Protein AF-A0A7L4RKF7-F1 (afdb_monomer)

Sequence (417 aa):
MFKLSFPRLWGKPARGEVEQRETTVQQLKAEVQERKARVEKESAARLFKQIVPIKKPFQALLAAVKTLENAQVSEQTAGFKIAVQEKKNFLERFHSLASGFAFPENEKNTPEFVKELDKFVKAAAKNFSDNKYLYAFYRNETRAVGEAINALNAAREELEQIEKQGEKQAGECEAVLQKISRLELTRASAVEAAREKQELMQKIEKLRAESAEADKSAERAKKDAQRLREEIAHVEKSAFVLKQEAYSVFAPLERPLRKMQKSILDKRLAQVADACVENFLKEAECELHASGSLSDLVKVAVLVEEKIKELARDEKEEAKTREAVAVLHGGSVEKALRKALEFESQAKVILKELRQLEETSASAASVREKLAAVEKRSSDADEFLTQLKRDFQQLKAEADEKASALFGERIILTDVL

Mean predicted aligned error: 14.58 Å

Secondary structure (DSSP, 8-state):
----------PPPPHHHHHHHHHHHHHHHHHHHHHHHHHHHHHHHHHHHHHHHHHHHHHHHHHHHHHHHH----TTSTTHHHHHHHHHHHHHHHHHHHTT----SSGGGHHHHHHHHHHHHHHHHHHHHH-TTHHHH-HHHHHHHHHHHHHHHHHHHHHHHHHHHHHHHHHHHHHHHHHHHHHHHHHHHHHHHHHHHHHHHHHHHHHHHHHHHHHHHHHHHHHHHHHHHHHHHHHHHHHHHHHHHHHHHHHHHHHHHHHHGGG--SHHHHHHHHHHHHHHHHHHHHHHHHHSS-HHHHHHHHHHHHHHHHH-SSHHHHHHHHHHHHHHHTTHHHHHHHHHHHHHHHHHHHHHHHHHHHHHHHHHHHHHHHHHHHHHHHHHHHHHHHHHHHHHHHHHHHHHHHHHHHHSS---PPP--

Solvent-accessible surface area (backbone atoms only — not comparable to full-atom values): 22328 Å² total; per-residue (Å²): 139,83,86,81,79,75,80,85,84,72,74,77,74,54,71,70,59,55,58,61,49,55,50,51,60,53,47,51,53,50,52,44,52,51,49,29,54,48,42,53,50,51,35,35,52,52,48,41,63,57,49,61,65,47,54,56,37,53,52,46,26,55,52,23,49,54,49,43,71,72,56,82,76,57,84,86,41,90,60,38,73,56,52,55,50,45,50,49,55,47,48,57,54,46,52,66,59,53,76,75,66,74,81,68,93,51,53,85,48,34,70,61,41,54,56,50,49,51,53,48,48,54,51,51,52,47,50,54,62,74,44,64,66,44,48,82,72,38,52,70,36,44,47,44,32,50,55,20,51,51,49,45,44,54,54,47,53,55,46,53,52,49,51,53,51,32,52,50,56,35,50,54,35,51,56,39,52,55,39,52,54,49,48,56,51,54,48,52,55,47,54,52,53,51,49,53,46,52,54,44,51,55,50,48,55,52,40,51,53,53,36,54,49,31,46,54,50,28,55,48,30,50,53,50,41,51,52,50,50,52,49,36,53,52,34,54,51,52,22,49,52,28,49,49,53,39,46,60,46,43,59,61,43,44,64,58,40,66,72,41,38,88,71,47,81,51,71,68,52,25,51,52,42,53,42,34,65,75,39,44,70,61,42,53,50,50,39,34,70,76,70,71,43,59,65,63,61,40,51,47,41,48,59,41,52,76,46,30,78,83,70,45,96,43,74,70,58,45,52,48,30,51,52,26,39,52,43,47,69,69,41,55,39,54,53,32,45,55,54,19,52,51,30,54,52,49,39,57,52,52,54,53,54,42,52,56,34,52,51,48,39,53,51,31,54,53,44,46,51,53,39,53,55,52,54,48,52,46,50,55,48,49,53,52,51,53,48,50,53,52,54,45,53,52,50,45,55,58,31,25,54,52,47,17,68,75,69,77,46,90,50,75,78,77,92,88,128

pLDDT: mean 82.52, std 12.33, range [24.25, 94.5]

Nearest PDB structures (foldseek):
  3ja6-assembly1_H  TM=2.465E-01  e=7.609E-01  Escherichia coli
  5nnv-assembly3_C  TM=2.470E-01  e=5.834E+00  Bacillus subtilis subsp. subtilis str. 168

Foldseek 3Di:
DDDDDDPPPDDPPDPVVLVVQVCQLVVLLVVLVVLLVVLLVVLLVVLLVLLVVLVVLVVLLVVLLVVLVPDDFDPPDDCRVVLVVLNVQLNVQLCVLVVPQDRDPDSVCRVVNLVSLVVSLVSNVVSLVVSVCNCVGPVVSSVSNVVSSVVSVVSSVVSVVSVVVSVVLSVLSVVLSVLSVVLVVLLVVLVVLVVVLVVLVVVLVVLVVVLVVLVVLLVVLVVLLVVLVVLLVVLLVLLVVLLVVLVVLCVLLLVLLVVCLVVDPDPVLSVLSVVCNVPVSVSCLVCCVPPVACVSVLVSLVVSLVCVVVVDPDVVSNVSSVSSSVCRVVCVSVVSNVSSVVSVVVSVVSVVSSVVSVVSNVVSVVSVVVSVVSVVVSVVSVVVSVVSLVVSVVSQVVSQVSSCVSPVHRDHNDDND

Radius of gyration: 58.05 Å; Cα contacts (8 Å, |Δi|>4): 330; chains: 1; bounding box: 106×65×156 Å

Structure (mmCIF, N/CA/C/O backbone):
data_AF-A0A7L4RKF7-F1
#
_entry.id   AF-A0A7L4RKF7-F1
#
loop_
_atom_site.group_PDB
_atom_site.id
_atom_site.type_symbol
_atom_site.label_atom_id
_atom_site.label_alt_id
_atom_site.label_comp_id
_atom_site.label_asym_id
_atom_site.label_entity_id
_atom_site.label_seq_id
_atom_site.pdbx_PDB_ins_code
_atom_site.Cartn_x
_atom_site.Cartn_y
_atom_site.Cartn_z
_atom_site.occupancy
_atom_site.B_iso_or_equiv
_atom_site.auth_seq_id
_atom_site.auth_comp_id
_atom_site.auth_asym_id
_atom_site.auth_atom_id
_atom_site.pdbx_PDB_model_num
ATOM 1 N N . MET A 1 1 ? -10.910 13.766 -30.606 1.00 32.69 1 MET A N 1
ATOM 2 C CA . MET A 1 1 ? -10.655 14.617 -29.421 1.00 32.69 1 MET A CA 1
ATOM 3 C C . MET A 1 1 ? -11.716 14.316 -28.374 1.00 32.69 1 MET A C 1
ATOM 5 O O . MET A 1 1 ? -12.821 14.823 -28.496 1.00 32.69 1 MET A O 1
ATOM 9 N N . PHE A 1 2 ? -11.417 13.478 -27.382 1.00 24.95 2 PHE A N 1
ATOM 10 C CA . PHE A 1 2 ? -12.305 13.264 -26.236 1.00 24.95 2 PHE A CA 1
ATOM 11 C C . PHE A 1 2 ? -11.748 14.050 -25.047 1.00 24.95 2 PHE A C 1
ATOM 13 O O . PHE A 1 2 ? -10.702 13.705 -24.504 1.00 24.95 2 PHE A O 1
ATOM 20 N N . LYS A 1 3 ? -12.416 15.152 -24.683 1.00 28.80 3 LYS A N 1
ATOM 21 C CA . LYS A 1 3 ? -12.175 15.861 -23.421 1.00 28.80 3 LYS A CA 1
ATOM 22 C C . LYS A 1 3 ? -12.857 15.063 -22.311 1.00 28.80 3 LYS A C 1
ATOM 24 O O . LYS A 1 3 ? -14.063 15.180 -22.126 1.00 28.80 3 LYS A O 1
ATOM 29 N N . LEU A 1 4 ? -12.086 14.258 -21.587 1.00 26.50 4 LEU A N 1
ATOM 30 C CA . LEU A 1 4 ? -12.504 13.719 -20.295 1.00 26.50 4 LEU A CA 1
ATOM 31 C C . LEU A 1 4 ? -12.324 14.821 -19.247 1.00 26.50 4 LEU A C 1
ATOM 33 O O . LEU A 1 4 ? -11.215 15.110 -18.802 1.00 26.50 4 LEU A O 1
ATOM 37 N N . SER A 1 5 ? -13.421 15.482 -18.892 1.00 24.25 5 SER A N 1
ATOM 38 C CA . SER A 1 5 ? -13.493 16.329 -17.706 1.00 24.25 5 SER A CA 1
ATOM 39 C C . SER A 1 5 ? -13.586 15.433 -16.472 1.00 24.25 5 SER A C 1
ATOM 41 O O . SER A 1 5 ? -14.638 14.857 -16.201 1.00 24.25 5 SER A O 1
ATOM 43 N N . PHE A 1 6 ? -12.489 15.311 -15.726 1.00 28.78 6 PHE A N 1
ATOM 44 C CA . PHE A 1 6 ? -12.517 14.741 -14.381 1.00 28.78 6 PHE A CA 1
ATOM 45 C C . PHE A 1 6 ? -13.332 15.660 -13.455 1.00 28.78 6 PHE A C 1
ATOM 47 O O . PHE A 1 6 ? -13.077 16.871 -13.437 1.00 28.78 6 PHE A O 1
ATOM 54 N N . PRO A 1 7 ? -14.282 15.136 -12.661 1.00 32.06 7 PRO A N 1
ATOM 55 C CA . PRO A 1 7 ? -14.918 15.922 -11.618 1.00 32.06 7 PRO A CA 1
ATOM 56 C C . PRO A 1 7 ? -13.853 16.326 -10.594 1.00 32.06 7 PRO A C 1
ATOM 58 O O . PRO A 1 7 ? -13.178 15.475 -10.012 1.00 32.06 7 PRO A O 1
ATOM 61 N N . ARG A 1 8 ? -13.696 17.633 -10.359 1.00 31.72 8 ARG A N 1
ATOM 62 C CA . ARG A 1 8 ? -12.963 18.165 -9.203 1.00 31.72 8 ARG A CA 1
ATOM 63 C C . ARG A 1 8 ? -13.729 17.784 -7.927 1.00 31.72 8 ARG A C 1
ATOM 65 O O . ARG A 1 8 ? -14.497 18.586 -7.416 1.00 31.72 8 ARG A O 1
ATOM 72 N N . LEU A 1 9 ? -13.534 16.566 -7.425 1.00 33.78 9 LEU A N 1
ATOM 73 C CA . LEU A 1 9 ? -14.089 16.082 -6.148 1.00 33.78 9 LEU A CA 1
ATOM 74 C C . LEU A 1 9 ? -13.107 16.216 -4.973 1.00 33.78 9 LEU A C 1
ATOM 76 O O . LEU A 1 9 ? -13.215 15.512 -3.979 1.00 33.78 9 LEU A O 1
ATOM 80 N N . TRP A 1 10 ? -12.158 17.145 -5.067 1.00 39.09 10 TRP A N 1
ATOM 81 C CA . TRP A 1 10 ? -11.249 17.474 -3.970 1.00 39.09 10 TRP A CA 1
ATOM 82 C C . TRP A 1 10 ? -11.211 18.989 -3.789 1.00 39.09 10 TRP A C 1
ATOM 84 O O . TRP A 1 10 ? -10.214 19.656 -4.065 1.00 39.09 10 TRP A O 1
ATOM 94 N N . GLY A 1 11 ? -12.340 19.556 -3.362 1.00 35.28 11 GLY A N 1
ATOM 95 C CA . GLY A 1 11 ? -12.288 20.825 -2.648 1.00 35.28 11 GLY A CA 1
ATOM 96 C C . GLY A 1 11 ? -11.514 20.570 -1.360 1.00 35.28 11 GLY A C 1
ATOM 97 O O . GLY A 1 11 ? -11.927 19.730 -0.567 1.00 35.28 11 GLY A O 1
ATOM 98 N N . LYS A 1 12 ? -10.364 21.229 -1.173 1.00 38.25 12 LYS A N 1
ATOM 99 C CA . LYS A 1 12 ? -9.689 21.238 0.130 1.00 38.25 12 LYS A CA 1
ATOM 100 C C . LYS A 1 12 ? -10.722 21.726 1.153 1.00 38.25 12 LYS A C 1
ATOM 102 O O . LYS A 1 12 ? -11.176 22.860 0.979 1.00 38.25 12 LYS A O 1
ATOM 107 N N . PRO A 1 13 ? -11.113 20.938 2.170 1.00 42.53 13 PRO A N 1
ATOM 108 C CA . PRO A 1 13 ? -11.920 21.490 3.245 1.00 42.53 13 PRO A CA 1
ATOM 109 C C . PRO A 1 13 ? -11.132 22.661 3.836 1.00 42.53 13 PRO A C 1
ATOM 111 O O . PRO A 1 13 ? -9.918 22.563 4.055 1.00 42.53 13 PRO A O 1
ATOM 114 N N . ALA A 1 14 ? -11.788 23.812 3.988 1.00 43.69 14 ALA A N 1
ATOM 115 C CA . ALA A 1 14 ? -11.173 24.969 4.621 1.00 43.69 14 ALA A CA 1
ATOM 116 C C . ALA A 1 14 ? -10.644 24.530 5.997 1.00 43.69 14 ALA A C 1
ATOM 118 O O . ALA A 1 14 ? -11.325 23.777 6.687 1.00 43.69 14 ALA A O 1
ATOM 119 N N . ARG A 1 15 ? -9.443 24.965 6.407 1.00 46.72 15 ARG A N 1
ATOM 120 C CA . ARG A 1 15 ? -8.831 24.557 7.695 1.00 46.72 15 ARG A CA 1
ATOM 121 C C . ARG A 1 15 ? -9.805 24.651 8.883 1.00 46.72 15 ARG A C 1
ATOM 123 O O . ARG A 1 15 ? -9.803 23.759 9.721 1.00 46.72 15 ARG A O 1
ATOM 130 N N . GLY A 1 16 ? -10.692 25.652 8.881 1.00 37.53 16 GLY A N 1
ATOM 131 C CA . GLY A 1 16 ? -11.730 25.823 9.903 1.00 37.53 16 GLY A CA 1
ATOM 132 C C . GLY A 1 16 ? -12.798 24.719 9.948 1.00 37.53 16 GLY A C 1
ATOM 133 O O . GLY A 1 16 ? -13.329 24.451 11.017 1.00 37.53 16 GLY A O 1
ATOM 134 N N . GLU A 1 17 ? -13.084 24.024 8.841 1.00 40.03 17 GLU A N 1
ATOM 135 C CA . GLU A 1 17 ? -14.002 22.874 8.831 1.00 40.03 17 GLU A CA 1
ATOM 136 C C . GLU A 1 17 ? -13.353 21.604 9.388 1.00 40.03 17 GLU A C 1
ATOM 138 O O . GLU A 1 17 ? -14.046 20.774 9.961 1.00 40.03 17 GLU A O 1
ATOM 143 N N . VAL A 1 18 ? -12.036 21.430 9.236 1.00 47.69 18 VAL A N 1
ATOM 144 C CA . VAL A 1 18 ? -11.318 20.270 9.797 1.00 47.69 18 VAL A CA 1
ATOM 145 C C . VAL A 1 18 ? -11.170 20.420 11.314 1.00 47.69 18 VAL A C 1
ATOM 147 O O . VAL A 1 18 ? -11.443 19.469 12.046 1.00 47.69 18 VAL A O 1
ATOM 150 N N . GLU A 1 19 ? -10.848 21.628 11.790 1.00 46.41 19 GLU A N 1
ATOM 151 C CA . GLU A 1 19 ? -10.765 21.954 13.223 1.00 46.41 19 GLU A CA 1
ATOM 152 C C . GLU A 1 19 ? -12.133 21.842 13.925 1.00 46.41 19 GLU A C 1
ATOM 154 O O . GLU A 1 19 ? -12.220 21.247 14.997 1.00 46.41 19 GLU A O 1
ATOM 159 N N . GLN A 1 20 ? -13.224 22.306 13.296 1.00 47.78 20 GLN A N 1
ATOM 160 C CA . GLN A 1 20 ? -14.591 22.142 13.825 1.00 47.78 20 GLN A CA 1
ATOM 161 C C . GLN A 1 20 ? -15.098 20.684 13.823 1.00 47.78 20 GLN A C 1
ATOM 163 O O . GLN A 1 20 ? -16.045 20.359 14.541 1.00 47.78 20 GLN A O 1
ATOM 168 N N . ARG A 1 21 ? -14.501 19.787 13.026 1.00 52.25 21 ARG A N 1
ATOM 169 C CA . ARG A 1 21 ? -14.899 18.366 12.930 1.00 52.25 21 ARG A CA 1
ATOM 170 C C . ARG A 1 21 ? -14.116 17.467 13.888 1.00 52.25 21 ARG A C 1
ATOM 172 O O . ARG A 1 21 ? -14.670 16.500 14.408 1.00 52.25 21 ARG A O 1
ATOM 179 N N . GLU A 1 22 ? -12.858 17.799 14.180 1.00 55.16 22 GLU A N 1
ATOM 180 C CA . GLU A 1 22 ? -12.082 17.152 15.249 1.00 55.16 22 GLU A CA 1
ATOM 181 C C . GLU A 1 22 ? -12.693 17.384 16.626 1.00 55.16 22 GLU A C 1
ATOM 183 O O . GLU A 1 22 ? -12.702 16.471 17.456 1.00 55.16 22 GLU A O 1
ATOM 188 N N . THR A 1 23 ? -13.294 18.557 16.833 1.00 60.31 23 THR A N 1
ATOM 189 C CA . THR A 1 23 ? -14.039 18.834 18.056 1.00 60.31 23 THR A CA 1
ATOM 190 C C . THR A 1 23 ? -15.217 17.882 18.247 1.00 60.31 23 THR A C 1
ATOM 192 O O . THR A 1 23 ? -15.437 17.471 19.375 1.00 60.31 23 THR A O 1
ATOM 195 N N . THR A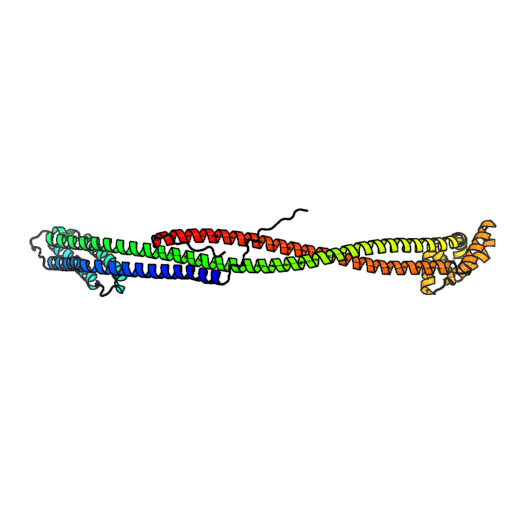 1 24 ? -15.906 17.425 17.194 1.00 69.25 24 THR A N 1
ATOM 196 C CA . THR A 1 24 ? -17.110 16.579 17.334 1.00 69.25 24 THR A CA 1
ATOM 197 C C . THR A 1 24 ? -16.803 15.140 17.767 1.00 69.25 24 THR A C 1
ATOM 199 O O . THR A 1 24 ? -17.504 14.592 18.613 1.00 69.25 24 THR A O 1
ATOM 202 N N . VAL A 1 25 ? -15.744 14.513 17.235 1.00 74.31 25 VAL A N 1
ATOM 203 C CA . VAL A 1 25 ? -15.352 13.143 17.642 1.00 74.31 25 VAL A CA 1
ATOM 204 C C . VAL A 1 25 ? -14.802 13.137 19.069 1.00 74.31 25 VAL A C 1
ATOM 206 O O . VAL A 1 25 ? -15.144 12.256 19.857 1.00 74.31 25 VAL A O 1
ATOM 209 N N . GLN A 1 26 ? -13.984 14.136 19.420 1.00 79.31 26 GLN A N 1
ATOM 210 C CA . GLN A 1 26 ? -13.472 14.281 20.784 1.00 79.31 26 GLN A CA 1
ATOM 211 C C . GLN A 1 26 ? -14.589 14.630 21.778 1.00 79.31 26 GLN A C 1
ATOM 213 O O . GLN A 1 26 ? -14.600 14.087 22.881 1.00 79.31 26 GLN A O 1
ATOM 218 N N . GLN A 1 27 ? -15.556 15.467 21.381 1.00 80.38 27 GLN A N 1
ATOM 219 C CA . GLN A 1 27 ? -16.761 15.751 22.167 1.00 80.38 27 GLN A CA 1
ATOM 220 C C . GLN A 1 27 ? -17.559 14.475 22.429 1.00 80.38 27 GLN A C 1
ATOM 222 O O . GLN A 1 27 ? -17.805 14.160 23.588 1.00 80.38 27 GLN A O 1
ATOM 227 N N . LEU A 1 28 ? -17.866 13.678 21.398 1.00 80.88 28 LEU A N 1
ATOM 228 C CA . LEU A 1 28 ? -18.608 12.429 21.588 1.00 80.88 28 LEU A CA 1
ATOM 229 C C . LEU A 1 28 ? -17.851 11.440 22.487 1.00 80.88 28 LEU A C 1
ATOM 231 O O . LEU A 1 28 ? -18.441 10.785 23.341 1.00 80.88 28 LEU A O 1
ATOM 235 N N . LYS A 1 29 ? -16.529 11.331 22.324 1.00 85.88 29 LYS A N 1
ATOM 236 C CA . LYS A 1 29 ? -15.685 10.492 23.186 1.00 85.88 29 LYS A CA 1
ATOM 237 C C . LYS A 1 29 ? -15.775 10.929 24.650 1.00 85.88 29 LYS A C 1
ATOM 239 O O . LYS A 1 29 ? -15.926 10.074 25.521 1.00 85.88 29 LYS A O 1
ATOM 244 N N . ALA A 1 30 ? -15.720 12.236 24.909 1.00 86.06 30 ALA A N 1
ATOM 245 C CA . ALA A 1 30 ? -15.876 12.799 26.245 1.00 86.06 30 ALA A CA 1
ATOM 246 C C . ALA A 1 30 ? -17.287 12.550 26.809 1.00 86.06 30 ALA A C 1
ATOM 248 O O . ALA A 1 30 ? -17.411 12.095 27.943 1.00 86.06 30 ALA A O 1
ATOM 249 N N . GLU A 1 31 ? -18.337 12.746 26.009 1.00 84.75 31 GLU A N 1
ATOM 250 C CA . GLU A 1 31 ? -19.730 12.492 26.404 1.00 84.75 31 GLU A CA 1
ATOM 251 C C . GLU A 1 31 ? -19.982 11.015 26.740 1.00 84.75 31 GLU A C 1
ATOM 253 O O . GLU A 1 31 ? -20.630 10.705 27.739 1.00 84.75 31 GLU A O 1
ATOM 258 N N . VAL A 1 32 ? -19.440 10.075 25.955 1.00 86.38 32 VAL A N 1
ATOM 259 C CA . VAL A 1 32 ? -19.557 8.631 26.232 1.00 86.38 32 VAL A CA 1
ATOM 260 C C . VAL A 1 32 ? -18.782 8.249 27.496 1.00 86.38 32 VAL A C 1
ATOM 262 O O . VAL A 1 32 ? -19.269 7.441 28.289 1.00 86.38 32 VAL A O 1
ATOM 265 N N . GLN A 1 33 ? -17.605 8.839 27.729 1.00 89.25 33 GLN A N 1
ATOM 266 C CA . GLN A 1 33 ? -16.849 8.642 28.972 1.00 89.25 33 GLN A CA 1
ATOM 267 C C . GLN A 1 33 ? -17.607 9.179 30.191 1.00 89.25 33 GLN A C 1
ATOM 269 O O . GLN A 1 33 ? -17.706 8.487 31.206 1.00 89.25 33 GLN A O 1
ATOM 274 N N . GLU A 1 34 ? -18.184 10.376 30.086 1.00 88.94 34 GLU A N 1
ATOM 275 C CA . GLU A 1 34 ? -19.008 10.964 31.140 1.00 88.94 34 GLU A CA 1
ATOM 276 C C . GLU A 1 34 ? -20.252 10.108 31.407 1.00 88.94 34 GLU A C 1
ATOM 278 O O . GLU A 1 34 ? -20.581 9.817 32.560 1.00 88.94 34 GLU A O 1
ATOM 283 N N . ARG A 1 35 ? -20.914 9.625 30.349 1.00 85.94 35 ARG A N 1
ATOM 284 C CA . ARG A 1 35 ? -22.072 8.734 30.458 1.00 85.94 35 ARG A CA 1
ATOM 285 C C . ARG A 1 35 ? -21.712 7.422 31.143 1.00 85.94 35 ARG A C 1
ATOM 287 O O . ARG A 1 35 ? -22.451 7.007 32.034 1.00 85.94 35 ARG A O 1
ATOM 294 N N . LYS A 1 36 ? -20.581 6.805 30.788 1.00 89.25 36 LYS A N 1
ATOM 295 C CA . LYS A 1 36 ? -20.068 5.595 31.446 1.00 89.25 36 LYS A CA 1
ATOM 296 C C . LYS A 1 36 ? -19.852 5.835 32.942 1.00 89.25 36 LYS A C 1
ATOM 298 O O . LYS A 1 36 ? -20.414 5.110 33.758 1.00 89.25 36 LYS A O 1
ATOM 303 N N . ALA A 1 37 ? -19.129 6.898 33.301 1.00 88.50 37 ALA A N 1
ATOM 304 C CA . ALA A 1 37 ? -18.880 7.255 34.697 1.00 88.50 37 ALA A CA 1
ATOM 305 C C . ALA A 1 37 ? -20.185 7.527 35.467 1.00 88.50 37 ALA A C 1
ATOM 307 O O . ALA A 1 37 ? -20.334 7.146 36.630 1.00 88.50 37 ALA A O 1
ATOM 308 N N . ARG A 1 38 ? -21.167 8.156 34.811 1.00 88.38 38 ARG A N 1
ATOM 309 C CA . ARG A 1 38 ? -22.492 8.403 35.383 1.00 88.38 38 ARG A CA 1
ATOM 310 C C . ARG A 1 38 ? -23.274 7.110 35.610 1.00 88.38 38 ARG A C 1
ATOM 312 O O . ARG A 1 38 ? -23.859 6.967 36.677 1.00 88.38 38 ARG A O 1
ATOM 319 N N . VAL A 1 39 ? -23.272 6.175 34.659 1.00 85.94 39 VAL A N 1
ATOM 320 C CA . VAL A 1 39 ? -23.913 4.853 34.796 1.00 85.94 39 VAL A CA 1
ATOM 321 C C . VAL A 1 39 ? -23.293 4.065 35.948 1.00 85.94 39 VAL A C 1
ATOM 323 O O . VAL A 1 39 ? -24.021 3.538 36.787 1.00 85.94 39 VAL A O 1
ATOM 326 N N . GLU A 1 40 ? -21.963 4.030 36.038 1.00 85.94 40 GLU A N 1
ATOM 327 C CA . GLU A 1 40 ? -21.245 3.351 37.123 1.00 85.94 40 GLU A CA 1
ATOM 328 C C . GLU A 1 40 ? -21.601 3.957 38.489 1.00 85.94 40 GLU A C 1
ATOM 330 O O . GLU A 1 40 ? -21.933 3.232 39.429 1.00 85.94 40 GLU A O 1
ATOM 335 N N . LYS A 1 41 ? -21.627 5.292 38.582 1.00 87.75 41 LYS A N 1
ATOM 336 C CA . LYS A 1 41 ? -22.021 6.008 39.801 1.00 87.75 41 LYS A CA 1
ATOM 337 C C . LYS A 1 41 ? -23.490 5.780 40.171 1.00 87.75 41 LYS A C 1
ATOM 339 O O . LYS A 1 41 ? -23.792 5.518 41.331 1.00 87.75 41 LYS A O 1
ATOM 344 N N . GLU A 1 42 ? -24.412 5.876 39.214 1.00 87.19 42 GLU A N 1
ATOM 345 C CA . GLU A 1 42 ? -25.844 5.649 39.445 1.00 87.19 42 GLU A CA 1
ATOM 346 C C . GLU A 1 42 ? -26.127 4.196 39.850 1.00 87.19 42 GLU A C 1
ATOM 348 O O . GLU A 1 42 ? -26.946 3.963 40.741 1.00 87.19 42 GLU A O 1
ATOM 353 N N . SER A 1 43 ? -25.434 3.226 39.246 1.00 86.06 43 SER A N 1
ATOM 354 C CA . SER A 1 43 ? -25.508 1.814 39.630 1.00 86.06 43 SER A CA 1
ATOM 355 C C . SER A 1 43 ? -25.022 1.604 41.067 1.00 86.06 43 SER A C 1
ATOM 357 O O . SER A 1 43 ? -25.755 1.044 41.884 1.00 86.06 43 SER A O 1
ATOM 359 N N . ALA A 1 44 ? -23.851 2.146 41.421 1.00 84.69 44 ALA A N 1
ATOM 360 C CA . ALA A 1 44 ? -23.309 2.069 42.779 1.00 84.69 44 ALA A CA 1
ATOM 361 C C . ALA A 1 44 ? -24.247 2.705 43.822 1.00 84.69 44 ALA A C 1
ATOM 363 O O . ALA A 1 44 ? -24.509 2.105 44.865 1.00 84.69 44 ALA A O 1
ATOM 364 N N . ALA A 1 45 ? -24.824 3.872 43.521 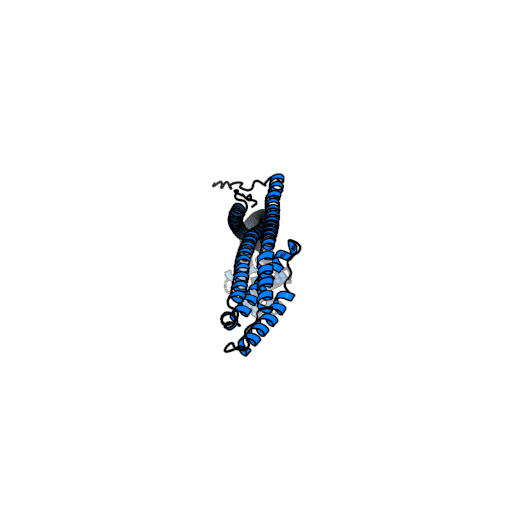1.00 86.62 45 ALA A N 1
ATOM 365 C CA . ALA A 1 45 ? -25.776 4.545 44.403 1.00 86.62 45 ALA A CA 1
ATOM 366 C C . ALA A 1 45 ? -27.083 3.744 44.576 1.00 86.62 45 ALA A C 1
ATOM 368 O O . ALA A 1 45 ? -27.631 3.654 45.679 1.00 86.62 45 ALA A O 1
ATOM 369 N N . ARG A 1 46 ? -27.593 3.124 43.499 1.00 87.25 46 ARG A N 1
ATOM 370 C CA . ARG A 1 46 ? -28.775 2.244 43.553 1.00 87.25 46 ARG A CA 1
ATOM 371 C C . ARG A 1 46 ? -28.511 0.997 44.386 1.00 87.25 46 ARG A C 1
ATOM 373 O O . ARG A 1 46 ? -29.339 0.667 45.233 1.00 87.25 46 ARG A O 1
ATOM 380 N N . LEU A 1 47 ? -27.369 0.343 44.177 1.00 87.69 47 LEU A N 1
ATOM 381 C CA . LEU A 1 47 ? -26.939 -0.801 44.977 1.00 87.69 47 LEU A CA 1
ATOM 382 C C . LEU A 1 47 ? -26.846 -0.415 46.458 1.00 87.69 47 LEU A C 1
ATOM 384 O O . LEU A 1 47 ? -27.468 -1.064 47.294 1.00 87.69 47 LEU A O 1
ATOM 388 N N . PHE A 1 48 ? -26.173 0.692 46.788 1.00 87.31 48 PHE A N 1
ATOM 389 C CA . PHE A 1 48 ? -26.046 1.164 48.169 1.00 87.31 48 PHE A CA 1
ATOM 390 C C . PHE A 1 48 ? -27.410 1.422 48.825 1.00 87.31 48 PHE A C 1
ATOM 392 O O . PHE A 1 48 ? -27.669 0.964 49.940 1.00 87.31 48 PHE A O 1
ATOM 399 N N . LYS A 1 49 ? -28.336 2.074 48.108 1.00 88.50 49 LYS A N 1
ATOM 400 C CA . LYS A 1 49 ? -29.707 2.303 48.585 1.00 88.50 49 LYS A CA 1
ATOM 401 C C . LYS A 1 49 ? -30.454 0.997 48.874 1.00 88.50 49 LYS A C 1
ATOM 403 O O . LYS A 1 49 ? -31.220 0.954 49.834 1.00 88.50 49 LYS A O 1
ATOM 408 N N . GLN A 1 50 ? -30.231 -0.048 48.075 1.00 88.38 50 GLN A N 1
ATOM 409 C CA . GLN A 1 50 ? -30.869 -1.355 48.259 1.00 88.38 50 GLN A CA 1
ATOM 410 C C . GLN A 1 50 ? -30.195 -2.231 49.316 1.00 88.38 50 GLN A C 1
ATOM 412 O O . GLN A 1 50 ? -30.850 -3.098 49.885 1.00 88.38 50 GLN A O 1
ATOM 417 N N . ILE A 1 51 ? -28.938 -1.966 49.674 1.00 87.56 51 ILE A N 1
ATOM 418 C CA . ILE A 1 51 ? -28.262 -2.647 50.788 1.00 87.56 51 ILE A CA 1
ATOM 419 C C . ILE A 1 51 ? -28.837 -2.230 52.146 1.00 87.56 51 ILE A C 1
ATOM 421 O O . ILE A 1 51 ? -28.932 -3.056 53.054 1.00 87.56 51 ILE A O 1
ATOM 425 N N . VAL A 1 52 ? -29.251 -0.968 52.309 1.00 84.25 52 VAL A N 1
ATOM 426 C CA . VAL A 1 52 ? -29.785 -0.464 53.589 1.00 84.25 52 VAL A CA 1
ATOM 427 C C . VAL A 1 52 ? -30.966 -1.317 54.106 1.00 84.25 52 VAL A C 1
ATOM 429 O O . VAL A 1 52 ? -30.922 -1.735 55.269 1.00 84.25 52 VAL A O 1
ATOM 432 N N . PRO A 1 53 ? -31.981 -1.663 53.285 1.00 86.69 53 PRO A N 1
ATOM 433 C CA . PRO A 1 53 ? -33.038 -2.603 53.660 1.00 86.69 53 PRO A CA 1
ATOM 434 C C . PRO A 1 53 ? -32.560 -3.996 54.098 1.00 86.69 53 PRO A C 1
ATOM 436 O O . PRO A 1 53 ? -33.195 -4.585 54.972 1.00 86.69 53 PRO A O 1
ATOM 439 N N . ILE A 1 54 ? -31.446 -4.512 53.558 1.00 90.44 54 ILE A N 1
ATOM 440 C CA . ILE A 1 54 ? -30.907 -5.868 53.827 1.00 90.44 54 ILE A CA 1
ATOM 441 C C . ILE A 1 54 ? -30.455 -6.029 55.276 1.00 90.44 54 ILE A C 1
ATOM 443 O O . ILE A 1 54 ? -30.501 -7.128 55.839 1.00 90.44 54 ILE A O 1
ATOM 447 N N . LYS A 1 55 ? -30.107 -4.919 55.933 1.00 89.56 55 LYS A N 1
ATOM 448 C CA . LYS A 1 55 ? -29.767 -4.912 57.356 1.00 89.56 55 LYS A CA 1
ATOM 449 C C . LYS A 1 55 ? -30.883 -5.505 58.215 1.00 89.56 55 LYS A C 1
ATOM 451 O O . LYS A 1 55 ? -30.592 -6.200 59.183 1.00 89.56 55 LYS A O 1
ATOM 456 N N . LYS A 1 56 ? -32.151 -5.293 57.845 1.00 89.25 56 LYS A N 1
ATOM 457 C CA . LYS A 1 56 ? -33.304 -5.800 58.599 1.00 89.25 56 LYS A CA 1
ATOM 458 C C . LYS A 1 56 ? -33.453 -7.331 58.490 1.00 89.25 56 LYS A C 1
ATOM 460 O O . LYS A 1 56 ? -33.483 -7.966 59.542 1.00 89.25 56 LYS A O 1
ATOM 465 N N . PRO A 1 57 ? -33.492 -7.959 57.296 1.00 90.56 57 PRO A N 1
ATOM 466 C CA . PRO A 1 57 ? -33.418 -9.415 57.159 1.00 90.56 57 PRO A CA 1
ATOM 467 C C . PRO A 1 57 ? -32.194 -10.036 57.839 1.00 90.56 57 PRO A C 1
ATOM 469 O O . PRO A 1 57 ? -32.318 -11.072 58.485 1.00 90.56 57 PRO A O 1
ATOM 472 N N . PHE A 1 58 ? -31.026 -9.389 57.767 1.00 92.62 58 PHE A N 1
ATOM 473 C CA . PHE A 1 58 ? -29.820 -9.889 58.431 1.00 92.62 58 PHE A CA 1
ATOM 474 C C . PHE A 1 58 ? -29.945 -9.860 59.961 1.00 92.62 58 PHE A C 1
ATOM 476 O O . PHE A 1 58 ? -29.636 -10.839 60.635 1.00 92.62 58 PHE A O 1
ATOM 483 N N . GLN A 1 59 ? -30.469 -8.771 60.528 1.00 92.19 59 GLN A N 1
ATOM 484 C CA . GLN A 1 59 ? -30.772 -8.694 61.960 1.00 92.19 59 GLN A CA 1
ATOM 485 C C . GLN A 1 59 ? -31.838 -9.714 62.381 1.00 92.19 59 GLN A C 1
ATOM 487 O O . GLN A 1 59 ? -31.711 -10.316 63.447 1.00 92.19 59 GLN A O 1
ATOM 492 N N . ALA A 1 60 ? -32.857 -9.945 61.547 1.00 91.69 60 ALA A N 1
ATOM 493 C CA . ALA A 1 60 ? -33.867 -10.973 61.785 1.00 91.69 60 ALA A CA 1
ATOM 494 C C . ALA A 1 60 ? -33.251 -12.380 61.797 1.00 91.69 60 ALA A C 1
ATOM 496 O O . ALA A 1 60 ? -33.582 -13.180 62.669 1.00 91.69 60 ALA A O 1
ATOM 497 N N . LEU A 1 61 ? -32.299 -12.656 60.899 1.00 94.00 61 LEU A N 1
ATOM 498 C CA . LEU A 1 61 ? -31.539 -13.903 60.891 1.00 94.00 61 LEU A CA 1
ATOM 499 C C . LEU A 1 61 ? -30.734 -14.078 62.185 1.00 94.00 61 LEU A C 1
ATOM 501 O O . LEU A 1 61 ? -30.844 -15.120 62.828 1.00 94.00 61 LEU A O 1
ATOM 505 N N . LEU A 1 62 ? -29.980 -13.058 62.613 1.00 93.44 62 LEU A N 1
ATOM 506 C CA . LEU A 1 62 ? -29.230 -13.106 63.876 1.00 93.44 62 LEU A CA 1
ATOM 507 C C . LEU A 1 62 ? -30.151 -13.342 65.088 1.00 93.44 62 LEU A C 1
ATOM 509 O O . LEU A 1 62 ? -29.822 -14.133 65.972 1.00 93.44 62 LEU A O 1
ATOM 513 N N . ALA A 1 63 ? -31.320 -12.698 65.124 1.00 93.25 63 ALA A N 1
ATOM 514 C CA . ALA A 1 63 ? -32.308 -12.880 66.187 1.00 93.25 63 ALA A CA 1
ATOM 515 C C . ALA A 1 63 ? -32.934 -14.288 66.181 1.00 93.25 63 ALA A C 1
ATOM 517 O O . ALA A 1 63 ? -33.101 -14.900 67.239 1.00 93.25 63 ALA A O 1
ATOM 518 N N . ALA A 1 64 ? -33.248 -14.827 65.000 1.00 93.06 64 ALA A N 1
ATOM 519 C CA . ALA A 1 64 ? -33.774 -16.181 64.849 1.00 93.06 64 ALA A CA 1
ATOM 520 C C . ALA A 1 64 ? -32.744 -17.234 65.287 1.00 93.06 64 ALA A C 1
ATOM 522 O O . ALA A 1 64 ? -33.080 -18.151 66.035 1.00 93.06 64 ALA A O 1
ATOM 523 N N . VAL A 1 65 ? -31.471 -17.052 64.918 1.00 93.75 65 VAL A N 1
ATOM 524 C CA . VAL A 1 65 ? -30.366 -17.914 65.365 1.00 93.75 65 VAL A CA 1
ATOM 525 C C . VAL A 1 65 ? -30.185 -17.848 66.881 1.00 93.75 65 VAL A C 1
ATOM 527 O O . VAL A 1 65 ? -30.062 -18.889 67.518 1.00 93.75 65 VAL A O 1
ATOM 530 N N . LYS A 1 66 ? -30.258 -16.659 67.487 1.00 93.81 66 LYS A N 1
ATOM 531 C CA . LYS A 1 66 ? -30.195 -16.510 68.950 1.00 93.81 66 LYS A CA 1
ATOM 532 C C . LYS A 1 66 ? -31.372 -17.191 69.660 1.00 93.81 66 LYS A C 1
ATOM 534 O O . LYS A 1 66 ? -31.236 -17.686 70.776 1.00 93.81 66 LYS A O 1
ATOM 539 N N . THR A 1 67 ? -32.543 -17.227 69.030 1.00 93.94 67 THR A N 1
ATOM 540 C CA . THR A 1 67 ? -33.709 -17.938 69.572 1.00 93.94 67 THR A CA 1
ATOM 541 C C . THR A 1 67 ? -33.491 -19.450 69.498 1.00 93.94 67 THR A C 1
ATOM 543 O O . THR A 1 67 ? -33.716 -20.142 70.487 1.00 93.94 67 THR A O 1
ATOM 546 N N . LEU A 1 68 ? -32.956 -19.951 68.377 1.00 92.56 68 LEU A N 1
ATOM 547 C CA . LEU A 1 68 ? -32.548 -21.349 68.230 1.00 92.56 68 LEU A CA 1
ATOM 548 C C . LEU A 1 68 ? -31.488 -21.751 69.266 1.00 92.56 68 LEU A C 1
ATOM 550 O O . LEU A 1 68 ? -31.591 -22.818 69.862 1.00 92.56 68 LEU A O 1
ATOM 554 N N . GLU A 1 69 ? -30.497 -20.895 69.517 1.00 93.25 69 GLU A N 1
ATOM 555 C CA . GLU A 1 69 ? -29.449 -21.112 70.520 1.00 93.25 69 GLU A CA 1
ATOM 556 C C . GLU A 1 69 ? -30.038 -21.375 71.913 1.00 93.25 69 GLU A C 1
ATOM 558 O O . GLU A 1 69 ? -29.692 -22.374 72.556 1.00 93.25 69 GLU A O 1
ATOM 563 N N . ASN A 1 70 ? -31.005 -20.547 72.320 1.00 92.75 70 ASN A N 1
ATOM 564 C CA . ASN A 1 70 ? -31.690 -20.640 73.610 1.00 92.75 70 ASN A CA 1
ATOM 565 C C . ASN A 1 70 ? -32.769 -21.734 73.670 1.00 92.75 70 ASN A C 1
ATOM 567 O O . ASN A 1 70 ? -33.211 -22.091 74.763 1.00 92.75 70 ASN A O 1
ATOM 571 N N . ALA A 1 71 ? -33.195 -22.279 72.529 1.00 90.56 71 ALA A N 1
ATOM 572 C CA . ALA A 1 71 ? -34.222 -23.308 72.487 1.00 90.56 71 ALA A CA 1
ATOM 573 C C . ALA A 1 71 ? -33.738 -24.603 73.156 1.00 90.56 71 ALA A C 1
ATOM 575 O O . ALA A 1 71 ? -32.637 -25.109 72.887 1.00 90.56 71 ALA A O 1
ATOM 576 N N . GLN A 1 72 ? -34.582 -25.159 74.022 1.00 88.44 72 GLN A N 1
ATOM 577 C CA . GLN A 1 72 ? -34.324 -26.407 74.732 1.00 88.44 72 GLN A CA 1
ATOM 578 C C . GLN A 1 72 ? -35.206 -27.528 74.190 1.00 88.44 72 GLN A C 1
ATOM 580 O O . GLN A 1 72 ? -36.368 -27.324 73.851 1.00 88.44 72 GLN A O 1
ATOM 585 N N . VAL A 1 73 ? -34.637 -28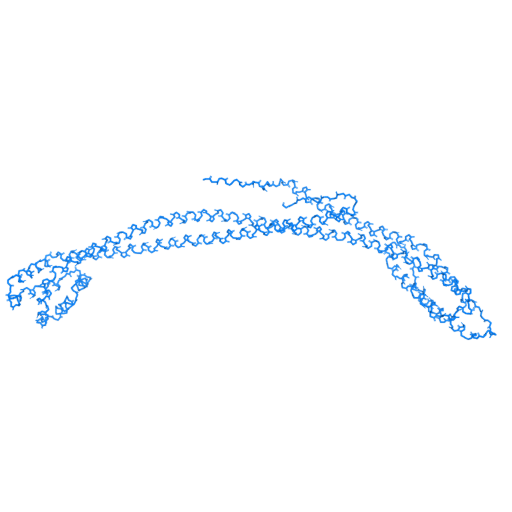.728 74.132 1.00 88.12 73 VAL A N 1
ATOM 586 C CA . VAL A 1 73 ? -35.360 -29.970 73.846 1.00 88.12 73 VAL A CA 1
ATOM 587 C C . VAL A 1 73 ? -35.348 -30.771 75.138 1.00 88.12 73 VAL A C 1
ATOM 589 O O . VAL A 1 73 ? -34.316 -30.838 75.800 1.00 88.12 73 VAL A O 1
ATOM 592 N N . SER A 1 74 ? -36.484 -31.351 75.518 1.00 86.81 74 SER A N 1
ATOM 593 C CA . SER A 1 74 ? -36.561 -32.179 76.725 1.00 86.81 74 SER A CA 1
ATOM 594 C C . SER A 1 74 ? -35.641 -33.395 76.598 1.00 86.81 74 SER A C 1
ATOM 596 O O . SER A 1 74 ? -35.629 -34.040 75.546 1.00 86.81 74 SER A O 1
ATOM 598 N N . GLU A 1 75 ? -34.937 -33.761 77.672 1.00 86.25 75 GLU A N 1
ATOM 599 C CA . GLU A 1 75 ? -34.122 -34.986 77.739 1.00 86.25 75 GLU A CA 1
ATOM 600 C C . GLU A 1 75 ? -34.945 -36.260 77.482 1.00 86.25 75 GLU A C 1
ATOM 602 O O . GLU A 1 75 ? -34.408 -37.277 77.049 1.00 86.25 75 GLU A O 1
ATOM 607 N N . GLN A 1 76 ? -36.265 -36.188 77.689 1.00 83.38 76 GLN A N 1
ATOM 608 C CA . GLN A 1 76 ? -37.214 -37.274 77.430 1.00 83.38 76 GLN A CA 1
ATOM 609 C C . GLN A 1 76 ? -37.596 -37.407 75.943 1.00 83.38 76 GLN A C 1
ATOM 611 O O . GLN A 1 76 ? -38.295 -38.344 75.563 1.00 83.38 76 GLN A O 1
ATOM 616 N N . THR A 1 77 ? -37.157 -36.482 75.085 1.00 86.25 77 THR A N 1
ATOM 617 C CA . THR A 1 77 ? -37.460 -36.503 73.647 1.00 86.25 77 THR A CA 1
ATOM 618 C C . THR A 1 77 ? -36.637 -37.586 72.954 1.00 86.25 77 THR A C 1
ATOM 620 O O . THR A 1 77 ? -35.407 -37.616 73.060 1.00 86.25 77 THR A O 1
ATOM 623 N N . ALA A 1 78 ? -37.295 -38.454 72.183 1.00 84.81 78 ALA A N 1
ATOM 624 C CA . ALA A 1 78 ? -36.606 -39.421 71.334 1.00 84.81 78 ALA A CA 1
ATOM 625 C C . ALA A 1 78 ? -35.620 -38.697 70.398 1.00 84.81 78 ALA A C 1
ATOM 627 O O . ALA A 1 78 ? -36.002 -37.790 69.663 1.00 84.81 78 ALA A O 1
ATOM 628 N N . GLY A 1 79 ? -34.340 -39.078 70.444 1.00 86.69 79 GLY A N 1
ATOM 629 C CA . GLY A 1 79 ? -33.293 -38.424 69.652 1.00 86.69 79 GLY A CA 1
ATOM 630 C C . GLY A 1 79 ? -32.691 -37.154 70.272 1.00 86.69 79 GLY A C 1
ATOM 631 O O . GLY A 1 79 ? -31.974 -36.446 69.572 1.00 86.69 79 GLY A O 1
ATOM 632 N N . PHE A 1 80 ? -32.896 -36.878 71.568 1.00 88.81 80 PHE A N 1
ATOM 633 C CA . PHE A 1 80 ? -32.329 -35.714 72.276 1.00 88.81 80 PHE A CA 1
ATOM 634 C C . PHE A 1 80 ? -30.838 -35.443 71.976 1.00 88.81 80 PHE A C 1
ATOM 636 O O . PHE A 1 80 ? -30.471 -34.323 71.626 1.00 88.81 80 PHE A O 1
ATOM 643 N N . LYS A 1 81 ? -29.969 -36.467 72.034 1.00 89.69 81 LYS A N 1
ATOM 644 C CA . LYS A 1 81 ? -28.528 -36.310 71.735 1.00 89.69 81 LYS A CA 1
ATOM 645 C C . LYS A 1 81 ? -28.264 -35.840 70.298 1.00 89.69 81 LYS A C 1
ATOM 647 O O . LYS A 1 81 ? -27.337 -35.068 70.076 1.00 89.69 81 LYS A O 1
ATOM 652 N N . ILE A 1 82 ? -29.082 -36.289 69.343 1.00 88.94 82 ILE A N 1
ATOM 653 C CA . ILE A 1 82 ? -29.003 -35.878 67.934 1.00 88.94 82 ILE A CA 1
ATOM 654 C C . ILE A 1 82 ? -29.420 -34.409 67.817 1.00 88.94 82 ILE A C 1
ATOM 656 O O . ILE A 1 82 ? -28.695 -33.623 67.218 1.00 88.94 82 ILE A O 1
ATOM 660 N N . ALA A 1 83 ? -30.523 -34.015 68.461 1.00 88.50 83 ALA A N 1
ATOM 661 C CA . ALA A 1 83 ? -31.007 -32.633 68.461 1.00 88.50 83 ALA A CA 1
ATOM 662 C C . ALA A 1 83 ? -29.957 -31.638 68.989 1.00 88.50 83 ALA A C 1
ATOM 664 O O . ALA A 1 83 ? -29.697 -30.611 68.361 1.00 88.50 83 ALA A O 1
ATOM 665 N N . VAL A 1 84 ? -29.308 -31.968 70.113 1.00 90.38 84 VAL A N 1
ATOM 666 C CA . VAL A 1 84 ? -28.259 -31.130 70.716 1.00 90.38 84 VAL A CA 1
ATOM 667 C C . VAL A 1 84 ? -27.027 -31.031 69.811 1.00 90.38 84 VAL A C 1
ATOM 669 O O . VAL A 1 84 ? -26.487 -29.937 69.638 1.00 90.38 84 VAL A O 1
ATOM 672 N N . GLN A 1 85 ? -26.592 -32.144 69.210 1.00 90.94 85 GLN A N 1
ATOM 673 C CA . GLN A 1 85 ? -25.426 -32.161 68.324 1.00 90.94 85 GLN A CA 1
ATOM 674 C C . GLN A 1 85 ? -25.670 -31.378 67.025 1.00 90.94 85 GLN A C 1
ATOM 676 O O . GLN A 1 85 ? -24.810 -30.600 66.619 1.00 90.94 85 GLN A O 1
ATOM 681 N N . GLU A 1 86 ? -26.835 -31.539 66.396 1.00 90.56 86 GLU A N 1
ATOM 682 C CA . GLU A 1 86 ? -27.226 -30.799 65.186 1.00 90.56 86 GLU A CA 1
ATOM 683 C C . GLU A 1 86 ? -27.314 -29.292 65.460 1.00 90.56 86 GLU A C 1
ATOM 685 O O . GLU A 1 86 ? -26.770 -28.489 64.701 1.00 90.56 86 GLU A O 1
ATOM 690 N N . LYS A 1 87 ? -27.913 -28.896 66.596 1.00 93.25 87 LYS A N 1
ATOM 691 C CA . LYS A 1 87 ? -27.928 -27.493 67.033 1.00 93.25 87 LYS A CA 1
ATOM 692 C C . LYS A 1 87 ? -26.513 -26.941 67.185 1.00 93.25 87 LYS A C 1
ATOM 694 O O . LYS A 1 87 ? -26.219 -25.875 66.650 1.00 93.25 87 LYS A O 1
ATOM 699 N N . LYS A 1 88 ? -25.630 -27.669 67.871 1.00 92.31 88 LYS A N 1
ATOM 700 C CA . LYS A 1 88 ? -24.235 -27.260 68.067 1.00 92.31 88 LYS A CA 1
ATOM 701 C C . LYS A 1 88 ? -23.497 -27.092 66.732 1.00 92.31 88 LYS A C 1
ATOM 703 O O . LYS A 1 88 ? -22.918 -26.036 66.496 1.00 92.31 88 LYS A O 1
ATOM 708 N N . ASN A 1 89 ? -23.577 -28.087 65.847 1.00 91.38 89 ASN A N 1
ATOM 709 C CA . ASN A 1 89 ? -22.921 -28.066 64.536 1.00 91.38 89 ASN A CA 1
ATOM 710 C C . ASN A 1 89 ? -23.385 -26.883 63.675 1.00 91.38 89 ASN A C 1
ATOM 712 O O . ASN A 1 89 ? -22.571 -26.214 63.035 1.00 91.38 89 ASN A O 1
ATOM 716 N N . PHE A 1 90 ? -24.694 -26.619 63.657 1.00 94.50 90 PHE A N 1
ATOM 717 C CA . PHE A 1 90 ? -25.258 -25.496 62.919 1.00 94.50 90 PHE A CA 1
ATOM 718 C C . PHE A 1 90 ? -24.774 -24.151 63.462 1.00 94.50 90 PHE A C 1
ATOM 720 O O . PHE A 1 90 ? -24.349 -23.311 62.666 1.00 94.50 90 PHE A O 1
ATOM 727 N N . LEU A 1 91 ? -24.814 -23.958 64.786 1.00 93.94 91 LEU A N 1
ATOM 728 C CA . LEU A 1 91 ? -24.408 -22.710 65.438 1.00 93.94 91 LEU A CA 1
ATOM 729 C C . LEU A 1 91 ? -22.918 -22.426 65.239 1.00 93.94 91 LEU A C 1
ATOM 731 O O . LEU A 1 91 ? -22.572 -21.317 64.847 1.00 93.94 91 LEU A O 1
ATOM 735 N N . GLU A 1 92 ? -22.039 -23.416 65.425 1.00 92.88 92 GLU A N 1
ATOM 736 C CA . GLU A 1 92 ? -20.592 -23.251 65.208 1.00 92.88 92 GLU A CA 1
ATOM 737 C C . GLU A 1 92 ? -20.286 -22.775 63.781 1.00 92.88 92 GLU A C 1
ATOM 739 O O . GLU A 1 92 ? -19.576 -21.786 63.577 1.00 92.88 92 GLU A O 1
ATOM 744 N N . ARG A 1 93 ? -20.889 -23.432 62.782 1.00 92.00 93 ARG A N 1
ATOM 745 C CA . ARG A 1 93 ? -20.738 -23.050 61.372 1.00 92.00 93 ARG A CA 1
ATOM 746 C C . ARG A 1 93 ? -21.343 -21.679 61.087 1.00 92.00 93 ARG A C 1
ATOM 748 O O . ARG A 1 93 ? -20.739 -20.888 60.370 1.00 92.00 93 ARG A O 1
ATOM 755 N N . PHE A 1 94 ? -22.513 -21.378 61.648 1.00 93.25 94 PHE A N 1
ATOM 756 C CA . PHE A 1 94 ? -23.177 -20.097 61.434 1.00 93.25 94 PHE A CA 1
ATOM 757 C C . PHE A 1 94 ? -22.384 -18.933 62.039 1.00 93.25 94 PHE A C 1
ATOM 759 O O . PHE A 1 94 ? -22.168 -17.934 61.358 1.00 93.25 94 PHE A O 1
ATOM 766 N N . HIS A 1 95 ? -21.909 -19.053 63.280 1.00 92.00 95 HIS A N 1
ATOM 767 C CA . HIS A 1 95 ? -21.128 -18.000 63.930 1.00 92.00 95 HIS A CA 1
ATOM 768 C C . HIS A 1 95 ? -19.823 -17.721 63.187 1.00 92.00 95 HIS A C 1
ATOM 770 O O . HIS A 1 95 ? -19.484 -16.555 62.997 1.00 92.00 95 HIS A O 1
ATOM 776 N N . SER A 1 96 ? -19.151 -18.765 62.685 1.00 90.81 96 SER A N 1
ATOM 777 C CA . SER A 1 96 ? -17.970 -18.604 61.831 1.00 90.81 96 SER A CA 1
ATOM 778 C C . SER A 1 96 ? -18.272 -17.864 60.522 1.00 90.81 96 SER A C 1
ATOM 780 O O . SER A 1 96 ? -17.404 -17.155 60.021 1.00 90.81 96 SER A O 1
ATOM 782 N N . LEU A 1 97 ? -19.469 -18.032 59.948 1.00 89.44 97 LEU A N 1
ATOM 783 C CA . LEU A 1 97 ? -19.892 -17.307 58.744 1.00 89.44 97 LEU A CA 1
ATOM 784 C C . LEU A 1 97 ? -20.272 -15.855 59.060 1.00 89.44 97 LEU A C 1
ATOM 786 O O . LEU A 1 97 ? -19.939 -14.950 58.300 1.00 89.44 97 LEU A O 1
ATOM 790 N N . ALA A 1 98 ? -20.964 -15.625 60.176 1.00 87.69 98 ALA A N 1
ATOM 791 C CA . ALA A 1 98 ? -21.475 -14.312 60.556 1.00 87.69 98 ALA A CA 1
ATOM 792 C C . ALA A 1 98 ? -20.382 -13.356 61.061 1.00 87.69 98 ALA A C 1
ATOM 794 O O . ALA A 1 98 ? -20.496 -12.152 60.850 1.00 87.69 98 ALA A O 1
ATOM 795 N N . SER A 1 99 ? -19.315 -13.862 61.693 1.00 83.25 99 SER A N 1
ATOM 796 C CA . SER A 1 99 ? -18.231 -13.029 62.239 1.00 83.25 99 SER A CA 1
ATOM 797 C C . SER A 1 99 ? -17.443 -12.258 61.177 1.00 83.25 99 SER A C 1
ATOM 799 O O . SER A 1 99 ? -16.810 -11.259 61.502 1.00 83.25 99 SER A O 1
ATOM 801 N N . GLY A 1 100 ? -17.462 -12.721 59.925 1.00 77.12 100 GLY A N 1
ATOM 802 C CA . GLY A 1 100 ? -16.792 -12.066 58.799 1.00 77.12 100 GLY A CA 1
ATOM 803 C C . GLY A 1 100 ? -17.687 -11.134 57.982 1.00 77.12 100 GLY A C 1
ATOM 804 O O . GLY A 1 100 ? -17.212 -10.580 57.000 1.00 77.12 100 GLY A O 1
ATOM 805 N N . PHE A 1 101 ? -18.968 -10.982 58.334 1.00 85.00 101 PHE A N 1
ATOM 806 C CA . PHE A 1 101 ? -19.925 -10.238 57.517 1.00 85.00 101 PHE A CA 1
ATOM 807 C C . PHE A 1 101 ? -20.115 -8.804 58.025 1.00 85.00 101 PHE A C 1
ATOM 809 O O . PHE A 1 101 ? -20.641 -8.592 59.120 1.00 85.00 101 PHE A O 1
ATOM 816 N N . ALA A 1 102 ? -19.727 -7.813 57.218 1.00 85.31 102 ALA A N 1
ATOM 817 C CA . ALA A 1 102 ? -19.846 -6.393 57.548 1.00 85.31 102 ALA A CA 1
ATOM 818 C C . ALA A 1 102 ? -20.662 -5.639 56.491 1.00 85.31 102 ALA A C 1
ATOM 820 O O . ALA A 1 102 ? -20.550 -5.900 55.299 1.00 85.31 102 ALA A O 1
ATOM 821 N N . PHE A 1 103 ? -21.485 -4.682 56.928 1.00 86.56 103 PHE A N 1
ATOM 822 C CA . PHE A 1 103 ? -22.216 -3.801 56.013 1.00 86.56 103 PHE A CA 1
ATOM 823 C C . PHE A 1 103 ? -21.321 -2.643 55.551 1.00 86.56 103 PHE A C 1
ATOM 825 O O . PHE A 1 103 ? -20.550 -2.124 56.359 1.00 86.56 103 PHE A O 1
ATOM 832 N N . PRO A 1 104 ? -21.440 -2.195 54.290 1.00 85.69 104 PRO A N 1
ATOM 833 C CA . PRO A 1 104 ? -20.613 -1.126 53.757 1.00 85.69 104 PRO A CA 1
ATOM 834 C C . PRO A 1 104 ? -21.002 0.220 54.376 1.00 85.69 104 PRO A C 1
ATOM 836 O O . PRO A 1 104 ? -22.181 0.527 54.556 1.00 85.69 104 PRO A O 1
ATOM 839 N N . GLU A 1 105 ? -19.997 1.048 54.662 1.00 81.94 105 GLU A N 1
ATOM 840 C CA . GLU A 1 105 ? -20.186 2.397 55.215 1.00 81.94 105 GLU A CA 1
ATOM 841 C C . GLU A 1 105 ? -20.416 3.458 54.129 1.00 81.94 105 GLU A C 1
ATOM 843 O O . GLU A 1 105 ? -20.930 4.540 54.411 1.00 81.94 105 GLU A O 1
ATOM 848 N N . ASN A 1 106 ? -20.034 3.168 52.882 1.00 80.75 106 ASN A N 1
ATOM 849 C CA . ASN A 1 106 ? -20.138 4.089 51.754 1.00 80.75 106 ASN A CA 1
ATOM 850 C C . ASN A 1 106 ? -20.334 3.355 50.416 1.00 80.75 106 ASN A C 1
ATOM 852 O O . ASN A 1 106 ? -20.165 2.140 50.319 1.00 80.75 106 ASN A O 1
ATOM 856 N N . GLU A 1 107 ? -20.642 4.125 49.368 1.00 77.38 107 GLU A N 1
ATOM 857 C CA . GLU A 1 107 ? -20.912 3.612 48.019 1.00 77.38 107 GLU A CA 1
ATOM 858 C C . GLU A 1 107 ? -19.718 2.886 47.374 1.00 77.38 107 GLU A C 1
ATOM 860 O O . GLU A 1 107 ? -19.925 2.005 46.541 1.00 77.38 107 GLU A O 1
ATOM 865 N N . LYS A 1 108 ? -18.472 3.202 47.755 1.00 78.00 108 LYS A N 1
ATOM 866 C CA . LYS A 1 108 ? -17.274 2.620 47.122 1.00 78.00 108 LYS A CA 1
ATOM 867 C C . LYS A 1 108 ? -17.104 1.134 47.432 1.00 78.00 108 LYS A C 1
ATOM 869 O O . LYS A 1 108 ? -16.671 0.388 46.563 1.00 78.00 108 LYS A O 1
ATOM 874 N N . ASN A 1 109 ? -17.499 0.705 48.629 1.00 80.88 109 ASN A N 1
ATOM 875 C CA . ASN A 1 109 ? -17.333 -0.681 49.090 1.00 80.88 109 ASN A CA 1
ATOM 876 C C . ASN A 1 109 ? -18.528 -1.580 48.706 1.00 80.88 109 ASN A C 1
ATOM 878 O O . ASN A 1 109 ? -18.584 -2.761 49.041 1.00 80.88 109 ASN A O 1
ATOM 882 N N . THR A 1 110 ? -19.509 -1.013 48.004 1.00 82.25 110 THR A N 1
ATOM 883 C CA . THR A 1 110 ? -20.765 -1.663 47.616 1.00 82.25 110 THR A CA 1
ATOM 884 C C . THR A 1 110 ? -20.560 -2.894 46.721 1.00 82.25 110 THR A C 1
ATOM 886 O O . THR A 1 110 ? -21.159 -3.923 47.026 1.00 82.25 110 THR A O 1
ATOM 889 N N . PRO A 1 111 ? -19.717 -2.869 45.663 1.00 78.62 111 PRO A N 1
ATOM 890 C CA . PRO A 1 111 ? -19.545 -4.035 44.785 1.00 78.62 111 PRO A CA 1
ATOM 891 C C . PRO A 1 111 ? -18.893 -5.230 45.492 1.00 78.62 111 PRO A C 1
ATOM 893 O O . PRO A 1 111 ? -19.245 -6.384 45.254 1.00 78.62 111 PRO A O 1
ATOM 896 N N . GLU A 1 112 ? -17.947 -4.966 46.394 1.00 84.19 112 GLU A N 1
ATOM 897 C CA . GLU A 1 112 ? -17.319 -6.006 47.213 1.00 84.19 112 GLU A CA 1
ATOM 898 C C . GLU A 1 112 ? -18.327 -6.613 48.191 1.00 84.19 112 GLU A C 1
ATOM 900 O O . GLU A 1 112 ? -18.426 -7.838 48.276 1.00 84.19 112 GLU A O 1
ATOM 905 N N . PHE A 1 113 ? -19.166 -5.783 48.820 1.00 87.50 113 PHE A N 1
ATOM 906 C CA . PHE A 1 113 ? -20.239 -6.267 49.685 1.00 87.50 113 PHE A CA 1
ATOM 907 C C . PHE A 1 113 ? -21.236 -7.176 48.956 1.00 87.50 113 PHE A C 1
ATOM 909 O O . PHE A 1 113 ? -21.630 -8.196 49.513 1.00 87.50 113 PHE A O 1
ATOM 916 N N . VAL A 1 114 ? -21.649 -6.859 47.721 1.00 86.81 114 VAL A N 1
ATOM 917 C CA . VAL A 1 114 ? -22.577 -7.725 46.958 1.00 86.81 114 VAL A CA 1
ATOM 918 C C . VAL A 1 114 ? -21.983 -9.129 46.783 1.00 86.81 114 VAL A C 1
ATOM 920 O O . VAL A 1 114 ? -22.673 -10.130 46.992 1.00 86.81 114 VAL A O 1
ATOM 923 N N . LYS A 1 115 ? -20.678 -9.219 46.493 1.00 87.31 115 LYS A N 1
ATOM 924 C CA . LYS A 1 115 ? -19.952 -10.496 46.377 1.00 87.31 115 LYS A CA 1
ATOM 925 C C . LYS A 1 115 ? -19.843 -11.226 47.715 1.00 87.31 115 LYS A C 1
ATOM 927 O O . LYS A 1 115 ? -19.918 -12.455 47.752 1.00 87.31 115 LYS A O 1
ATOM 932 N N . GLU A 1 116 ? -19.651 -10.503 48.812 1.00 89.62 116 GLU A N 1
ATOM 933 C CA . GLU A 1 116 ? -19.626 -11.084 50.157 1.00 89.62 116 GLU A CA 1
ATOM 934 C C . GLU A 1 116 ? -21.009 -11.572 50.604 1.00 89.62 116 GLU A C 1
ATOM 936 O O . GLU A 1 116 ? -21.115 -12.674 51.142 1.00 89.62 116 GLU A O 1
ATOM 941 N N . LEU A 1 117 ? -22.074 -10.820 50.313 1.00 90.38 117 LEU A N 1
ATOM 942 C CA . LEU A 1 117 ? -23.462 -11.207 50.570 1.00 90.38 117 LEU A CA 1
ATOM 943 C C . LEU A 1 117 ? -23.841 -12.461 49.784 1.00 90.38 117 LEU A C 1
ATOM 945 O O . LEU A 1 117 ? -24.420 -13.379 50.358 1.00 90.38 117 LEU A O 1
ATOM 949 N N . ASP A 1 118 ? -23.469 -12.544 48.506 1.00 90.12 118 ASP A N 1
ATOM 950 C CA . ASP A 1 118 ? -23.660 -13.743 47.683 1.00 90.12 118 ASP A CA 1
ATOM 951 C C . ASP A 1 118 ? -23.031 -14.988 48.326 1.00 90.12 118 ASP A C 1
ATOM 953 O O . ASP A 1 118 ? -23.694 -16.018 48.499 1.00 90.12 118 ASP A O 1
ATOM 957 N N . LYS A 1 119 ? -21.764 -14.879 48.743 1.00 91.25 119 LYS A N 1
ATOM 958 C CA . LYS A 1 119 ? -21.046 -15.960 49.431 1.00 91.25 119 LYS A CA 1
ATOM 959 C C . LYS A 1 119 ? -21.702 -16.315 50.763 1.00 91.25 119 LYS A C 1
ATOM 961 O O . LYS A 1 119 ? -21.899 -17.499 51.039 1.00 91.25 119 LYS A O 1
ATOM 966 N N . PHE A 1 120 ? -22.053 -15.311 51.567 1.00 93.06 120 PHE A N 1
ATOM 967 C CA . PHE A 1 120 ? -22.685 -15.497 52.869 1.00 93.06 120 PHE A CA 1
ATOM 968 C C . PHE A 1 120 ? -24.027 -16.215 52.737 1.00 93.06 120 PHE A C 1
ATOM 970 O O . PHE A 1 120 ? -24.234 -17.238 53.385 1.00 93.06 120 PHE A O 1
ATOM 977 N N . VAL A 1 121 ? -24.923 -15.734 51.871 1.00 92.19 121 VAL A N 1
ATOM 978 C CA . VAL A 1 121 ? -26.261 -16.311 51.686 1.00 92.19 121 VAL A CA 1
ATOM 979 C C . VAL A 1 121 ? -26.171 -17.748 51.178 1.00 92.19 121 VAL A C 1
ATOM 981 O O . VAL A 1 121 ? -26.840 -18.623 51.726 1.00 92.19 121 VAL A O 1
ATOM 984 N N . LYS A 1 122 ? -25.299 -18.033 50.201 1.00 92.56 122 LYS A N 1
ATOM 985 C CA . LYS A 1 122 ? -25.065 -19.404 49.714 1.00 92.56 122 LYS A CA 1
ATOM 986 C C . LYS A 1 122 ? -24.547 -20.321 50.821 1.00 92.56 122 LYS A C 1
ATOM 988 O O . LYS A 1 122 ? -25.023 -21.448 50.956 1.00 92.56 122 LYS A O 1
ATOM 993 N N . ALA A 1 123 ? -23.598 -19.850 51.627 1.00 92.75 123 ALA A N 1
ATOM 994 C CA . ALA A 1 123 ? -23.044 -20.622 52.734 1.00 92.75 123 ALA A CA 1
ATOM 995 C C . ALA A 1 123 ? -24.065 -20.839 53.864 1.00 92.75 123 ALA A C 1
ATOM 997 O O . ALA A 1 123 ? -24.163 -21.946 54.390 1.00 92.75 123 ALA A O 1
ATOM 998 N N . ALA A 1 124 ? -24.863 -19.823 54.200 1.00 91.12 124 ALA A N 1
ATOM 999 C CA . ALA A 1 124 ? -25.919 -19.900 55.203 1.00 91.12 124 ALA A CA 1
ATOM 1000 C C . ALA A 1 124 ? -27.044 -20.848 54.765 1.00 91.12 124 ALA A C 1
ATOM 1002 O O . ALA A 1 124 ? -27.449 -21.712 55.542 1.00 91.12 124 ALA A O 1
ATOM 1003 N N . ALA A 1 125 ? -27.493 -20.753 53.509 1.00 91.62 125 ALA A N 1
ATOM 1004 C CA . ALA A 1 125 ? -28.476 -21.665 52.929 1.00 91.62 125 ALA A CA 1
ATOM 1005 C C . ALA A 1 125 ? -27.959 -23.109 52.901 1.00 91.62 125 ALA A C 1
ATOM 1007 O O . ALA A 1 125 ? -28.679 -24.029 53.291 1.00 91.62 125 ALA A O 1
ATOM 1008 N N . LYS A 1 126 ? -26.688 -23.313 52.524 1.00 93.38 126 LYS A N 1
ATOM 1009 C CA . LYS A 1 126 ? -26.049 -24.632 52.574 1.00 93.38 126 LYS A CA 1
ATOM 1010 C C . LYS A 1 126 ? -25.997 -25.176 54.000 1.00 93.38 126 LYS A C 1
ATOM 1012 O O . LYS A 1 126 ? -26.449 -26.293 54.227 1.00 93.38 126 LYS A O 1
ATOM 1017 N N . ASN A 1 127 ? -25.524 -24.382 54.963 1.00 92.00 127 ASN A N 1
ATOM 1018 C CA . ASN A 1 127 ? -25.469 -24.779 56.370 1.00 92.00 127 ASN A CA 1
ATOM 1019 C C . ASN A 1 127 ? -26.861 -25.152 56.901 1.00 92.00 127 ASN A C 1
ATOM 1021 O O . ASN A 1 127 ? -27.018 -26.165 57.574 1.00 92.00 127 ASN A O 1
ATOM 1025 N N . PHE A 1 128 ? -27.890 -24.382 56.548 1.00 89.81 128 PHE A N 1
ATOM 1026 C CA . PHE A 1 128 ? -29.272 -24.697 56.895 1.00 89.81 128 PHE A CA 1
ATOM 1027 C C . PHE A 1 128 ? -29.744 -26.017 56.258 1.00 89.81 128 PHE A C 1
ATOM 1029 O O . PHE A 1 128 ? -30.362 -26.840 56.926 1.00 89.81 128 PHE A O 1
ATOM 1036 N N . SER A 1 129 ? -29.392 -26.264 54.992 1.00 87.88 129 SER A N 1
ATOM 1037 C CA . SER A 1 129 ? -29.752 -27.492 54.271 1.00 87.88 129 SER A CA 1
ATOM 1038 C C . SER A 1 129 ? -28.983 -28.743 54.708 1.00 87.88 129 SER A C 1
ATOM 1040 O O . SER A 1 129 ? -29.504 -29.846 54.564 1.00 87.88 129 SER A O 1
ATOM 1042 N N . ASP A 1 130 ? -27.765 -28.593 55.233 1.00 87.88 130 ASP A N 1
ATOM 1043 C CA . ASP A 1 130 ? -26.933 -29.704 55.706 1.00 87.88 130 ASP A CA 1
ATOM 1044 C C . ASP A 1 130 ? -27.440 -30.247 57.055 1.00 87.88 130 ASP A C 1
ATOM 1046 O O . ASP A 1 130 ? -27.279 -31.432 57.337 1.00 87.88 130 ASP A O 1
ATOM 1050 N N . ASN A 1 131 ? -28.116 -29.416 57.857 1.00 87.06 131 ASN A N 1
ATOM 1051 C CA . ASN A 1 131 ? -28.636 -29.765 59.185 1.00 87.06 131 ASN A CA 1
ATOM 1052 C C . ASN A 1 131 ? -30.159 -30.028 59.145 1.00 87.06 131 ASN A C 1
ATOM 1054 O O . ASN A 1 131 ? -30.948 -29.421 59.872 1.00 87.06 131 ASN A O 1
ATOM 1058 N N . LYS A 1 132 ? -30.603 -30.929 58.254 1.00 80.25 132 LYS A N 1
ATOM 1059 C CA . LYS A 1 132 ? -32.034 -31.178 57.941 1.00 80.25 132 LYS A CA 1
ATOM 1060 C C . LYS A 1 132 ? -32.871 -31.613 59.146 1.00 80.25 132 LYS A C 1
ATOM 1062 O O . LYS A 1 132 ? -34.080 -31.384 59.174 1.00 80.25 132 LYS A O 1
ATOM 1067 N N . TYR A 1 133 ? -32.238 -32.242 60.134 1.00 84.50 133 TYR A N 1
ATOM 1068 C CA . TYR A 1 133 ? -32.913 -32.753 61.325 1.00 84.50 133 TYR A CA 1
ATOM 1069 C C . TYR A 1 133 ? -33.257 -31.661 62.337 1.00 84.50 133 TYR A C 1
ATOM 1071 O O . TYR A 1 133 ? -34.134 -31.880 63.170 1.00 84.50 133 TYR A O 1
ATOM 1079 N N . LEU A 1 134 ? -32.658 -30.468 62.233 1.00 87.56 134 LEU A N 1
ATOM 1080 C CA . LEU A 1 134 ? -33.015 -29.330 63.081 1.00 87.56 134 LEU A CA 1
ATOM 1081 C C . LEU A 1 134 ? -34.517 -29.042 63.051 1.00 87.56 134 LEU A C 1
ATOM 1083 O O . LEU A 1 134 ? -35.106 -28.777 64.095 1.00 87.56 134 LEU A O 1
ATOM 1087 N N . TYR A 1 135 ? -35.149 -29.133 61.876 1.00 88.75 135 TYR A N 1
ATOM 1088 C CA . TYR A 1 135 ? -36.577 -28.843 61.727 1.00 88.75 135 TYR A CA 1
ATOM 1089 C C . TYR A 1 135 ? -37.470 -29.795 62.534 1.00 88.75 135 TYR A C 1
ATOM 1091 O O . TYR A 1 135 ? -38.526 -29.390 63.017 1.00 88.75 135 TYR A O 1
ATOM 1099 N N . ALA A 1 136 ? -37.042 -31.049 62.713 1.00 88.31 136 ALA A N 1
ATOM 1100 C CA . ALA A 1 136 ? -37.794 -32.046 63.472 1.00 88.31 136 ALA A CA 1
ATOM 1101 C C . ALA A 1 136 ? -37.833 -31.735 64.978 1.00 88.31 136 ALA A C 1
ATOM 1103 O O . ALA A 1 136 ? -38.798 -32.101 65.646 1.00 88.31 136 ALA A O 1
ATOM 1104 N N . PHE A 1 137 ? -36.813 -31.044 65.500 1.00 90.44 137 PHE A N 1
ATOM 1105 C CA . PHE A 1 137 ? -36.663 -30.758 66.932 1.00 90.44 137 PHE A CA 1
ATOM 1106 C C . PHE A 1 137 ? -36.953 -29.297 67.305 1.00 90.44 137 PHE A C 1
ATOM 1108 O O . PHE A 1 137 ? -37.427 -29.033 68.405 1.00 90.44 137 PHE A O 1
ATOM 1115 N N . TYR A 1 138 ? -36.707 -28.357 66.391 1.00 91.69 138 TYR A N 1
ATOM 1116 C CA . TYR A 1 138 ? -36.773 -26.907 66.613 1.00 91.69 138 TYR A CA 1
ATOM 1117 C C . TYR A 1 138 ? -37.637 -26.233 65.547 1.00 91.69 138 TYR A C 1
ATOM 1119 O O . TYR A 1 138 ? -37.191 -25.350 64.810 1.00 91.69 138 TYR A O 1
ATOM 1127 N N . ARG A 1 139 ? -38.864 -26.727 65.366 1.00 89.31 139 ARG A N 1
ATOM 1128 C CA . ARG A 1 139 ? -39.707 -26.406 64.204 1.00 89.31 139 ARG A CA 1
ATOM 1129 C C . ARG A 1 139 ? -39.953 -24.906 64.016 1.00 89.31 139 ARG A C 1
ATOM 1131 O O . ARG A 1 139 ? -39.937 -24.425 62.885 1.00 89.31 139 ARG A O 1
ATOM 1138 N N . ASN A 1 140 ? -40.199 -24.173 65.099 1.00 89.88 140 ASN A N 1
ATOM 1139 C CA . ASN A 1 140 ? -40.540 -22.751 65.029 1.00 89.88 140 ASN A CA 1
ATOM 1140 C C . ASN A 1 140 ? -39.294 -21.895 64.776 1.00 89.88 140 ASN A C 1
ATOM 1142 O O . ASN A 1 140 ? -39.312 -20.989 63.946 1.00 89.88 140 ASN A O 1
ATOM 1146 N N . GLU A 1 141 ? -38.194 -22.221 65.446 1.00 92.50 141 GLU A N 1
ATOM 1147 C CA . GLU A 1 141 ? -36.925 -21.508 65.362 1.00 92.50 141 GLU A CA 1
ATOM 1148 C C . GLU A 1 141 ? -36.273 -21.715 63.995 1.00 92.50 141 GLU A C 1
ATOM 1150 O O . GLU A 1 141 ? -35.845 -20.764 63.346 1.00 92.50 141 GLU A O 1
ATOM 1155 N N . THR A 1 142 ? -36.265 -22.955 63.506 1.00 90.38 142 THR A N 1
ATOM 1156 C CA . THR A 1 142 ? -35.750 -23.281 62.168 1.00 90.38 142 THR A CA 1
ATOM 1157 C C . THR A 1 142 ? -36.591 -22.676 61.063 1.00 90.38 142 THR A C 1
ATOM 1159 O O . THR A 1 142 ? -36.035 -22.226 60.064 1.00 90.38 142 THR A O 1
ATOM 1162 N N . ARG A 1 143 ? -37.915 -22.597 61.242 1.00 92.31 143 ARG A N 1
ATOM 1163 C CA . ARG A 1 143 ? -38.784 -21.867 60.319 1.00 92.31 143 ARG A CA 1
ATOM 1164 C C . ARG A 1 143 ? -38.395 -20.390 60.246 1.00 92.31 143 ARG A C 1
ATOM 1166 O O . ARG A 1 143 ? -38.213 -19.891 59.142 1.00 92.31 143 ARG A O 1
ATOM 1173 N N . ALA A 1 144 ? -38.196 -19.726 61.385 1.00 91.19 144 ALA A N 1
ATOM 1174 C CA . ALA A 1 144 ? -37.779 -18.323 61.422 1.00 91.19 144 ALA A CA 1
ATOM 1175 C C . ALA A 1 144 ? -36.399 -18.097 60.770 1.00 91.19 144 ALA A C 1
ATOM 1177 O O . ALA A 1 144 ? -36.215 -17.137 60.022 1.00 91.19 144 ALA A O 1
ATOM 1178 N N . VAL A 1 145 ? -35.439 -19.003 60.997 1.00 92.50 145 VAL A N 1
ATOM 1179 C CA . VAL A 1 145 ? -34.124 -18.969 60.330 1.00 92.50 145 VAL A CA 1
ATOM 1180 C C . VAL A 1 145 ? -34.273 -19.134 58.814 1.00 92.50 145 VAL A C 1
ATOM 1182 O O . VAL A 1 145 ? -33.704 -18.350 58.058 1.00 92.50 145 VAL A O 1
ATOM 1185 N N . GLY A 1 146 ? -35.061 -20.113 58.361 1.00 91.81 146 GLY A N 1
ATOM 1186 C CA . GLY A 1 146 ? -35.312 -20.349 56.939 1.00 91.81 146 GLY A CA 1
ATOM 1187 C C . GLY A 1 146 ? -36.005 -19.168 56.254 1.00 91.81 146 GLY A C 1
ATOM 1188 O O . GLY A 1 146 ? -35.597 -18.763 55.169 1.00 91.81 146 GLY A O 1
ATOM 1189 N N . GLU A 1 147 ? -37.004 -18.562 56.903 1.00 93.12 147 GLU A N 1
ATOM 1190 C CA . GLU A 1 147 ? -37.686 -17.354 56.418 1.00 93.12 147 GLU A CA 1
ATOM 1191 C C . GLU A 1 147 ? -36.709 -16.172 56.274 1.00 93.12 147 GLU A C 1
ATOM 1193 O O . GLU A 1 147 ? -36.724 -15.484 55.251 1.00 93.12 147 GLU A O 1
ATOM 1198 N N . ALA A 1 148 ? -35.801 -15.975 57.236 1.00 92.50 148 ALA A N 1
ATOM 1199 C CA . ALA A 1 148 ? -34.793 -14.917 57.170 1.00 92.50 148 ALA A CA 1
ATOM 1200 C C . ALA A 1 148 ? -33.714 -15.168 56.094 1.00 92.50 148 ALA A C 1
ATOM 1202 O O . ALA A 1 148 ? -33.323 -14.231 55.396 1.00 92.50 148 ALA A O 1
ATOM 1203 N N . ILE A 1 149 ? -33.265 -16.418 55.907 1.00 92.62 149 ILE A N 1
ATOM 1204 C CA . ILE A 1 149 ? -32.346 -16.795 54.815 1.00 92.62 149 ILE A CA 1
ATOM 1205 C C . ILE A 1 149 ? -33.007 -16.562 53.453 1.00 92.62 149 ILE A C 1
ATOM 1207 O O . ILE A 1 149 ? -32.379 -15.991 52.562 1.00 92.62 149 ILE A O 1
ATOM 1211 N N . ASN A 1 150 ? -34.276 -16.945 53.294 1.00 91.69 150 ASN A N 1
ATOM 1212 C CA . ASN A 1 150 ? -35.020 -16.718 52.055 1.00 91.69 150 ASN A CA 1
ATOM 1213 C C . ASN A 1 150 ? -35.173 -15.222 51.752 1.00 91.69 150 ASN A C 1
ATOM 1215 O O . ASN A 1 150 ? -34.978 -14.810 50.611 1.00 91.69 150 ASN A O 1
ATOM 1219 N N . ALA A 1 151 ? -35.455 -14.399 52.769 1.00 91.81 151 ALA A N 1
ATOM 1220 C CA . ALA A 1 151 ? -35.523 -12.947 52.617 1.00 91.81 151 ALA A CA 1
ATOM 1221 C C . ALA A 1 151 ? -34.174 -12.336 52.192 1.00 91.81 151 ALA A C 1
ATOM 1223 O O . ALA A 1 151 ? -34.141 -11.445 51.344 1.00 91.81 151 ALA A O 1
ATOM 1224 N N . LEU A 1 152 ? -33.054 -12.829 52.734 1.00 91.88 152 LEU A N 1
ATOM 1225 C CA . LEU A 1 152 ? -31.717 -12.414 52.299 1.00 91.88 152 LEU A CA 1
ATOM 1226 C C . LEU A 1 152 ? -31.395 -12.872 50.874 1.00 91.88 152 LEU A C 1
ATOM 1228 O O . LEU A 1 152 ? -30.772 -12.119 50.130 1.00 91.88 152 LEU A O 1
ATOM 1232 N N . ASN A 1 153 ? -31.821 -14.075 50.477 1.00 91.56 153 ASN A N 1
ATOM 1233 C CA . ASN A 1 153 ? -31.612 -14.559 49.114 1.00 91.56 153 ASN A CA 1
ATOM 1234 C C . ASN A 1 153 ? -32.401 -13.744 48.084 1.00 91.56 153 ASN A C 1
ATOM 1236 O O . ASN A 1 153 ? -31.831 -13.376 47.062 1.00 91.56 153 ASN A O 1
ATOM 1240 N N . ALA A 1 154 ? -33.652 -13.382 48.381 1.00 90.88 154 ALA A N 1
ATOM 1241 C CA . ALA A 1 154 ? -34.437 -12.492 47.526 1.00 90.88 154 ALA A CA 1
ATOM 1242 C C . ALA A 1 154 ? -33.749 -11.126 47.344 1.00 90.88 154 ALA A C 1
ATOM 1244 O O . ALA A 1 154 ? -33.570 -10.662 46.222 1.00 90.88 154 ALA A O 1
ATOM 1245 N N . ALA A 1 155 ? -33.266 -10.521 48.434 1.00 89.44 155 ALA A N 1
ATOM 1246 C CA . ALA A 1 155 ? -32.549 -9.249 48.352 1.00 89.44 155 ALA A CA 1
ATOM 1247 C C . ALA A 1 155 ? -31.214 -9.356 47.589 1.00 89.44 155 ALA A C 1
ATOM 1249 O O . ALA A 1 155 ? -30.814 -8.436 46.878 1.00 89.44 155 ALA A O 1
ATOM 1250 N N . ARG A 1 156 ? -30.520 -10.493 47.707 1.00 90.81 156 ARG A N 1
ATOM 1251 C CA . ARG A 1 156 ? -29.301 -10.788 46.944 1.00 90.81 156 ARG A CA 1
ATOM 1252 C C . ARG A 1 156 ? -29.586 -10.914 45.443 1.00 90.81 156 ARG A C 1
ATOM 1254 O O . ARG A 1 156 ? -28.815 -10.385 44.648 1.00 90.81 156 ARG A O 1
ATOM 1261 N N . GLU A 1 157 ? -30.684 -11.557 45.052 1.00 90.38 157 GLU A N 1
ATOM 1262 C CA . GLU A 1 157 ? -31.107 -11.642 43.646 1.00 90.38 157 GLU A CA 1
ATOM 1263 C C . GLU A 1 157 ? -31.441 -10.261 43.061 1.00 90.38 157 GLU A C 1
ATOM 1265 O O . GLU A 1 157 ? -31.043 -9.962 41.935 1.00 90.38 157 GLU A O 1
ATOM 1270 N N . GLU A 1 158 ? -32.100 -9.388 43.829 1.00 89.75 158 GLU A N 1
ATOM 1271 C CA . GLU A 1 158 ? -32.367 -8.002 43.419 1.00 89.75 158 GLU A CA 1
ATOM 1272 C C . GLU A 1 158 ? -31.074 -7.199 43.201 1.00 89.75 158 GLU A C 1
ATOM 1274 O O . GLU A 1 158 ? -30.938 -6.504 42.192 1.00 89.75 158 GLU A O 1
ATOM 1279 N N . LEU A 1 159 ? -30.094 -7.318 44.105 1.00 89.31 159 LEU A N 1
ATOM 1280 C CA . LEU A 1 159 ? -28.791 -6.661 43.946 1.00 89.31 159 LEU A CA 1
ATOM 1281 C C . LEU A 1 159 ? -28.025 -7.178 42.723 1.00 89.31 159 LEU A C 1
ATOM 1283 O O . LEU A 1 159 ? -27.474 -6.378 41.968 1.00 89.31 159 LEU A O 1
ATOM 1287 N N . GLU A 1 160 ? -28.036 -8.492 42.487 1.00 89.12 160 GLU A N 1
ATOM 1288 C CA . GLU A 1 160 ? -27.396 -9.110 41.320 1.00 89.12 160 GLU A CA 1
ATOM 1289 C C . GLU A 1 160 ? -28.013 -8.602 40.002 1.00 89.12 160 GLU A C 1
ATOM 1291 O O . GLU A 1 160 ? -27.306 -8.380 39.018 1.00 89.12 160 GLU A O 1
ATOM 1296 N N . GLN A 1 161 ? -29.330 -8.367 39.967 1.00 89.31 161 GLN A N 1
ATOM 1297 C CA . GLN A 1 161 ? -29.991 -7.775 38.799 1.00 89.31 161 GLN A CA 1
ATOM 1298 C C . GLN A 1 161 ? -29.549 -6.329 38.547 1.00 89.31 161 GLN A C 1
ATOM 1300 O O . GLN A 1 161 ? -29.335 -5.955 37.392 1.00 89.31 161 GLN A O 1
ATOM 1305 N N . ILE A 1 162 ? -29.399 -5.521 39.601 1.00 87.94 162 ILE A N 1
ATOM 1306 C CA . ILE A 1 162 ? -28.939 -4.130 39.484 1.00 87.94 162 ILE A CA 1
ATOM 1307 C C . ILE A 1 162 ? -27.488 -4.088 38.990 1.00 87.94 162 ILE A C 1
ATOM 1309 O O . ILE A 1 162 ? -27.189 -3.329 38.067 1.00 87.94 162 ILE A O 1
ATOM 1313 N N . GLU A 1 163 ? -26.610 -4.929 39.546 1.00 86.31 163 GLU A N 1
ATOM 1314 C CA . GLU A 1 163 ? -25.209 -5.042 39.121 1.00 86.31 163 GLU A CA 1
ATOM 1315 C C . GLU A 1 163 ? -25.122 -5.420 37.635 1.00 86.31 163 GLU A C 1
ATOM 1317 O O . GLU A 1 163 ? -24.526 -4.685 36.849 1.00 86.31 163 GLU A O 1
ATOM 1322 N N . LYS A 1 164 ? -25.837 -6.473 37.211 1.00 88.69 164 LYS A N 1
ATOM 1323 C CA . LYS A 1 164 ? -25.892 -6.907 35.803 1.00 88.69 164 LYS A CA 1
ATOM 1324 C C . LYS A 1 164 ? -26.405 -5.824 34.854 1.00 88.69 164 LYS A C 1
ATOM 1326 O O . LYS A 1 164 ? -25.917 -5.705 33.731 1.00 88.69 164 LYS A O 1
ATOM 1331 N N . GLN A 1 165 ? -27.405 -5.044 35.266 1.00 89.00 165 GLN A N 1
ATOM 1332 C CA . GLN A 1 165 ? -27.916 -3.936 34.453 1.00 89.00 165 GLN A CA 1
ATOM 1333 C C . GLN A 1 165 ? -26.883 -2.812 34.313 1.00 89.00 165 GLN A C 1
ATOM 1335 O O . GLN A 1 165 ? -26.691 -2.308 33.206 1.00 89.00 165 GLN A O 1
ATOM 1340 N N . GLY A 1 166 ? -26.203 -2.449 35.404 1.00 86.50 166 GLY A N 1
ATOM 1341 C CA . GLY A 1 166 ? -25.136 -1.449 35.387 1.00 86.50 166 GLY A CA 1
ATOM 1342 C C . GLY A 1 166 ? -23.944 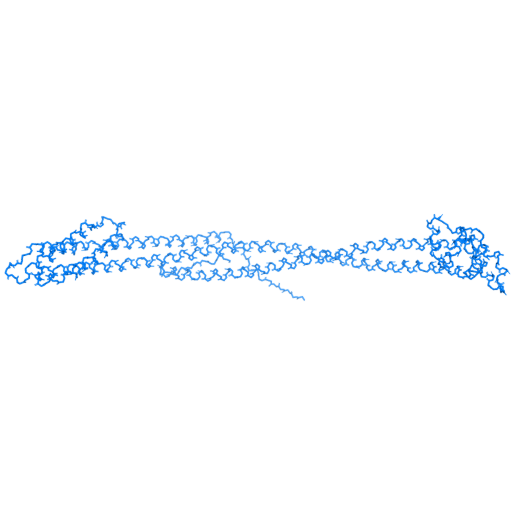-1.881 34.531 1.00 86.50 166 GLY A C 1
ATOM 1343 O O . GLY A 1 166 ? -23.491 -1.114 33.685 1.00 86.50 166 GLY A O 1
ATOM 1344 N N . GLU A 1 167 ? -23.489 -3.129 34.681 1.00 88.31 167 GLU A N 1
ATOM 1345 C CA . GLU A 1 167 ? -22.414 -3.712 33.867 1.00 88.31 167 GLU A CA 1
ATOM 1346 C C . GLU A 1 167 ? -22.773 -3.740 32.382 1.00 88.31 167 GLU A C 1
ATOM 1348 O O . GLU A 1 167 ? -21.950 -3.381 31.540 1.00 88.31 167 GLU A O 1
ATOM 1353 N N . LYS A 1 168 ? -24.014 -4.113 32.043 1.00 90.50 168 LYS A N 1
ATOM 1354 C CA . LYS A 1 168 ? -24.486 -4.110 30.656 1.00 90.50 168 LYS A CA 1
ATOM 1355 C C . LYS A 1 168 ? -24.408 -2.709 30.045 1.00 90.50 168 LYS A C 1
ATOM 1357 O O . LYS A 1 168 ? -23.845 -2.551 28.966 1.00 90.50 168 LYS A O 1
ATOM 1362 N N . GLN A 1 169 ? -24.927 -1.696 30.738 1.00 86.56 169 GLN A N 1
ATOM 1363 C CA . GLN A 1 169 ? -24.920 -0.312 30.251 1.00 86.56 169 GLN A CA 1
ATOM 1364 C C . GLN A 1 169 ? -23.497 0.268 30.157 1.00 86.56 169 GLN A C 1
ATOM 1366 O O . GLN A 1 169 ? -23.167 0.954 29.187 1.00 86.56 169 GLN A O 1
ATOM 1371 N N . ALA A 1 170 ? -22.625 -0.036 31.123 1.00 87.44 170 ALA A N 1
ATOM 1372 C CA . ALA A 1 170 ? -21.218 0.361 31.074 1.00 87.44 170 ALA A CA 1
ATOM 1373 C C . ALA A 1 170 ? -20.466 -0.339 29.925 1.00 87.44 170 ALA A C 1
ATOM 1375 O O . ALA A 1 170 ? -19.669 0.294 29.229 1.00 87.44 170 ALA A O 1
ATOM 1376 N N . GLY A 1 171 ? -20.760 -1.619 29.676 1.00 88.75 171 GLY A N 1
ATOM 1377 C CA . GLY A 1 171 ? -20.220 -2.389 28.556 1.00 88.75 171 GLY A CA 1
ATOM 1378 C C . GLY A 1 171 ? -20.675 -1.870 27.189 1.00 88.75 171 GLY A C 1
ATOM 1379 O O . GLY A 1 171 ? -19.883 -1.839 26.248 1.00 88.75 171 GLY A O 1
ATOM 1380 N N . GLU A 1 172 ? -21.918 -1.397 27.073 1.00 88.50 172 GLU A N 1
ATOM 1381 C CA . GLU A 1 172 ? -22.411 -0.722 25.866 1.00 88.50 172 GLU A CA 1
ATOM 1382 C C . GLU A 1 172 ? -21.643 0.586 25.600 1.00 88.50 172 GLU A C 1
ATOM 1384 O O . GLU A 1 172 ? -21.231 0.826 24.462 1.00 88.50 172 GLU A O 1
ATOM 1389 N N . CYS A 1 173 ? -21.358 1.380 26.641 1.00 86.06 173 CYS A N 1
ATOM 1390 C CA . CYS A 1 173 ? -20.519 2.580 26.524 1.00 86.06 173 CYS A CA 1
ATOM 1391 C C . CYS A 1 173 ? -19.081 2.235 26.095 1.00 86.06 173 CYS A C 1
ATOM 1393 O O . CYS A 1 173 ? -18.533 2.865 25.190 1.00 86.06 173 CYS A O 1
ATOM 1395 N N . GLU A 1 174 ? -18.479 1.203 26.691 1.00 90.19 174 GLU A N 1
ATOM 1396 C CA . GLU A 1 174 ? -17.133 0.732 26.336 1.00 90.19 174 GLU A CA 1
ATOM 1397 C C . GLU A 1 174 ? -17.052 0.282 24.869 1.00 90.19 174 GLU A C 1
ATOM 1399 O O . GLU A 1 174 ? -16.109 0.622 24.152 1.00 90.19 174 GLU A O 1
ATO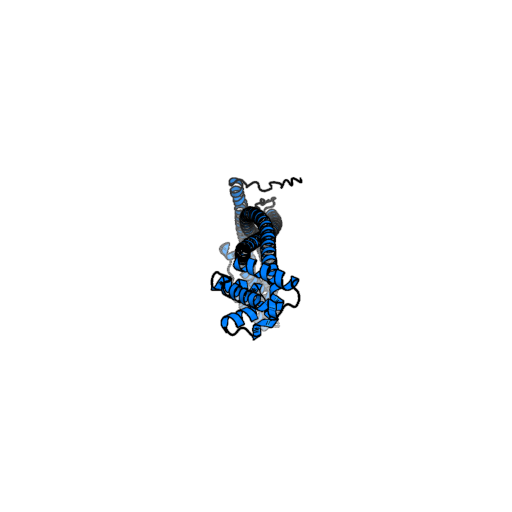M 1404 N N . ALA A 1 175 ? -18.072 -0.428 24.382 1.00 87.31 175 ALA A N 1
ATOM 1405 C CA . ALA A 1 175 ? -18.137 -0.859 22.991 1.00 87.31 175 ALA A CA 1
ATOM 1406 C C . ALA A 1 175 ? -18.188 0.326 22.010 1.00 87.31 175 ALA A C 1
ATOM 1408 O O . ALA A 1 175 ? -17.628 0.237 20.915 1.00 87.31 175 ALA A O 1
ATOM 1409 N N . VAL A 1 176 ? -18.844 1.431 22.382 1.00 86.31 176 VAL A N 1
ATOM 1410 C CA . VAL A 1 176 ? -18.848 2.667 21.584 1.00 86.31 176 VAL A CA 1
ATOM 1411 C C . VAL A 1 176 ? -17.475 3.338 21.608 1.00 86.31 176 VAL A C 1
ATOM 1413 O O . VAL A 1 176 ? -16.971 3.696 20.544 1.00 86.31 176 VAL A O 1
ATOM 1416 N N . LEU A 1 177 ? -16.816 3.429 22.768 1.00 87.19 177 LEU A N 1
ATOM 1417 C CA . LEU A 1 177 ? -15.459 3.986 22.869 1.00 87.19 177 LEU A CA 1
ATOM 1418 C C . LEU A 1 177 ? -14.455 3.225 21.995 1.00 87.19 177 LEU A C 1
ATOM 1420 O O . LEU A 1 177 ? -13.683 3.845 21.266 1.00 87.19 177 LEU A O 1
ATOM 1424 N N . GLN A 1 178 ? -14.512 1.891 21.989 1.00 88.62 178 GLN A N 1
ATOM 1425 C CA . GLN A 1 178 ? -13.655 1.071 21.127 1.00 88.62 178 GLN A CA 1
ATOM 1426 C C . GLN A 1 178 ? -13.890 1.343 19.634 1.00 88.62 178 GLN A C 1
ATOM 1428 O O . GLN A 1 178 ? -12.934 1.377 18.856 1.00 88.62 178 GLN A O 1
ATOM 1433 N N . LYS A 1 179 ? -15.145 1.559 19.219 1.00 85.94 179 LYS A N 1
ATOM 1434 C CA . LYS A 1 179 ? -15.474 1.929 17.833 1.00 85.94 179 LYS A CA 1
ATOM 1435 C C . LYS A 1 179 ? -14.938 3.314 17.473 1.00 85.94 179 LYS A C 1
ATOM 1437 O O . LYS A 1 179 ? -14.342 3.458 16.408 1.00 85.94 179 LYS A O 1
ATOM 1442 N N . ILE A 1 180 ? -15.069 4.293 18.370 1.00 84.62 180 ILE A N 1
ATOM 1443 C CA . ILE A 1 180 ? -14.502 5.639 18.188 1.00 84.62 180 ILE A CA 1
ATOM 1444 C C . ILE A 1 180 ? -12.978 5.562 18.018 1.00 84.62 180 ILE A C 1
ATOM 1446 O O . ILE A 1 180 ? -12.439 6.152 17.086 1.00 84.62 180 ILE A O 1
ATOM 1450 N N . SER A 1 181 ? -12.275 4.773 18.836 1.00 87.19 181 SER A N 1
ATOM 1451 C CA . SER A 1 181 ? -10.823 4.598 18.690 1.00 87.19 181 SER A CA 1
ATOM 1452 C C . SER A 1 181 ? -10.417 3.943 17.366 1.00 87.19 181 SER A C 1
ATOM 1454 O O . SER A 1 181 ? -9.409 4.326 16.775 1.00 87.19 181 SER A O 1
ATOM 1456 N N . ARG A 1 182 ? -11.199 2.981 16.858 1.00 85.88 182 ARG A N 1
ATOM 1457 C CA . ARG A 1 182 ? -10.957 2.400 15.525 1.00 85.88 182 ARG A CA 1
ATOM 1458 C C . ARG A 1 182 ? -11.161 3.429 14.413 1.00 85.88 182 ARG A C 1
ATOM 1460 O O . ARG A 1 182 ? -10.347 3.477 13.498 1.00 85.88 182 ARG A O 1
ATOM 1467 N N . LEU A 1 183 ? -12.185 4.279 14.517 1.00 83.75 183 LEU A N 1
ATOM 1468 C CA . LEU A 1 183 ? -12.408 5.383 13.578 1.00 83.75 183 LEU A CA 1
ATOM 1469 C C . LEU A 1 183 ? -11.242 6.380 13.562 1.00 83.75 183 LEU A C 1
ATOM 1471 O O . LEU A 1 183 ? -10.813 6.786 12.482 1.00 83.75 183 LEU A O 1
ATOM 1475 N N . GLU A 1 184 ? -10.703 6.742 14.733 1.00 84.38 184 GLU A N 1
ATOM 1476 C CA . GLU A 1 184 ? -9.512 7.600 14.848 1.00 84.38 184 GLU A CA 1
ATOM 1477 C C . GLU A 1 184 ? -8.307 6.981 14.112 1.00 84.38 184 GLU A C 1
ATOM 1479 O O . GLU A 1 184 ? -7.625 7.672 13.353 1.00 84.38 184 GLU A O 1
ATOM 1484 N N . LEU A 1 185 ? -8.089 5.670 14.270 1.00 85.88 185 LEU A N 1
ATOM 1485 C CA . LEU A 1 185 ? -6.990 4.948 13.626 1.00 85.88 185 LEU A CA 1
ATOM 1486 C C . LEU A 1 185 ? -7.158 4.857 12.100 1.00 85.88 185 LEU A C 1
ATOM 1488 O O . LEU A 1 185 ? -6.247 5.229 11.361 1.00 85.88 185 LEU A O 1
ATOM 1492 N N . THR A 1 186 ? -8.327 4.426 11.612 1.00 80.31 186 THR A N 1
ATOM 1493 C CA . THR A 1 186 ? -8.620 4.344 10.168 1.00 80.31 186 THR A CA 1
ATOM 1494 C C . THR A 1 186 ? -8.493 5.711 9.497 1.00 80.31 186 THR A C 1
ATOM 1496 O O . THR A 1 186 ? -7.985 5.813 8.379 1.00 80.31 186 THR A O 1
ATOM 1499 N N . ARG A 1 187 ? -8.900 6.784 10.187 1.00 81.69 187 ARG A N 1
ATOM 1500 C CA . ARG A 1 187 ? -8.735 8.154 9.697 1.00 81.69 187 ARG A CA 1
ATOM 1501 C C . ARG A 1 187 ? -7.264 8.541 9.562 1.00 81.69 187 ARG A C 1
ATOM 1503 O O . ARG A 1 187 ? -6.892 9.080 8.522 1.00 81.69 187 ARG A O 1
ATOM 1510 N N . ALA A 1 188 ? -6.439 8.277 10.575 1.00 82.31 188 ALA A N 1
ATOM 1511 C CA . ALA A 1 188 ? -5.008 8.572 10.513 1.00 82.31 188 ALA A CA 1
ATOM 1512 C C . ALA A 1 188 ? -4.347 7.869 9.313 1.00 82.31 188 ALA A C 1
ATOM 1514 O O . ALA A 1 188 ? -3.679 8.521 8.510 1.00 82.31 188 ALA A O 1
ATOM 1515 N N . SER A 1 189 ? -4.639 6.578 9.116 1.00 79.81 189 SER A N 1
ATOM 1516 C CA . SER A 1 189 ? -4.137 5.813 7.968 1.00 79.81 189 SER A CA 1
ATOM 1517 C C . SER A 1 189 ? -4.609 6.370 6.620 1.00 79.81 189 SER A C 1
ATOM 1519 O O . SER A 1 189 ? -3.836 6.414 5.665 1.00 79.81 189 SER A O 1
ATOM 1521 N N . ALA A 1 190 ? -5.854 6.842 6.521 1.00 75.88 190 ALA A N 1
ATOM 1522 C CA . ALA A 1 190 ? -6.363 7.440 5.288 1.00 75.88 190 ALA A CA 1
ATOM 1523 C C . ALA A 1 190 ? -5.692 8.785 4.954 1.00 75.88 190 ALA A C 1
ATOM 1525 O O . ALA A 1 190 ? -5.454 9.073 3.781 1.00 75.88 190 ALA A O 1
ATOM 1526 N N . VAL A 1 191 ? -5.354 9.597 5.963 1.00 80.50 191 VAL A N 1
ATOM 1527 C CA . VAL A 1 191 ? -4.609 10.855 5.773 1.00 80.50 191 VAL A CA 1
ATOM 1528 C C . VAL A 1 191 ? -3.195 10.580 5.260 1.00 80.50 191 VAL A C 1
ATOM 1530 O O . VAL A 1 191 ? -2.744 11.242 4.323 1.00 80.50 191 VAL A O 1
ATOM 1533 N N . GLU A 1 192 ? -2.506 9.592 5.832 1.00 79.50 192 GLU A N 1
ATOM 1534 C CA . GLU A 1 192 ? -1.177 9.178 5.372 1.00 79.50 192 GLU A CA 1
ATOM 1535 C C . GLU A 1 192 ? -1.215 8.650 3.933 1.00 79.50 192 GLU A C 1
ATOM 1537 O O . GLU A 1 192 ? -0.456 9.124 3.087 1.00 79.50 192 GLU A O 1
ATOM 1542 N N . ALA A 1 193 ? -2.162 7.763 3.617 1.00 75.88 193 ALA A N 1
ATOM 1543 C CA . ALA A 1 193 ? -2.334 7.234 2.265 1.00 75.88 193 ALA A CA 1
ATOM 1544 C C . ALA A 1 193 ? -2.691 8.333 1.241 1.00 75.88 193 ALA A C 1
ATOM 1546 O O . ALA A 1 193 ? -2.216 8.316 0.104 1.00 75.88 193 ALA A O 1
ATOM 1547 N N . ALA A 1 194 ? -3.482 9.339 1.632 1.00 76.56 194 ALA A N 1
ATOM 1548 C CA . ALA A 1 194 ? -3.797 10.479 0.770 1.00 76.56 194 ALA A CA 1
ATOM 1549 C C . ALA A 1 194 ? -2.560 11.348 0.487 1.00 76.56 194 ALA A C 1
ATOM 1551 O O . ALA A 1 194 ? -2.387 11.836 -0.634 1.00 76.56 194 ALA A O 1
ATOM 1552 N N . ARG A 1 195 ? -1.682 11.518 1.483 1.00 83.19 195 ARG A N 1
ATOM 1553 C CA . ARG A 1 195 ? -0.402 12.210 1.313 1.00 83.19 195 ARG A CA 1
ATOM 1554 C C . ARG A 1 195 ? 0.526 11.439 0.378 1.00 83.19 195 ARG A C 1
ATOM 1556 O O . ARG A 1 195 ? 1.056 12.038 -0.555 1.00 83.19 195 ARG A O 1
ATOM 1563 N N . GLU A 1 196 ? 0.673 10.131 0.578 1.00 80.56 196 GLU A N 1
ATOM 1564 C CA . GLU A 1 196 ? 1.477 9.275 -0.301 1.00 80.56 196 GLU A CA 1
ATOM 1565 C C . GLU A 1 196 ? 0.978 9.344 -1.750 1.00 80.56 196 GLU A C 1
ATOM 1567 O O . GLU A 1 196 ? 1.766 9.568 -2.671 1.00 80.56 196 GLU A O 1
ATOM 1572 N N . LYS A 1 197 ? -0.341 9.264 -1.968 1.00 80.56 197 LYS A N 1
ATOM 1573 C CA . LYS A 1 197 ? -0.939 9.449 -3.296 1.00 80.56 197 LYS A CA 1
ATOM 1574 C C . LYS A 1 197 ? -0.556 10.795 -3.914 1.00 80.56 197 LYS A C 1
ATOM 1576 O O . LYS A 1 197 ? -0.234 10.860 -5.101 1.00 80.56 197 LYS A O 1
ATOM 1581 N N . GLN A 1 198 ? -0.602 11.881 -3.144 1.00 81.19 198 GLN A N 1
ATOM 1582 C CA . GLN A 1 198 ? -0.238 13.205 -3.645 1.00 81.19 198 GLN A CA 1
ATOM 1583 C C . GLN A 1 198 ? 1.239 13.264 -4.070 1.00 81.19 198 GLN A C 1
ATOM 1585 O O . GLN A 1 198 ? 1.554 13.834 -5.117 1.00 81.19 198 GLN A O 1
ATOM 1590 N N . GLU A 1 199 ? 2.132 12.648 -3.297 1.00 84.38 199 GLU A N 1
ATOM 1591 C CA . GLU A 1 199 ? 3.559 12.543 -3.621 1.00 84.38 199 GLU A CA 1
ATOM 1592 C C . GLU A 1 199 ? 3.792 11.685 -4.881 1.00 84.38 199 GLU A C 1
ATOM 1594 O O . GLU A 1 199 ? 4.556 12.075 -5.771 1.00 84.38 199 GLU A O 1
ATOM 1599 N N . LEU A 1 200 ? 3.079 10.561 -5.022 1.00 83.06 200 LEU A N 1
ATOM 1600 C CA . LEU A 1 200 ? 3.113 9.719 -6.223 1.00 83.06 200 LEU A CA 1
ATOM 1601 C C . LEU A 1 200 ? 2.611 10.465 -7.463 1.00 83.06 200 LEU A C 1
ATOM 1603 O O . LEU A 1 200 ? 3.250 10.388 -8.510 1.00 83.06 200 LEU A O 1
ATOM 1607 N N . MET A 1 201 ? 1.530 11.237 -7.352 1.00 81.75 201 MET A N 1
ATOM 1608 C CA . MET A 1 201 ? 1.000 12.046 -8.456 1.00 81.75 201 MET A CA 1
ATOM 1609 C C . MET A 1 201 ? 2.010 13.087 -8.949 1.00 81.75 201 MET A C 1
ATOM 1611 O O . MET A 1 201 ? 2.237 13.196 -10.153 1.00 81.75 201 MET A O 1
ATOM 1615 N N . GLN A 1 202 ? 2.681 13.798 -8.037 1.00 87.44 202 GLN A N 1
ATOM 1616 C CA . GLN A 1 202 ? 3.753 14.734 -8.404 1.00 87.44 202 GLN A CA 1
ATOM 1617 C C . GLN A 1 202 ? 4.916 14.016 -9.102 1.00 87.44 202 GLN A C 1
ATOM 1619 O O . GLN A 1 202 ? 5.477 14.510 -10.083 1.00 87.44 202 GLN A O 1
ATOM 1624 N N . LYS A 1 203 ? 5.266 12.817 -8.625 1.00 86.31 203 LYS A N 1
ATOM 1625 C CA . LYS A 1 203 ? 6.304 11.987 -9.240 1.00 86.31 203 LYS A CA 1
ATOM 1626 C C . LYS A 1 203 ? 5.906 11.505 -10.637 1.00 86.31 203 LYS A C 1
ATOM 1628 O O . LYS A 1 203 ? 6.755 11.505 -11.525 1.00 86.31 203 LYS A O 1
ATOM 1633 N N . ILE A 1 204 ? 4.640 11.139 -10.848 1.00 84.62 204 ILE A N 1
ATOM 1634 C CA . ILE A 1 204 ? 4.093 10.769 -12.162 1.00 84.62 204 ILE A CA 1
ATOM 1635 C C . ILE A 1 204 ? 4.168 11.955 -13.120 1.00 84.62 204 ILE A C 1
ATOM 1637 O O . ILE A 1 204 ? 4.628 11.785 -14.243 1.00 84.62 204 ILE A O 1
ATOM 1641 N N . GLU A 1 205 ? 3.766 13.156 -12.698 1.00 85.94 205 GLU A N 1
ATOM 1642 C CA . GLU A 1 205 ? 3.853 14.356 -13.542 1.00 85.94 205 GLU A CA 1
ATOM 1643 C C . GLU A 1 205 ? 5.292 14.629 -13.991 1.00 85.94 205 GLU A C 1
ATOM 1645 O O . GLU A 1 205 ? 5.540 14.844 -15.181 1.00 85.94 205 GLU A O 1
ATOM 1650 N N . LYS A 1 206 ? 6.252 14.529 -13.065 1.00 87.38 206 LYS A N 1
ATOM 1651 C CA . LYS A 1 206 ? 7.676 14.668 -13.379 1.00 87.38 206 LYS A CA 1
ATOM 1652 C C . LYS A 1 206 ? 8.157 13.588 -14.355 1.00 87.38 206 LYS A C 1
ATOM 1654 O O . LYS A 1 206 ? 8.757 13.913 -15.375 1.00 87.38 206 LYS A O 1
ATOM 1659 N N . LEU A 1 207 ? 7.852 12.317 -14.086 1.00 84.38 207 LEU A N 1
ATOM 1660 C CA . LEU A 1 207 ? 8.250 11.195 -14.945 1.00 84.38 207 LEU A CA 1
ATOM 1661 C C . LEU A 1 207 ? 7.582 11.239 -16.325 1.00 84.38 207 LEU A C 1
ATOM 1663 O O . LEU A 1 207 ? 8.185 10.809 -17.302 1.00 84.38 207 LEU A O 1
ATOM 1667 N N . ARG A 1 208 ? 6.366 11.784 -16.445 1.00 88.06 208 ARG A N 1
ATOM 1668 C CA . ARG A 1 208 ? 5.710 12.017 -17.741 1.00 88.06 208 ARG A CA 1
ATOM 1669 C C . ARG A 1 208 ? 6.440 13.072 -18.559 1.00 88.06 208 ARG A C 1
ATOM 1671 O O . ARG A 1 208 ? 6.602 12.884 -19.762 1.00 88.06 208 ARG A O 1
ATOM 1678 N N . ALA A 1 209 ? 6.897 14.152 -17.923 1.00 86.94 209 ALA A N 1
ATOM 1679 C CA . ALA A 1 209 ? 7.719 15.157 -18.591 1.00 86.94 209 ALA A CA 1
ATOM 1680 C C . ALA A 1 209 ? 9.059 14.557 -19.053 1.00 86.94 209 ALA A C 1
ATOM 1682 O O . ALA A 1 209 ? 9.409 14.693 -20.225 1.00 86.94 209 ALA A O 1
ATOM 1683 N N . GLU A 1 210 ? 9.745 13.818 -18.173 1.00 85.56 210 GLU A N 1
ATOM 1684 C CA . GLU A 1 210 ? 11.001 13.120 -18.489 1.00 85.56 210 GLU A CA 1
ATOM 1685 C C . GLU A 1 210 ? 10.815 12.086 -19.613 1.00 85.56 210 GLU A C 1
ATOM 1687 O O . GLU A 1 210 ? 11.608 12.045 -20.550 1.00 85.56 210 GLU A O 1
ATOM 1692 N N . SER A 1 211 ? 9.741 11.290 -19.580 1.00 84.44 211 SER A N 1
ATOM 1693 C CA . SER A 1 211 ? 9.419 10.320 -20.635 1.00 84.44 211 SER A CA 1
ATOM 1694 C C . SER A 1 211 ? 9.139 11.008 -21.968 1.00 84.44 211 SER A C 1
ATOM 1696 O O . SER A 1 211 ? 9.624 10.552 -22.997 1.00 84.44 211 SER A O 1
ATOM 1698 N N . ALA A 1 212 ? 8.387 12.111 -21.975 1.00 84.44 212 ALA A N 1
ATOM 1699 C CA . ALA A 1 212 ? 8.091 12.844 -23.203 1.00 84.44 212 ALA A CA 1
ATOM 1700 C C . ALA A 1 212 ? 9.352 13.475 -23.819 1.00 84.44 212 ALA A C 1
ATOM 1702 O O . ALA A 1 212 ? 9.477 13.557 -25.043 1.00 84.44 212 ALA A O 1
ATOM 1703 N N . GLU A 1 213 ? 10.287 13.935 -22.989 1.00 87.38 213 GLU A N 1
ATOM 1704 C CA . GLU A 1 213 ? 11.582 14.441 -23.441 1.00 87.38 213 GLU A CA 1
ATOM 1705 C C . GLU A 1 213 ? 12.485 13.314 -23.957 1.00 87.38 213 GLU A C 1
ATOM 1707 O O . GLU A 1 213 ? 13.046 13.432 -25.050 1.00 87.38 213 GLU A O 1
ATOM 1712 N N . ALA A 1 214 ? 12.547 12.189 -23.241 1.00 82.38 214 ALA A N 1
ATOM 1713 C CA . ALA A 1 214 ? 13.269 10.997 -23.668 1.00 82.38 214 ALA A CA 1
ATOM 1714 C C . ALA A 1 214 ? 12.724 10.440 -24.994 1.00 82.38 214 ALA A C 1
ATOM 1716 O O . ALA A 1 214 ? 13.508 10.074 -25.865 1.00 82.38 214 ALA A O 1
ATOM 1717 N N . ASP A 1 215 ? 11.405 10.458 -25.201 1.00 79.75 215 ASP A N 1
ATOM 1718 C CA . ASP A 1 215 ? 10.767 10.038 -26.452 1.00 79.75 215 ASP A CA 1
ATOM 1719 C C . ASP A 1 215 ? 11.140 10.955 -27.620 1.00 79.75 215 ASP A C 1
ATOM 1721 O O . ASP A 1 215 ? 11.486 10.480 -28.701 1.00 79.75 215 ASP A O 1
ATOM 1725 N N . LYS A 1 216 ? 11.133 12.278 -27.406 1.00 86.69 216 LYS A N 1
ATOM 1726 C CA . LYS A 1 216 ? 11.605 13.239 -28.416 1.00 86.69 216 LYS A CA 1
ATOM 1727 C C . LYS A 1 216 ? 13.080 13.023 -28.746 1.00 86.69 216 LYS A C 1
ATOM 1729 O O . LYS A 1 216 ? 13.452 13.117 -29.915 1.00 86.69 216 LYS A O 1
ATOM 1734 N N . SER A 1 217 ? 13.907 12.751 -27.737 1.00 81.69 217 SER A N 1
ATOM 1735 C CA . SER A 1 217 ? 15.330 12.451 -27.911 1.00 81.69 217 SER A CA 1
ATOM 1736 C C . SER A 1 217 ? 15.534 11.154 -28.699 1.00 81.69 217 SER A C 1
ATOM 1738 O O . SER A 1 217 ? 16.270 11.145 -29.680 1.00 81.69 217 SER A O 1
ATOM 1740 N N . ALA A 1 218 ? 14.800 10.091 -28.362 1.00 81.94 218 ALA A N 1
ATOM 1741 C CA . ALA A 1 218 ? 14.847 8.816 -29.068 1.00 81.94 218 ALA A CA 1
ATOM 1742 C C . ALA A 1 218 ? 14.377 8.940 -30.526 1.00 81.94 218 ALA A C 1
ATOM 1744 O O . ALA A 1 218 ? 14.985 8.354 -31.416 1.00 81.94 218 ALA A O 1
ATOM 1745 N N . GLU A 1 219 ? 13.335 9.726 -30.807 1.00 85.31 219 GLU A N 1
ATOM 1746 C CA . GLU A 1 219 ? 12.888 9.975 -32.184 1.00 85.31 219 GLU A CA 1
ATOM 1747 C C . GLU A 1 219 ? 13.912 10.767 -33.006 1.00 85.31 219 GLU A C 1
ATOM 1749 O O . GLU A 1 219 ? 14.107 10.478 -34.187 1.00 85.31 219 GLU A O 1
ATOM 1754 N N . ARG A 1 220 ? 14.612 11.734 -32.397 1.00 85.44 220 ARG A N 1
ATOM 1755 C CA . ARG A 1 220 ? 15.751 12.405 -33.049 1.00 85.44 220 ARG A CA 1
ATOM 1756 C C . ARG A 1 220 ? 16.883 11.415 -33.311 1.00 85.44 220 ARG A C 1
ATOM 1758 O O . ARG A 1 220 ? 17.299 11.282 -34.455 1.00 85.44 220 ARG A O 1
ATOM 1765 N N . ALA A 1 221 ? 17.271 10.640 -32.299 1.00 82.81 221 ALA A N 1
ATOM 1766 C CA . ALA A 1 221 ? 18.319 9.632 -32.408 1.00 82.81 221 ALA A CA 1
ATOM 1767 C C . ALA A 1 221 ? 18.017 8.577 -33.483 1.00 82.81 221 ALA A C 1
ATOM 1769 O O . ALA A 1 221 ? 18.920 8.168 -34.201 1.00 82.81 221 ALA A O 1
ATOM 1770 N N . LYS A 1 222 ? 16.752 8.172 -33.664 1.00 83.12 222 LYS A N 1
ATOM 1771 C CA . LYS A 1 222 ? 16.341 7.279 -34.761 1.00 83.12 222 LYS A CA 1
ATOM 1772 C C . LYS A 1 222 ? 16.541 7.907 -36.137 1.00 83.12 222 LYS A C 1
ATOM 1774 O O . LYS A 1 222 ? 17.031 7.229 -37.037 1.00 83.12 222 LYS A O 1
ATOM 1779 N N . LYS A 1 223 ? 16.152 9.175 -36.313 1.00 87.19 223 LYS A N 1
ATOM 1780 C CA . LYS A 1 223 ? 16.340 9.898 -37.582 1.00 87.19 223 LYS A CA 1
ATOM 1781 C C . LYS A 1 223 ? 17.821 10.079 -37.896 1.00 87.19 223 LYS A C 1
ATOM 1783 O O . LYS A 1 223 ? 18.236 9.814 -39.021 1.00 87.19 223 LYS A O 1
ATOM 1788 N N . ASP A 1 224 ? 18.606 10.461 -36.895 1.00 84.00 224 ASP A N 1
ATOM 1789 C CA . ASP A 1 224 ? 20.054 10.613 -37.029 1.00 84.00 224 ASP A CA 1
ATOM 1790 C C . ASP A 1 224 ? 20.712 9.260 -37.325 1.00 84.00 224 ASP A C 1
ATOM 1792 O O . ASP A 1 224 ? 21.513 9.156 -38.248 1.00 84.00 224 ASP A O 1
ATOM 1796 N N . ALA A 1 225 ? 20.292 8.186 -36.652 1.00 84.94 225 ALA A N 1
ATOM 1797 C CA . ALA A 1 225 ? 20.787 6.844 -36.927 1.00 84.94 225 ALA A CA 1
ATOM 1798 C C . ALA A 1 225 ? 20.430 6.361 -38.339 1.00 84.94 225 ALA A C 1
ATOM 1800 O O . ALA A 1 225 ? 21.243 5.712 -38.993 1.00 84.94 225 ALA A O 1
ATOM 1801 N N . GLN A 1 226 ? 19.238 6.684 -38.846 1.00 86.75 226 GLN A N 1
ATOM 1802 C CA . GLN A 1 226 ? 18.886 6.383 -40.231 1.00 86.75 226 GLN A CA 1
ATOM 1803 C C . GLN A 1 226 ? 19.812 7.119 -41.207 1.00 86.75 226 GLN A C 1
ATOM 1805 O O . GLN A 1 226 ? 20.368 6.487 -42.103 1.00 86.75 226 GLN A O 1
ATOM 1810 N N . ARG A 1 227 ? 20.040 8.419 -40.993 1.00 89.12 227 ARG A N 1
ATOM 1811 C CA . ARG A 1 227 ? 20.958 9.216 -41.814 1.00 89.12 227 ARG A CA 1
ATOM 1812 C C . ARG A 1 227 ? 22.383 8.654 -41.786 1.00 89.12 227 ARG A C 1
ATOM 1814 O O . ARG A 1 227 ? 22.994 8.508 -42.837 1.00 89.12 227 ARG A O 1
ATOM 1821 N N . LEU A 1 228 ? 22.895 8.295 -40.609 1.00 86.00 228 LEU A N 1
ATOM 1822 C CA . LEU A 1 228 ? 24.232 7.712 -40.463 1.00 86.00 228 LEU A CA 1
ATOM 1823 C C . LEU A 1 228 ? 24.340 6.323 -41.115 1.00 86.00 228 LEU A C 1
ATOM 1825 O O . LEU A 1 228 ? 25.386 5.983 -41.661 1.00 86.00 228 LEU A O 1
ATOM 1829 N N . ARG A 1 229 ? 23.267 5.519 -41.119 1.00 87.12 229 ARG A N 1
ATOM 1830 C CA . ARG A 1 229 ? 23.225 4.244 -41.862 1.00 87.12 229 ARG A CA 1
ATOM 1831 C C . ARG A 1 229 ? 23.278 4.461 -43.374 1.00 87.12 229 ARG A C 1
ATOM 1833 O O . ARG A 1 229 ? 23.980 3.726 -44.063 1.00 87.12 229 ARG A O 1
ATOM 1840 N N . GLU A 1 230 ? 22.565 5.463 -43.886 1.00 89.25 230 GLU A N 1
ATOM 1841 C CA . GLU A 1 230 ? 22.635 5.859 -45.299 1.00 89.25 230 GLU A CA 1
ATOM 1842 C C . GLU A 1 230 ? 24.041 6.366 -45.665 1.00 89.25 230 GLU A C 1
ATOM 1844 O O . GLU A 1 230 ? 24.574 6.013 -46.719 1.00 89.25 230 GLU A O 1
ATOM 1849 N N . GLU A 1 231 ? 24.674 7.127 -44.769 1.00 87.69 231 GLU A N 1
ATOM 1850 C CA . GLU A 1 231 ? 26.045 7.612 -44.930 1.00 87.69 231 GLU A CA 1
ATOM 1851 C C . GLU A 1 231 ? 27.065 6.467 -44.940 1.00 87.69 231 GLU A C 1
ATOM 1853 O O . GLU A 1 231 ? 27.889 6.407 -45.850 1.00 87.69 231 GLU A O 1
ATOM 1858 N N . ILE A 1 232 ? 26.964 5.503 -44.016 1.00 88.88 232 ILE A N 1
ATOM 1859 C CA . ILE A 1 232 ? 27.789 4.284 -44.038 1.00 88.88 232 ILE A CA 1
ATOM 1860 C C . ILE A 1 232 ? 27.609 3.541 -45.357 1.00 88.88 232 ILE A C 1
ATOM 1862 O O . ILE A 1 232 ? 28.604 3.227 -46.002 1.00 88.88 232 ILE A O 1
ATOM 1866 N N . ALA A 1 233 ? 26.371 3.308 -45.800 1.00 87.00 233 ALA A N 1
ATOM 1867 C CA . ALA A 1 233 ? 26.120 2.595 -47.050 1.00 87.00 233 ALA A CA 1
ATOM 1868 C C . ALA A 1 233 ? 26.751 3.315 -48.257 1.00 87.00 233 ALA A C 1
ATOM 1870 O O . ALA A 1 233 ? 27.304 2.676 -49.155 1.00 87.00 233 ALA A O 1
ATOM 1871 N N . HIS A 1 234 ? 26.706 4.650 -48.278 1.00 87.25 234 HIS A N 1
ATOM 1872 C CA . HIS A 1 234 ? 27.361 5.453 -49.306 1.00 87.25 234 HIS A CA 1
ATOM 1873 C C . HIS A 1 234 ? 28.894 5.346 -49.243 1.00 87.25 234 HIS A C 1
ATOM 1875 O O . HIS A 1 234 ? 29.552 5.172 -50.273 1.00 87.25 234 HIS A O 1
ATOM 1881 N N . VAL A 1 235 ? 29.466 5.455 -48.045 1.00 87.50 235 VAL A N 1
ATOM 1882 C CA . VAL A 1 235 ? 30.910 5.395 -47.793 1.00 87.50 235 VAL A CA 1
ATOM 1883 C C . VAL A 1 235 ? 31.467 4.008 -48.126 1.00 87.50 235 VAL A C 1
ATOM 1885 O O . VAL A 1 235 ? 32.446 3.910 -48.861 1.00 87.50 235 VAL A O 1
ATOM 1888 N N . GLU A 1 236 ? 30.805 2.936 -47.691 1.00 87.44 236 GLU A N 1
ATOM 1889 C CA . GLU A 1 236 ? 31.161 1.548 -48.012 1.00 87.44 236 GLU A CA 1
ATOM 1890 C C . GLU A 1 236 ? 31.079 1.281 -49.514 1.00 87.44 236 GLU A C 1
ATOM 1892 O O . GLU A 1 236 ? 32.000 0.706 -50.095 1.00 87.44 236 GLU A O 1
ATOM 1897 N N . LYS A 1 237 ? 30.019 1.759 -50.180 1.00 90.69 237 LYS A N 1
ATOM 1898 C CA . LYS A 1 237 ? 29.898 1.661 -51.638 1.00 90.69 237 LYS A CA 1
ATOM 1899 C C . LYS A 1 237 ? 31.028 2.410 -52.348 1.00 90.69 237 LYS A C 1
ATOM 1901 O O . LYS A 1 237 ? 31.574 1.902 -53.323 1.00 90.69 237 LYS A O 1
ATOM 1906 N N . SER A 1 238 ? 31.392 3.596 -51.864 1.00 87.44 238 SER A N 1
ATOM 1907 C CA . SER A 1 238 ? 32.478 4.405 -52.432 1.00 87.44 238 SER A CA 1
ATOM 1908 C C . SER A 1 238 ? 33.842 3.735 -52.249 1.00 87.44 238 SER A C 1
ATOM 1910 O O . SER A 1 238 ? 34.630 3.680 -53.193 1.00 87.44 238 SER A O 1
ATOM 1912 N N . ALA A 1 239 ? 34.104 3.171 -51.067 1.00 89.00 239 ALA A N 1
ATOM 1913 C CA . ALA A 1 239 ? 35.303 2.383 -50.799 1.00 89.00 239 ALA A CA 1
ATOM 1914 C C . ALA A 1 239 ? 35.361 1.137 -51.693 1.00 89.00 239 ALA A C 1
ATOM 1916 O O . ALA A 1 239 ? 36.398 0.860 -52.292 1.00 89.00 239 ALA A O 1
ATOM 1917 N N . PHE A 1 240 ? 34.240 0.426 -51.846 1.00 89.94 240 PHE A N 1
ATOM 1918 C CA . PHE A 1 240 ? 34.143 -0.752 -52.706 1.00 89.94 240 PHE A CA 1
ATOM 1919 C C . PHE A 1 240 ? 34.471 -0.431 -54.167 1.00 89.94 240 PHE A C 1
ATOM 1921 O O . PHE A 1 240 ? 35.276 -1.136 -54.769 1.00 89.94 240 PHE A O 1
ATOM 1928 N N . VAL A 1 241 ? 33.904 0.646 -54.725 1.00 91.00 241 VAL A N 1
ATOM 1929 C CA . VAL A 1 241 ? 34.184 1.071 -56.109 1.00 91.00 241 VAL A CA 1
ATOM 1930 C C . VAL A 1 241 ? 35.672 1.367 -56.296 1.00 91.00 241 VAL A C 1
ATOM 1932 O O . VAL A 1 241 ? 36.276 0.850 -57.228 1.00 91.00 241 VAL A O 1
ATOM 1935 N N . LEU A 1 242 ? 36.292 2.115 -55.380 1.00 89.19 242 LEU A N 1
ATOM 1936 C CA . LEU A 1 242 ? 37.723 2.435 -55.455 1.00 89.19 242 LEU A CA 1
ATOM 1937 C C . LEU A 1 242 ? 38.618 1.193 -55.335 1.00 89.19 242 LEU A C 1
ATOM 1939 O O . LEU A 1 242 ? 39.618 1.079 -56.044 1.00 89.19 242 LEU A O 1
ATOM 1943 N N . LYS A 1 243 ? 38.256 0.236 -54.472 1.00 88.75 243 LYS A N 1
ATOM 1944 C CA . LYS A 1 243 ? 38.958 -1.054 -54.372 1.00 88.75 243 LYS A CA 1
ATOM 1945 C C . LYS A 1 243 ? 38.774 -1.889 -55.639 1.00 88.75 243 LYS A C 1
ATOM 1947 O O . LYS A 1 243 ? 39.720 -2.516 -56.103 1.00 88.75 243 LYS A O 1
ATOM 1952 N N . GLN A 1 244 ? 37.589 -1.869 -56.242 1.00 89.81 244 GLN A N 1
ATOM 1953 C CA . GLN A 1 244 ? 37.330 -2.555 -57.505 1.00 89.81 244 GLN A CA 1
ATOM 1954 C C . GLN A 1 244 ? 38.119 -1.930 -58.665 1.00 89.81 244 GLN A C 1
ATOM 1956 O O . GLN A 1 244 ? 38.689 -2.662 -59.472 1.00 89.81 244 GLN A O 1
ATOM 1961 N N . GLU A 1 245 ? 38.209 -0.599 -58.724 1.00 88.31 245 GLU A N 1
ATOM 1962 C CA . GLU A 1 245 ? 39.058 0.128 -59.674 1.00 88.31 245 GLU A CA 1
ATOM 1963 C C . GLU A 1 245 ? 40.530 -0.265 -59.497 1.00 88.31 245 GLU A C 1
ATOM 1965 O O . GLU A 1 245 ? 41.171 -0.681 -60.463 1.00 88.31 245 GLU A O 1
ATOM 1970 N N . ALA A 1 246 ? 41.045 -0.242 -58.263 1.00 87.44 246 ALA A N 1
ATOM 1971 C CA . ALA A 1 246 ? 42.404 -0.682 -57.947 1.00 87.44 246 ALA A CA 1
ATOM 1972 C C . ALA A 1 246 ? 42.665 -2.138 -58.377 1.00 87.44 246 ALA A C 1
ATOM 1974 O O . ALA A 1 246 ? 43.684 -2.429 -59.004 1.00 87.44 246 ALA A O 1
ATOM 1975 N N . TYR A 1 247 ? 41.727 -3.049 -58.103 1.00 88.31 247 TYR A N 1
ATOM 1976 C CA . TYR A 1 247 ? 41.835 -4.449 -58.516 1.00 88.31 247 TYR A CA 1
ATOM 1977 C C . TYR A 1 247 ? 41.793 -4.617 -60.039 1.00 88.31 247 TYR A C 1
ATOM 1979 O O . TYR A 1 247 ? 42.532 -5.430 -60.588 1.00 88.31 247 TYR A O 1
ATOM 1987 N N . SER A 1 248 ? 40.974 -3.833 -60.744 1.00 87.25 248 SER A N 1
ATOM 1988 C CA . SER A 1 248 ? 40.869 -3.907 -62.206 1.00 87.25 248 SER A CA 1
ATOM 1989 C C . SER A 1 248 ? 42.182 -3.562 -62.915 1.00 87.25 248 SER A C 1
ATOM 1991 O O . SER A 1 248 ? 42.486 -4.159 -63.947 1.00 87.25 248 SER A O 1
ATOM 1993 N N . VAL A 1 249 ? 42.988 -2.672 -62.323 1.00 86.50 249 VAL A N 1
ATOM 1994 C CA . VAL A 1 249 ? 44.341 -2.353 -62.799 1.00 86.50 249 VAL A CA 1
ATOM 1995 C C . VAL A 1 249 ? 45.292 -3.529 -62.572 1.00 86.50 249 VAL A C 1
ATOM 1997 O O . VAL A 1 249 ? 46.164 -3.776 -63.396 1.00 86.50 249 VAL A O 1
ATOM 2000 N N . PHE A 1 250 ? 45.116 -4.298 -61.497 1.00 85.19 250 PHE A N 1
ATOM 2001 C CA . PHE A 1 250 ? 45.963 -5.454 -61.205 1.00 85.19 250 PHE A CA 1
ATOM 2002 C C . PHE A 1 250 ? 45.570 -6.730 -61.960 1.00 85.19 250 PHE A C 1
ATOM 2004 O O . PHE A 1 250 ? 46.440 -7.542 -62.268 1.00 85.19 250 PHE A O 1
ATOM 2011 N N . ALA A 1 251 ? 44.293 -6.930 -62.292 1.00 87.81 251 ALA A N 1
ATOM 2012 C CA . ALA A 1 251 ? 43.808 -8.165 -62.917 1.00 87.81 251 ALA A CA 1
ATOM 2013 C C . ALA A 1 251 ? 44.622 -8.628 -64.157 1.00 87.81 251 ALA A C 1
ATOM 2015 O O . ALA A 1 251 ? 44.879 -9.829 -64.283 1.00 87.81 251 ALA A O 1
ATOM 2016 N N . PRO A 1 252 ? 45.109 -7.737 -65.051 1.00 87.12 252 PRO A N 1
ATOM 2017 C CA . PRO A 1 252 ? 46.000 -8.117 -66.154 1.00 87.12 252 PRO A CA 1
ATOM 2018 C C . PRO A 1 252 ? 47.387 -8.632 -65.727 1.00 87.12 252 PRO A C 1
ATOM 2020 O O . PRO A 1 252 ? 48.038 -9.335 -66.498 1.00 87.12 252 PRO A O 1
ATOM 2023 N N . LEU A 1 253 ? 47.856 -8.284 -64.527 1.00 85.06 253 LEU A N 1
ATOM 2024 C CA . LEU A 1 253 ? 49.161 -8.676 -63.982 1.00 85.06 253 LEU A CA 1
ATOM 2025 C C . LEU A 1 253 ? 49.117 -10.014 -63.246 1.00 85.06 253 LEU A C 1
ATOM 2027 O O . LEU A 1 253 ? 50.148 -10.669 -63.122 1.00 85.06 253 LEU A O 1
ATOM 2031 N N . GLU A 1 254 ? 47.940 -10.457 -62.809 1.00 85.56 254 GLU A N 1
ATOM 2032 C CA . GLU A 1 254 ? 47.785 -11.636 -61.957 1.00 85.56 254 GLU A CA 1
ATOM 2033 C C . GLU A 1 254 ? 48.349 -12.913 -62.604 1.00 85.56 254 GLU A C 1
ATOM 2035 O O . GLU A 1 254 ? 49.129 -13.653 -62.003 1.00 85.56 254 GLU A O 1
ATOM 2040 N N . ARG A 1 255 ? 47.989 -13.177 -63.865 1.00 84.44 255 ARG A N 1
ATOM 2041 C CA . ARG A 1 255 ? 48.435 -14.378 -64.588 1.00 84.44 255 ARG A CA 1
ATOM 2042 C C . ARG A 1 255 ? 49.938 -14.345 -64.914 1.00 84.44 255 ARG A C 1
ATOM 2044 O O . ARG A 1 255 ? 50.593 -15.364 -64.677 1.00 84.44 255 ARG A O 1
ATOM 2051 N N . PRO A 1 256 ? 50.507 -13.251 -65.457 1.00 85.19 256 PRO A N 1
ATOM 2052 C CA . PRO A 1 256 ? 51.955 -13.113 -65.599 1.00 85.19 256 PRO A CA 1
ATOM 2053 C C . PRO A 1 256 ? 52.706 -13.266 -64.271 1.00 85.19 256 PRO A C 1
ATOM 2055 O O . PRO A 1 256 ? 53.676 -14.022 -64.205 1.00 85.19 256 PRO A O 1
ATOM 2058 N N . LEU A 1 257 ? 52.215 -12.637 -63.201 1.00 85.69 257 LEU A N 1
ATOM 2059 C CA . LEU A 1 257 ? 52.824 -12.704 -61.876 1.00 85.69 257 LEU A CA 1
ATOM 2060 C C . LEU A 1 257 ? 52.849 -14.138 -61.335 1.00 85.69 257 LEU A C 1
ATOM 2062 O O . LEU A 1 257 ? 53.907 -14.610 -60.926 1.00 85.69 257 LEU A O 1
ATOM 2066 N N . ARG A 1 258 ? 51.742 -14.887 -61.460 1.00 85.19 258 ARG A N 1
ATOM 2067 C CA . ARG A 1 258 ? 51.674 -16.321 -61.107 1.00 85.19 258 ARG A CA 1
ATOM 2068 C C . ARG A 1 258 ? 52.738 -17.172 -61.809 1.00 85.19 258 ARG A C 1
ATOM 2070 O O . ARG A 1 258 ? 53.249 -18.131 -61.235 1.00 85.19 258 ARG A O 1
ATOM 2077 N N . LYS A 1 259 ? 53.071 -16.859 -63.068 1.00 84.19 259 LYS A N 1
ATOM 2078 C CA . LYS A 1 259 ? 54.098 -17.592 -63.833 1.00 84.19 259 LYS A CA 1
ATOM 2079 C C . LYS A 1 259 ? 55.517 -17.234 -63.393 1.00 84.19 259 LYS A C 1
ATOM 2081 O O . LYS A 1 259 ? 56.399 -18.085 -63.469 1.00 84.19 259 LYS A O 1
ATOM 2086 N N . MET A 1 260 ? 55.730 -15.999 -62.944 1.00 82.88 260 MET A N 1
ATOM 2087 C CA . MET A 1 260 ? 57.051 -15.479 -62.589 1.00 82.88 260 MET A CA 1
ATOM 2088 C C . MET A 1 260 ? 57.400 -15.532 -61.117 1.00 82.88 260 MET A C 1
ATOM 2090 O O . MET A 1 260 ? 58.585 -15.435 -60.809 1.00 82.88 260 MET A O 1
ATOM 2094 N N . GLN A 1 261 ? 56.433 -15.701 -60.216 1.00 78.69 261 GLN A N 1
ATOM 2095 C CA . GLN A 1 261 ? 56.671 -15.607 -58.771 1.00 78.69 261 GLN A CA 1
ATOM 2096 C C . GLN A 1 261 ? 57.858 -16.476 -58.307 1.00 78.69 261 GLN A C 1
ATOM 2098 O O . GLN A 1 261 ? 58.694 -16.027 -57.533 1.00 78.69 261 GLN A O 1
ATOM 2103 N N . LYS A 1 262 ? 58.029 -17.677 -58.887 1.00 80.31 262 LYS A N 1
ATOM 2104 C CA . LYS A 1 262 ? 59.123 -18.615 -58.559 1.00 80.31 262 LYS A CA 1
ATOM 2105 C C . LYS A 1 262 ? 60.494 -18.234 -59.132 1.00 80.31 262 LYS A C 1
ATOM 2107 O O . LYS A 1 262 ? 61.491 -18.848 -58.770 1.00 80.31 262 LYS A O 1
ATOM 2112 N N . SER A 1 263 ? 60.536 -17.277 -60.054 1.00 81.00 263 SER A N 1
ATOM 2113 C CA . SER A 1 263 ? 61.757 -16.769 -60.695 1.00 81.00 263 SER A CA 1
ATOM 2114 C C . SER A 1 263 ? 62.250 -15.444 -60.106 1.00 81.00 263 SER A C 1
ATOM 2116 O O . SER A 1 263 ? 63.321 -14.977 -60.487 1.00 81.00 263 SER A O 1
ATOM 2118 N N . ILE A 1 264 ? 61.505 -14.846 -59.167 1.00 84.56 264 ILE A N 1
ATOM 2119 C CA . ILE A 1 264 ? 61.927 -13.632 -58.462 1.00 84.56 264 ILE A CA 1
ATOM 2120 C C . ILE A 1 264 ? 62.994 -14.018 -57.428 1.00 84.56 264 ILE A C 1
ATOM 2122 O O . ILE A 1 264 ? 62.719 -14.739 -56.473 1.00 84.56 264 ILE A O 1
ATOM 2126 N N . LEU A 1 265 ? 64.228 -13.551 -57.638 1.00 82.38 265 LEU A N 1
ATOM 2127 C CA . LEU A 1 265 ? 65.379 -13.875 -56.782 1.00 82.38 265 LEU A CA 1
ATOM 2128 C C . LEU A 1 265 ? 65.406 -13.064 -55.477 1.00 82.38 265 LEU A C 1
ATOM 2130 O O . LEU A 1 265 ? 65.967 -13.518 -54.479 1.00 82.38 265 LEU A O 1
ATOM 2134 N N . ASP A 1 266 ? 64.818 -11.865 -55.477 1.00 89.12 266 ASP A N 1
ATOM 2135 C CA . ASP A 1 266 ? 64.707 -11.039 -54.277 1.00 89.12 266 ASP A CA 1
ATOM 2136 C C . ASP A 1 266 ? 63.648 -11.627 -53.335 1.00 89.12 266 ASP A C 1
ATOM 2138 O O . ASP A 1 266 ? 62.470 -11.726 -53.677 1.00 89.12 266 ASP A O 1
ATOM 2142 N N . LYS A 1 267 ? 64.071 -12.006 -52.125 1.00 86.94 267 LYS A N 1
ATOM 2143 C CA . LYS A 1 267 ? 63.211 -12.674 -51.141 1.00 86.94 267 LYS A CA 1
ATOM 2144 C C . LYS A 1 267 ? 62.014 -11.818 -50.711 1.00 86.94 267 LYS A C 1
ATOM 2146 O O . LYS A 1 267 ? 60.956 -12.375 -50.439 1.00 86.94 267 LYS A O 1
ATOM 2151 N N . ARG A 1 268 ? 62.173 -10.493 -50.630 1.00 86.19 268 ARG A N 1
ATOM 2152 C CA . ARG A 1 268 ? 61.105 -9.562 -50.240 1.00 86.19 268 ARG A CA 1
ATOM 2153 C C . ARG A 1 268 ? 60.116 -9.387 -51.387 1.00 86.19 268 ARG A C 1
ATOM 2155 O O . ARG A 1 268 ? 58.919 -9.512 -51.167 1.00 86.19 268 ARG A O 1
ATOM 2162 N N . LEU A 1 269 ? 60.599 -9.174 -52.610 1.00 87.25 269 LEU A N 1
ATOM 2163 C CA . LEU A 1 269 ? 59.720 -9.043 -53.779 1.00 87.25 269 LEU A CA 1
ATOM 2164 C C . LEU A 1 269 ? 59.007 -10.359 -54.120 1.00 87.25 269 LEU A C 1
ATOM 2166 O O . LEU A 1 269 ? 57.863 -10.323 -54.559 1.00 87.25 269 LEU A O 1
ATOM 2170 N N . ALA A 1 270 ? 59.636 -11.512 -53.876 1.00 86.06 270 ALA A N 1
ATOM 2171 C CA . ALA A 1 270 ? 58.994 -12.819 -54.017 1.00 86.06 270 ALA A CA 1
ATOM 2172 C C . ALA A 1 270 ? 57.841 -13.000 -53.014 1.00 86.06 270 ALA A C 1
ATOM 2174 O O . ALA A 1 270 ? 56.768 -13.454 -53.398 1.00 86.06 270 ALA A O 1
ATOM 2175 N N . GLN A 1 271 ? 58.025 -12.576 -51.757 1.00 87.56 271 GLN A N 1
ATOM 2176 C CA . GLN A 1 271 ? 56.962 -12.594 -50.742 1.00 87.56 271 GLN A CA 1
ATOM 2177 C C . GLN A 1 271 ? 55.790 -11.680 -51.111 1.00 87.56 271 GLN A C 1
ATOM 2179 O O . GLN A 1 271 ? 54.641 -12.104 -51.012 1.00 87.56 271 GLN A O 1
ATOM 2184 N N . VAL A 1 272 ? 56.077 -10.460 -51.576 1.00 86.81 272 VAL A N 1
ATOM 2185 C CA . VAL A 1 272 ? 55.045 -9.526 -52.053 1.00 86.81 272 VAL A CA 1
ATOM 2186 C C . VAL A 1 272 ? 54.315 -10.119 -53.260 1.00 86.81 272 VAL A C 1
ATOM 2188 O O . VAL A 1 272 ? 53.089 -10.118 -53.297 1.00 86.81 272 VAL A O 1
ATOM 2191 N N . ALA A 1 273 ? 55.037 -10.698 -54.223 1.00 86.06 273 ALA A N 1
ATOM 2192 C CA . ALA A 1 273 ? 54.446 -11.357 -55.385 1.00 86.06 273 ALA A CA 1
ATOM 2193 C C . ALA A 1 273 ? 53.512 -12.517 -55.003 1.00 86.06 273 ALA A C 1
ATOM 2195 O O . ALA A 1 273 ? 52.394 -12.583 -55.516 1.00 86.06 273 ALA A O 1
ATOM 2196 N N . ASP A 1 274 ? 53.937 -13.394 -54.090 1.00 87.06 274 ASP A N 1
ATOM 2197 C CA . ASP A 1 274 ? 53.116 -14.499 -53.586 1.00 87.06 274 ASP A CA 1
ATOM 2198 C C . ASP A 1 274 ? 51.849 -13.971 -52.883 1.00 87.06 274 ASP A C 1
ATOM 2200 O O . ASP A 1 274 ? 50.740 -14.414 -53.188 1.00 87.06 274 ASP A O 1
ATOM 2204 N N . ALA A 1 275 ? 51.984 -12.960 -52.018 1.00 87.19 275 ALA A N 1
ATOM 2205 C CA . ALA A 1 275 ? 50.856 -12.344 -51.317 1.00 87.19 275 ALA A CA 1
ATOM 2206 C C . ALA A 1 275 ? 49.869 -11.641 -52.269 1.00 87.19 275 ALA A C 1
ATOM 2208 O O . ALA A 1 275 ? 48.653 -11.715 -52.081 1.00 87.19 275 ALA A O 1
ATOM 2209 N N . CYS A 1 276 ? 50.363 -11.018 -53.341 1.00 85.50 276 CYS A N 1
ATOM 2210 C CA . CYS A 1 276 ? 49.529 -10.372 -54.357 1.00 85.50 276 CYS A CA 1
ATOM 2211 C C . CYS A 1 276 ? 48.721 -11.360 -55.194 1.00 85.50 276 CYS A C 1
ATOM 2213 O O . CYS A 1 276 ? 47.580 -11.078 -55.563 1.00 85.50 276 CYS A O 1
ATOM 2215 N N . VAL A 1 277 ? 49.316 -12.512 -55.508 1.00 85.19 277 VAL A N 1
ATOM 2216 C CA . VAL A 1 277 ? 48.648 -13.604 -56.224 1.00 85.19 277 VAL A CA 1
ATOM 2217 C C . VAL A 1 277 ? 47.505 -14.190 -55.396 1.00 85.19 277 VAL A C 1
ATOM 2219 O O . VAL A 1 277 ? 46.487 -14.600 -55.960 1.00 85.19 277 VAL A O 1
ATOM 2222 N N . GLU A 1 278 ? 47.661 -14.238 -54.074 1.00 85.50 278 GLU A N 1
ATOM 2223 C CA . GLU A 1 278 ? 46.609 -14.682 -53.161 1.00 85.50 278 GLU A CA 1
ATOM 2224 C C . GLU A 1 278 ? 45.525 -13.618 -52.969 1.00 85.50 278 GLU A C 1
ATOM 2226 O O . GLU A 1 278 ? 44.335 -13.923 -53.077 1.00 85.50 278 GLU A O 1
ATOM 2231 N N . ASN A 1 279 ? 45.914 -12.373 -52.676 1.00 87.62 279 ASN A N 1
ATOM 2232 C CA . ASN A 1 279 ? 44.989 -11.260 -52.501 1.00 87.62 279 ASN A CA 1
ATOM 2233 C C . ASN A 1 279 ? 45.691 -9.903 -52.662 1.00 87.62 279 ASN A C 1
ATOM 2235 O O . ASN A 1 279 ? 46.122 -9.284 -51.688 1.00 87.62 279 ASN A O 1
ATOM 2239 N N . PHE A 1 280 ? 45.730 -9.409 -53.899 1.00 86.19 280 PHE A N 1
ATOM 2240 C CA . PHE A 1 280 ? 46.314 -8.111 -54.238 1.00 86.19 280 PHE A CA 1
ATOM 2241 C C . PHE A 1 280 ? 45.806 -6.952 -53.383 1.00 86.19 280 PHE A C 1
ATOM 2243 O O . PHE A 1 280 ? 46.609 -6.160 -52.906 1.00 86.19 280 PHE A O 1
ATOM 2250 N N . LEU A 1 281 ? 44.489 -6.839 -53.180 1.00 86.25 281 LEU A N 1
ATOM 2251 C CA . LEU A 1 281 ? 43.934 -5.707 -52.434 1.00 86.25 281 LEU A CA 1
ATOM 2252 C C . LEU A 1 281 ? 44.421 -5.706 -50.990 1.00 86.25 281 LEU A C 1
ATOM 2254 O O . LEU A 1 281 ? 44.807 -4.662 -50.475 1.00 86.25 281 LEU A O 1
ATOM 2258 N N . LYS A 1 282 ? 44.468 -6.884 -50.365 1.00 87.94 282 LYS A N 1
ATOM 2259 C CA . LYS A 1 282 ? 44.980 -7.029 -49.005 1.00 87.94 282 LYS A CA 1
ATOM 2260 C C . LYS A 1 282 ? 46.466 -6.680 -48.921 1.00 87.94 282 LYS A C 1
ATOM 2262 O O . LYS A 1 282 ? 46.854 -5.967 -48.003 1.00 87.94 282 LYS A O 1
ATOM 2267 N N . GLU A 1 283 ? 47.280 -7.147 -49.865 1.00 89.12 283 GLU A N 1
ATOM 2268 C CA . GLU A 1 283 ? 48.716 -6.843 -49.873 1.00 89.12 283 GLU A CA 1
ATOM 2269 C C . GLU A 1 283 ? 48.983 -5.357 -50.150 1.00 89.12 283 GLU A C 1
ATOM 2271 O O . GLU A 1 283 ? 49.786 -4.735 -49.461 1.00 89.12 283 GLU A O 1
ATOM 2276 N N . ALA A 1 284 ? 48.240 -4.745 -51.076 1.00 86.25 284 ALA A N 1
ATOM 2277 C CA . ALA A 1 284 ? 48.338 -3.318 -51.368 1.00 86.25 284 ALA A CA 1
ATOM 2278 C C . ALA A 1 284 ? 47.906 -2.439 -50.191 1.00 86.25 284 ALA A C 1
ATOM 2280 O O . ALA A 1 284 ? 48.542 -1.424 -49.914 1.00 86.25 284 ALA A O 1
ATOM 2281 N N . GLU A 1 285 ? 46.869 -2.836 -49.455 1.00 87.56 285 GLU A N 1
ATOM 2282 C CA . GLU A 1 285 ? 46.496 -2.185 -48.199 1.00 87.56 285 GLU A CA 1
ATOM 2283 C C . GLU A 1 285 ? 47.582 -2.357 -47.128 1.00 87.56 285 GLU A C 1
ATOM 2285 O O . GLU A 1 285 ? 47.938 -1.385 -46.459 1.00 87.56 285 GLU A O 1
ATOM 2290 N N . CYS A 1 286 ? 48.143 -3.562 -46.974 1.00 87.62 286 CYS A N 1
ATOM 2291 C CA . CYS A 1 286 ? 49.223 -3.838 -46.027 1.00 87.62 286 CYS A CA 1
ATOM 2292 C C . CYS A 1 286 ? 50.479 -3.008 -46.322 1.00 87.62 286 CYS A C 1
ATOM 2294 O O . CYS A 1 286 ? 51.026 -2.387 -45.407 1.00 87.62 286 CYS A O 1
ATOM 2296 N N . GLU A 1 287 ? 50.913 -2.947 -47.580 1.00 87.25 287 GLU A N 1
ATOM 2297 C CA . GLU A 1 287 ? 52.084 -2.172 -47.985 1.00 87.25 287 GLU A CA 1
ATOM 2298 C C . GLU A 1 287 ? 51.856 -0.667 -47.797 1.00 87.25 287 GLU A C 1
ATOM 2300 O O . GLU A 1 287 ? 52.718 0.032 -47.252 1.00 87.25 287 GLU A O 1
ATOM 2305 N N . LEU A 1 288 ? 50.671 -0.174 -48.168 1.00 87.50 288 LEU A N 1
ATOM 2306 C CA . LEU A 1 288 ? 50.293 1.224 -47.990 1.00 87.50 288 LEU A CA 1
ATOM 2307 C C . LEU A 1 288 ? 50.227 1.612 -46.507 1.00 87.50 288 LEU A C 1
ATOM 2309 O O . LEU A 1 288 ? 50.659 2.704 -46.140 1.00 87.50 288 LEU A O 1
ATOM 2313 N N . HIS A 1 289 ? 49.744 0.722 -45.639 1.00 85.38 289 HIS A N 1
ATOM 2314 C CA . HIS A 1 289 ? 49.751 0.935 -44.192 1.00 85.38 289 HIS A CA 1
ATOM 2315 C C . HIS A 1 289 ? 51.157 0.895 -43.582 1.00 85.38 289 HIS A C 1
ATOM 2317 O O . HIS A 1 289 ? 51.442 1.678 -42.678 1.00 85.38 289 HIS A O 1
ATOM 2323 N N . ALA A 1 290 ? 52.024 -0.007 -44.046 1.00 84.88 290 ALA A N 1
ATOM 2324 C CA . ALA A 1 290 ? 53.353 -0.208 -43.472 1.00 84.88 290 ALA A CA 1
ATOM 2325 C C . ALA A 1 290 ? 54.382 0.827 -43.951 1.00 84.88 290 ALA A C 1
ATOM 2327 O O . ALA A 1 290 ? 55.218 1.276 -43.168 1.00 84.88 290 ALA A O 1
ATOM 2328 N N . SER A 1 291 ? 54.339 1.187 -45.234 1.00 83.06 291 SER A N 1
ATOM 2329 C CA . SER A 1 291 ? 55.359 2.016 -45.889 1.00 83.06 291 SER A CA 1
ATOM 2330 C C . SER A 1 291 ? 54.838 3.364 -46.385 1.00 83.06 291 SER A C 1
ATOM 2332 O O . SER A 1 291 ? 55.631 4.242 -46.720 1.00 83.06 291 SER A O 1
ATOM 2334 N N . GLY A 1 292 ? 53.516 3.544 -46.448 1.00 83.50 292 GLY A N 1
ATOM 2335 C CA . GLY A 1 292 ? 52.909 4.749 -46.998 1.00 83.50 292 GLY A CA 1
ATOM 2336 C C . GLY A 1 292 ? 53.022 4.870 -48.518 1.00 83.50 292 GLY A C 1
ATOM 2337 O O . GLY A 1 292 ? 52.748 5.954 -49.017 1.00 83.50 292 GLY A O 1
ATOM 2338 N N . SER A 1 293 ? 53.423 3.824 -49.249 1.00 86.25 293 SER A N 1
ATOM 2339 C CA . SER A 1 293 ? 53.506 3.800 -50.720 1.00 86.25 293 SER A CA 1
ATOM 2340 C C . SER A 1 293 ? 53.309 2.377 -51.259 1.00 86.25 293 SER A C 1
ATOM 2342 O O . SER A 1 293 ? 53.356 1.429 -50.481 1.00 86.25 293 SER A O 1
ATOM 2344 N N . LEU A 1 294 ? 53.113 2.218 -52.572 1.00 88.75 294 LEU A N 1
ATOM 2345 C CA . LEU A 1 294 ? 53.067 0.900 -53.239 1.00 88.75 294 LEU A CA 1
ATOM 2346 C C . LEU A 1 294 ? 54.406 0.545 -53.921 1.00 88.75 294 LEU A C 1
ATOM 2348 O O . LEU A 1 294 ? 54.432 0.038 -55.041 1.00 88.75 294 LEU A O 1
ATOM 2352 N N . SER A 1 295 ? 55.537 0.907 -53.310 1.00 86.38 295 SER A N 1
ATOM 2353 C CA . SER A 1 295 ? 56.862 0.832 -53.941 1.00 86.38 295 SER A CA 1
ATOM 2354 C C . SER A 1 295 ? 57.288 -0.588 -54.328 1.00 86.38 295 SER A C 1
ATOM 2356 O O . SER A 1 295 ? 57.827 -0.789 -55.417 1.00 86.38 295 SER A O 1
ATOM 2358 N N . ASP A 1 296 ? 57.082 -1.570 -53.459 1.00 87.75 296 ASP A N 1
ATOM 2359 C CA . ASP A 1 296 ? 57.447 -2.963 -53.704 1.00 87.75 296 ASP A CA 1
ATOM 2360 C C . ASP A 1 296 ? 56.482 -3.617 -54.692 1.00 87.75 296 ASP A C 1
ATOM 2362 O O . ASP A 1 296 ? 56.929 -4.303 -55.612 1.00 87.75 296 ASP A O 1
ATOM 2366 N N . LEU A 1 297 ? 55.190 -3.306 -54.598 1.00 86.94 297 LEU A N 1
ATOM 2367 C CA . LEU A 1 297 ? 54.189 -3.654 -55.603 1.00 86.94 297 LEU A CA 1
ATOM 2368 C C . LEU A 1 297 ? 54.522 -3.140 -57.006 1.00 86.94 297 LEU A C 1
ATOM 2370 O O . LEU A 1 297 ? 54.422 -3.887 -57.981 1.00 86.94 297 LEU A O 1
ATOM 2374 N N . VAL A 1 298 ? 54.961 -1.885 -57.124 1.00 87.62 298 VAL A N 1
ATOM 2375 C CA . VAL A 1 298 ? 55.392 -1.310 -58.406 1.00 87.62 298 VAL A CA 1
ATOM 2376 C C . VAL A 1 298 ? 56.638 -2.027 -58.927 1.00 87.62 298 VAL A C 1
ATOM 2378 O O . VAL A 1 298 ? 56.684 -2.358 -60.108 1.00 87.62 298 VAL A O 1
ATOM 2381 N N . LYS A 1 299 ? 57.623 -2.344 -58.074 1.00 88.44 299 LYS A N 1
ATOM 2382 C CA . LYS A 1 299 ? 58.811 -3.118 -58.492 1.00 88.44 299 LYS A CA 1
ATOM 2383 C C . LYS A 1 299 ? 58.433 -4.507 -58.998 1.00 88.44 299 LYS A C 1
ATOM 2385 O O . LYS A 1 299 ? 58.943 -4.933 -60.030 1.00 88.44 299 LYS A O 1
ATOM 2390 N N . VAL A 1 300 ? 57.525 -5.199 -58.309 1.00 86.88 300 VAL A N 1
ATOM 2391 C CA . VAL A 1 300 ? 57.008 -6.503 -58.746 1.00 86.88 300 VAL A CA 1
ATOM 2392 C C . VAL A 1 300 ? 56.296 -6.382 -60.098 1.00 86.88 300 VAL A C 1
ATOM 2394 O O . VAL A 1 300 ? 56.529 -7.199 -60.985 1.00 86.88 300 VAL A O 1
ATOM 2397 N N . ALA A 1 301 ? 55.482 -5.344 -60.296 1.00 86.31 301 ALA A N 1
ATOM 2398 C CA . ALA A 1 301 ? 54.792 -5.090 -61.558 1.00 86.31 301 ALA A CA 1
ATOM 2399 C C . ALA A 1 301 ? 55.764 -4.777 -62.718 1.00 86.31 301 ALA A C 1
ATOM 2401 O O . ALA A 1 301 ? 55.591 -5.296 -63.817 1.00 86.31 301 ALA A O 1
ATOM 2402 N N . VAL A 1 302 ? 56.828 -4.006 -62.477 1.00 86.19 302 VAL A N 1
ATOM 2403 C CA . VAL A 1 302 ? 57.867 -3.715 -63.484 1.00 86.19 302 VAL A CA 1
ATOM 2404 C C . VAL A 1 302 ? 58.649 -4.977 -63.865 1.00 86.19 302 VAL A C 1
ATOM 2406 O O . VAL A 1 302 ? 58.839 -5.240 -65.050 1.00 86.19 302 VAL A O 1
ATOM 2409 N N . LEU A 1 303 ? 59.020 -5.817 -62.889 1.00 85.56 303 LEU A N 1
ATOM 2410 C CA . LEU A 1 303 ? 59.642 -7.121 -63.166 1.00 85.56 303 LEU A CA 1
ATOM 2411 C C . LEU A 1 303 ? 58.739 -8.003 -64.037 1.00 85.56 303 LEU A C 1
ATOM 2413 O O . LEU A 1 303 ? 59.219 -8.741 -64.900 1.00 85.56 303 LEU A O 1
ATOM 2417 N N . VAL A 1 304 ? 57.422 -7.906 -63.829 1.00 83.88 304 VAL A N 1
ATOM 2418 C CA . VAL A 1 304 ? 56.437 -8.611 -64.646 1.00 83.88 304 VAL A CA 1
ATOM 2419 C C . VAL A 1 304 ? 56.429 -8.099 -66.088 1.00 83.88 304 VAL A C 1
ATOM 2421 O O . VAL A 1 304 ? 56.380 -8.899 -67.024 1.00 83.88 304 VAL A O 1
ATOM 2424 N N . GLU A 1 305 ? 56.494 -6.783 -66.283 1.00 84.19 305 GLU A N 1
ATOM 2425 C CA . GLU A 1 305 ? 56.526 -6.152 -67.603 1.00 84.19 305 GLU A CA 1
ATOM 2426 C C . GLU A 1 305 ? 57.782 -6.519 -68.402 1.00 84.19 305 GLU A C 1
ATOM 2428 O O . GLU A 1 305 ? 57.680 -6.881 -69.575 1.00 84.19 305 GLU A O 1
ATOM 2433 N N . GLU A 1 306 ? 58.964 -6.481 -67.783 1.00 84.31 306 GLU A N 1
ATOM 2434 C CA . GLU A 1 306 ? 60.237 -6.792 -68.453 1.00 84.31 306 GLU A CA 1
ATOM 2435 C C . GLU A 1 306 ? 60.255 -8.206 -69.040 1.00 84.31 306 GLU A C 1
ATOM 2437 O O . GLU A 1 306 ? 60.842 -8.467 -70.093 1.00 84.31 306 GLU A O 1
ATOM 2442 N N . LYS A 1 307 ? 59.560 -9.120 -68.367 1.00 79.81 307 LYS A N 1
ATOM 2443 C CA . LYS A 1 307 ? 59.504 -10.535 -68.707 1.00 79.81 307 LYS A CA 1
ATOM 2444 C C . LYS A 1 307 ? 58.261 -10.941 -69.474 1.00 79.81 307 LYS A C 1
ATOM 2446 O O . LYS A 1 307 ? 58.182 -12.081 -69.933 1.00 79.81 307 LYS A O 1
ATOM 2451 N N . ILE A 1 308 ? 57.317 -10.029 -69.705 1.00 78.81 308 ILE A N 1
ATOM 2452 C CA . ILE A 1 308 ? 56.077 -10.410 -70.373 1.00 78.81 308 ILE A CA 1
ATOM 2453 C C . ILE A 1 308 ? 56.283 -10.835 -71.826 1.00 78.81 308 ILE A C 1
ATOM 2455 O O . ILE A 1 308 ? 55.593 -11.745 -72.269 1.00 78.81 308 ILE A O 1
ATOM 2459 N N . LYS A 1 309 ? 57.288 -10.291 -72.524 1.00 68.06 309 LYS A N 1
ATOM 2460 C CA . LYS A 1 309 ? 57.647 -10.710 -73.894 1.00 68.06 309 LYS A CA 1
ATOM 2461 C C . LYS A 1 309 ? 58.051 -12.186 -73.991 1.00 68.06 309 LYS A C 1
ATOM 2463 O O . LYS A 1 309 ? 57.905 -12.808 -75.035 1.00 68.06 309 LYS A O 1
ATOM 2468 N N . GLU A 1 310 ? 58.577 -12.753 -72.903 1.00 70.06 310 GLU A N 1
ATOM 2469 C CA . GLU A 1 310 ? 58.944 -14.173 -72.816 1.00 70.06 310 GLU A CA 1
ATOM 2470 C C . GLU A 1 310 ? 57.736 -15.052 -72.408 1.00 70.06 310 GLU A C 1
ATOM 2472 O O . GLU A 1 310 ? 57.756 -16.271 -72.589 1.00 70.06 310 GLU A O 1
ATOM 2477 N N . LEU A 1 311 ? 56.669 -14.454 -71.860 1.00 65.81 311 LEU A N 1
ATOM 2478 C CA . LEU A 1 311 ? 55.575 -15.150 -71.164 1.00 65.81 311 LEU A CA 1
ATOM 2479 C C . LEU A 1 311 ? 54.204 -15.043 -71.838 1.00 65.81 311 LEU A C 1
ATOM 2481 O O . LEU A 1 311 ? 53.369 -15.946 -71.664 1.00 65.81 311 LEU A O 1
ATOM 2485 N N . ALA A 1 312 ? 53.956 -13.946 -72.545 1.00 62.31 312 ALA A N 1
ATOM 2486 C CA . ALA A 1 312 ? 52.771 -13.692 -73.341 1.00 62.31 312 ALA A CA 1
ATOM 2487 C C . ALA A 1 312 ? 53.055 -14.129 -74.780 1.00 62.31 312 ALA A C 1
ATOM 2489 O O . ALA A 1 312 ? 54.060 -13.772 -75.378 1.00 62.31 312 ALA A O 1
ATOM 2490 N N . ARG A 1 313 ? 52.167 -14.960 -75.330 1.00 63.25 313 ARG A N 1
ATOM 2491 C CA . ARG A 1 313 ? 52.213 -15.380 -76.743 1.00 63.25 313 ARG A CA 1
ATOM 2492 C C . ARG A 1 313 ? 51.295 -14.514 -77.619 1.00 63.25 313 ARG A C 1
ATOM 2494 O O . ARG A 1 313 ? 51.027 -14.882 -78.756 1.00 63.25 313 ARG A O 1
ATOM 2501 N N . ASP A 1 314 ? 50.764 -13.430 -77.049 1.00 76.88 314 ASP A N 1
ATOM 2502 C CA . ASP A 1 314 ? 49.731 -12.560 -77.612 1.00 76.88 314 ASP A CA 1
ATOM 2503 C C . ASP A 1 314 ? 50.062 -11.094 -77.288 1.00 76.88 314 ASP A C 1
ATOM 2505 O O . ASP A 1 314 ? 50.159 -10.709 -76.118 1.00 76.88 314 ASP A O 1
ATOM 2509 N N . GLU A 1 315 ? 50.190 -10.271 -78.329 1.00 78.00 315 GLU A N 1
ATOM 2510 C CA . GLU A 1 315 ? 50.460 -8.830 -78.242 1.00 78.00 315 GLU A CA 1
ATOM 2511 C C . GLU A 1 315 ? 49.388 -8.081 -77.429 1.00 78.00 315 GLU A C 1
ATOM 2513 O O . GLU A 1 315 ? 49.671 -7.063 -76.793 1.00 78.00 315 GLU A O 1
ATOM 2518 N N . LYS A 1 316 ? 48.153 -8.598 -77.392 1.00 80.31 316 LYS A N 1
ATOM 2519 C CA . LYS A 1 316 ? 47.046 -8.010 -76.631 1.00 80.31 316 LYS A CA 1
ATOM 2520 C C . LYS A 1 316 ? 47.189 -8.206 -75.121 1.00 80.31 316 LYS A C 1
ATOM 2522 O O . LYS A 1 316 ? 46.745 -7.341 -74.365 1.00 80.31 316 LYS A O 1
ATOM 2527 N N . GLU A 1 317 ? 47.768 -9.320 -74.665 1.00 78.44 317 GLU A N 1
ATOM 2528 C CA . GLU A 1 317 ? 48.092 -9.514 -73.241 1.00 78.44 317 GLU A CA 1
ATOM 2529 C C . GLU A 1 317 ? 49.257 -8.599 -72.838 1.00 78.44 317 GLU A C 1
ATOM 2531 O O . GLU A 1 317 ? 49.172 -7.933 -71.807 1.00 78.44 317 GLU A O 1
ATOM 2536 N N . GLU A 1 318 ? 50.283 -8.477 -73.688 1.00 80.94 318 GLU A N 1
ATOM 2537 C CA . GLU A 1 318 ? 51.406 -7.565 -73.442 1.00 80.94 318 GLU A CA 1
ATOM 2538 C C . GLU A 1 318 ? 50.957 -6.109 -73.293 1.00 80.94 318 GLU A C 1
ATOM 2540 O O . GLU A 1 318 ? 51.348 -5.440 -72.337 1.00 80.94 318 GLU A O 1
ATOM 2545 N N . ALA A 1 319 ? 50.118 -5.619 -74.211 1.00 83.88 319 ALA A N 1
ATOM 2546 C CA . ALA A 1 319 ? 49.630 -4.242 -74.182 1.00 83.88 319 ALA A CA 1
ATOM 2547 C C . ALA A 1 319 ? 48.873 -3.923 -72.880 1.00 83.88 319 ALA A C 1
ATOM 2549 O O . ALA A 1 319 ? 49.128 -2.892 -72.259 1.00 83.88 319 ALA A O 1
ATOM 2550 N N . LYS A 1 320 ? 48.005 -4.838 -72.425 1.00 85.38 320 LYS A N 1
ATOM 2551 C CA . LYS A 1 320 ? 47.233 -4.680 -71.180 1.00 85.38 320 LYS A CA 1
ATOM 2552 C C . LYS A 1 320 ? 48.111 -4.663 -69.932 1.00 85.38 320 LYS A C 1
ATOM 2554 O O . LYS A 1 320 ? 47.825 -3.924 -68.997 1.00 85.38 320 LYS A O 1
ATOM 2559 N N . THR A 1 321 ? 49.165 -5.476 -69.894 1.00 84.19 321 THR A N 1
ATOM 2560 C CA . THR A 1 321 ? 50.113 -5.475 -68.774 1.00 84.19 321 THR A CA 1
ATOM 2561 C C . THR A 1 321 ? 50.933 -4.193 -68.755 1.00 84.19 321 THR A C 1
ATOM 2563 O O . THR A 1 321 ? 51.030 -3.590 -67.694 1.00 84.19 321 THR A O 1
ATOM 2566 N N . ARG A 1 322 ? 51.452 -3.714 -69.895 1.00 83.81 322 ARG A N 1
ATOM 2567 C CA . ARG A 1 322 ? 52.173 -2.425 -69.936 1.00 83.81 322 ARG A CA 1
ATOM 2568 C C . ARG A 1 322 ? 51.294 -1.267 -69.469 1.00 83.81 322 ARG A C 1
ATOM 2570 O O . ARG A 1 322 ? 51.734 -0.431 -68.687 1.00 83.81 322 ARG A O 1
ATOM 2577 N N . GLU A 1 323 ? 50.034 -1.246 -69.900 1.00 86.56 323 GLU A N 1
ATOM 2578 C CA . GLU A 1 323 ? 49.054 -0.254 -69.452 1.00 86.56 323 GLU A CA 1
ATOM 2579 C C . GLU A 1 323 ? 48.808 -0.341 -67.935 1.00 86.56 323 GLU A C 1
ATOM 2581 O O . GLU A 1 323 ? 48.875 0.672 -67.241 1.00 86.56 323 GLU A O 1
ATOM 2586 N N . ALA A 1 324 ? 48.620 -1.546 -67.391 1.00 85.38 324 ALA A N 1
ATOM 2587 C CA . ALA A 1 324 ? 48.462 -1.768 -65.953 1.00 85.38 324 ALA A CA 1
ATOM 2588 C C . ALA A 1 324 ? 49.679 -1.305 -65.127 1.00 85.38 324 ALA A C 1
ATOM 2590 O O . ALA A 1 324 ? 49.511 -0.639 -64.102 1.00 85.38 324 ALA A O 1
ATOM 2591 N N . VAL A 1 325 ? 50.903 -1.612 -65.575 1.00 85.69 325 VAL A N 1
ATOM 2592 C CA . VAL A 1 325 ? 52.138 -1.180 -64.898 1.00 85.69 325 VAL A CA 1
ATOM 2593 C C . VAL A 1 325 ? 52.299 0.336 -64.958 1.00 85.69 325 VAL A C 1
ATOM 2595 O O . VAL A 1 325 ? 52.619 0.948 -63.940 1.00 85.69 325 VAL A O 1
ATOM 2598 N N . ALA A 1 326 ? 51.995 0.968 -66.094 1.00 85.19 326 ALA A N 1
ATOM 2599 C CA . ALA A 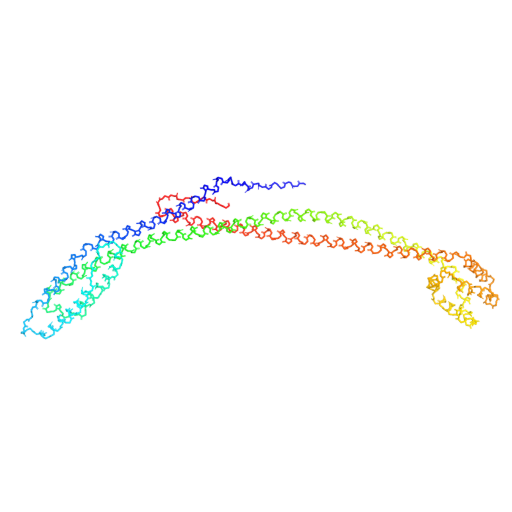1 326 ? 52.020 2.423 -66.219 1.00 85.19 326 ALA A CA 1
ATOM 2600 C C . ALA A 1 326 ? 51.030 3.107 -65.256 1.00 85.19 326 ALA A C 1
ATOM 2602 O O . ALA A 1 326 ? 51.371 4.110 -64.626 1.00 85.19 326 ALA A O 1
ATOM 2603 N N . VAL A 1 327 ? 49.826 2.549 -65.087 1.00 85.50 327 VAL A N 1
ATOM 2604 C CA . VAL A 1 327 ? 48.809 3.076 -64.158 1.00 85.50 327 VAL A CA 1
ATOM 2605 C C . VAL A 1 327 ? 49.208 2.872 -62.688 1.00 85.50 327 VAL A C 1
ATOM 2607 O O . VAL A 1 327 ? 48.975 3.766 -61.866 1.00 85.50 327 VAL A O 1
ATOM 2610 N N . LEU A 1 328 ? 49.846 1.744 -62.345 1.00 84.62 328 LEU A N 1
ATOM 2611 C CA . LEU A 1 328 ? 50.426 1.506 -61.014 1.00 84.62 328 LEU A CA 1
ATOM 2612 C C . LEU A 1 328 ? 51.576 2.476 -60.717 1.00 84.62 328 LEU A C 1
ATOM 2614 O O . LEU A 1 328 ? 51.568 3.138 -59.680 1.00 84.62 328 LEU A O 1
ATOM 2618 N N . HIS A 1 329 ? 52.524 2.613 -61.646 1.00 82.06 329 HIS A N 1
ATOM 2619 C CA . HIS A 1 329 ? 53.674 3.512 -61.527 1.00 82.06 329 HIS A CA 1
ATOM 2620 C C . HIS A 1 329 ? 53.253 4.992 -61.469 1.00 82.06 329 HIS A C 1
ATOM 2622 O O . HIS A 1 329 ? 53.886 5.799 -60.794 1.00 82.06 329 HIS A O 1
ATOM 2628 N N . GLY A 1 330 ? 52.154 5.358 -62.135 1.00 83.62 330 GLY A N 1
ATOM 2629 C CA . GLY A 1 330 ? 51.566 6.700 -62.090 1.00 83.62 330 GLY A CA 1
ATOM 2630 C C . GLY A 1 330 ? 50.868 7.058 -60.770 1.00 83.62 330 GLY A C 1
ATOM 2631 O O . GLY A 1 330 ? 50.360 8.171 -60.639 1.00 83.62 330 GLY A O 1
ATOM 2632 N N . GLY A 1 331 ? 50.801 6.138 -59.798 1.00 82.62 331 GLY A N 1
ATOM 2633 C CA . GLY A 1 331 ? 50.240 6.388 -58.465 1.00 82.62 331 GLY A CA 1
ATOM 2634 C C . GLY A 1 331 ? 48.708 6.466 -58.407 1.00 82.62 331 GLY A C 1
ATOM 2635 O O . GLY A 1 331 ? 48.146 6.784 -57.357 1.00 82.62 331 GLY A O 1
ATOM 2636 N N . SER A 1 332 ? 48.001 6.161 -59.502 1.00 83.38 332 SER A N 1
ATOM 2637 C CA . SER A 1 332 ? 46.531 6.206 -59.542 1.00 83.38 332 SER A CA 1
ATOM 2638 C C . SER A 1 332 ? 45.902 5.168 -58.606 1.00 83.38 332 SER A C 1
ATOM 2640 O O . SER A 1 332 ? 44.941 5.469 -57.898 1.00 83.38 332 SER A O 1
ATOM 2642 N N . VAL A 1 333 ? 46.479 3.963 -58.557 1.00 85.19 333 VAL A N 1
ATOM 2643 C CA . VAL A 1 333 ? 46.039 2.877 -57.663 1.00 85.19 333 VAL A CA 1
ATOM 2644 C C . VAL A 1 333 ? 46.287 3.234 -56.200 1.00 85.19 333 VAL A C 1
ATOM 2646 O O . VAL A 1 333 ? 45.402 3.063 -55.366 1.00 85.19 333 VAL A O 1
ATOM 2649 N N . GLU A 1 334 ? 47.451 3.810 -55.893 1.00 87.69 334 GLU A N 1
ATOM 2650 C CA . GLU A 1 334 ? 47.771 4.279 -54.544 1.00 87.69 334 GLU A CA 1
ATOM 2651 C C . GLU A 1 334 ? 46.770 5.341 -54.073 1.00 87.69 334 GLU A C 1
ATOM 2653 O O . GLU A 1 334 ? 46.233 5.257 -52.969 1.00 87.69 334 GLU A O 1
ATOM 2658 N N . LYS A 1 335 ? 46.455 6.316 -54.932 1.00 86.69 335 LYS A N 1
ATOM 2659 C CA . LYS A 1 335 ? 45.470 7.361 -54.637 1.00 86.69 335 LYS A CA 1
ATOM 2660 C C . LYS A 1 335 ? 44.067 6.788 -54.408 1.00 86.69 335 LYS A C 1
ATOM 2662 O O . LYS A 1 335 ? 43.376 7.241 -53.495 1.00 86.69 335 LYS A O 1
ATOM 2667 N N . ALA A 1 336 ? 43.652 5.805 -55.210 1.00 86.12 336 ALA A N 1
ATOM 2668 C CA . ALA A 1 336 ? 42.361 5.137 -55.055 1.00 86.12 336 ALA A CA 1
ATOM 2669 C C . ALA A 1 336 ? 42.276 4.364 -53.727 1.00 86.12 336 ALA A C 1
ATOM 2671 O O . ALA A 1 336 ? 41.307 4.528 -52.986 1.00 86.12 336 ALA A O 1
ATOM 2672 N N . LEU A 1 337 ? 43.316 3.600 -53.378 1.00 87.69 337 LEU A N 1
ATOM 2673 C CA . LEU A 1 337 ? 43.369 2.825 -52.136 1.00 87.69 337 LEU A CA 1
ATOM 2674 C C . LEU A 1 337 ? 43.456 3.708 -50.887 1.00 87.69 337 LEU A C 1
ATOM 2676 O O . LEU A 1 337 ? 42.731 3.458 -49.928 1.00 87.69 337 LEU A O 1
ATOM 2680 N N . ARG A 1 338 ? 44.254 4.787 -50.901 1.00 89.12 338 ARG A N 1
ATOM 2681 C CA . ARG A 1 338 ? 44.284 5.769 -49.797 1.00 89.12 338 ARG A CA 1
ATOM 2682 C C . ARG A 1 338 ? 42.890 6.329 -49.522 1.00 89.12 338 ARG A C 1
ATOM 2684 O O . ARG A 1 338 ? 42.438 6.331 -48.381 1.00 89.12 338 ARG A O 1
ATOM 2691 N N . LYS A 1 339 ? 42.183 6.736 -50.578 1.00 87.75 339 LYS A N 1
ATOM 2692 C CA . LYS A 1 339 ? 40.825 7.273 -50.468 1.00 87.75 339 LYS A CA 1
ATOM 2693 C C . LYS A 1 339 ? 39.815 6.212 -50.002 1.00 87.75 339 LYS A C 1
ATOM 2695 O O . LYS A 1 339 ? 38.911 6.529 -49.235 1.00 87.75 339 LYS A O 1
ATOM 2700 N N . ALA A 1 340 ? 39.977 4.951 -50.408 1.00 87.31 340 ALA A N 1
ATOM 2701 C CA . ALA A 1 340 ? 39.157 3.847 -49.909 1.00 87.31 340 ALA A CA 1
ATOM 2702 C C . ALA A 1 340 ? 39.368 3.598 -48.402 1.00 87.31 340 ALA A C 1
ATOM 2704 O O . ALA A 1 340 ? 38.397 3.435 -47.668 1.00 87.31 340 ALA A O 1
ATOM 2705 N N . LEU A 1 341 ? 40.616 3.633 -47.925 1.00 87.25 341 LEU A N 1
ATOM 2706 C CA . LEU A 1 341 ? 40.946 3.486 -46.502 1.00 87.25 341 LEU A CA 1
ATOM 2707 C C . LEU A 1 341 ? 40.439 4.665 -45.656 1.00 87.25 341 LEU A C 1
ATOM 2709 O O . LEU A 1 341 ? 39.986 4.468 -44.527 1.00 87.25 341 LEU A O 1
ATOM 2713 N N . GLU A 1 342 ? 40.472 5.889 -46.194 1.00 88.25 342 GLU A N 1
ATOM 2714 C CA . GLU A 1 342 ? 39.855 7.063 -45.561 1.00 88.25 342 GLU A CA 1
ATOM 2715 C C . GLU A 1 342 ? 38.347 6.863 -45.362 1.00 88.25 342 GLU A C 1
ATOM 2717 O O . GLU A 1 342 ? 37.842 7.094 -44.261 1.00 88.25 342 GLU A O 1
ATOM 2722 N N . PHE A 1 343 ? 37.644 6.365 -46.383 1.00 87.31 343 PHE A N 1
ATOM 2723 C CA . PHE A 1 343 ? 36.228 6.011 -46.284 1.00 87.31 343 PHE A CA 1
ATOM 2724 C C . PHE A 1 343 ? 35.977 4.922 -45.226 1.00 87.31 343 PHE A C 1
ATOM 2726 O O . PHE A 1 343 ? 35.094 5.069 -44.385 1.00 87.31 343 PHE A O 1
ATOM 2733 N N . GLU A 1 344 ? 36.788 3.866 -45.166 1.00 87.00 344 GLU A N 1
ATOM 2734 C CA . GLU A 1 344 ? 36.642 2.830 -44.128 1.00 87.00 344 GLU A CA 1
ATOM 2735 C C . GLU A 1 344 ? 36.897 3.358 -42.707 1.00 87.00 344 GLU A C 1
ATOM 2737 O O . GLU A 1 344 ? 36.247 2.932 -41.747 1.00 87.00 344 GLU A O 1
ATOM 2742 N N . SER A 1 345 ? 37.819 4.311 -42.553 1.00 87.69 345 SER A N 1
ATOM 2743 C CA . SER A 1 345 ? 38.044 5.003 -41.281 1.00 87.69 345 SER A CA 1
ATOM 2744 C C . SER A 1 345 ? 36.835 5.858 -40.884 1.00 87.69 345 SER A C 1
ATOM 2746 O O . SER A 1 345 ? 36.381 5.784 -39.739 1.00 87.69 345 SER A O 1
ATOM 2748 N N . GLN A 1 346 ? 36.252 6.598 -41.834 1.00 86.44 346 GLN A N 1
ATOM 2749 C CA . GLN A 1 346 ? 35.014 7.361 -41.626 1.00 86.44 346 GLN A CA 1
ATOM 2750 C C . GLN A 1 346 ? 33.857 6.445 -41.206 1.00 86.44 346 GLN A C 1
ATOM 2752 O O . GLN A 1 346 ? 33.193 6.725 -40.210 1.00 86.44 346 GLN A O 1
ATOM 2757 N N . ALA A 1 347 ? 33.677 5.298 -41.868 1.00 86.50 347 ALA A N 1
ATOM 2758 C CA . ALA A 1 347 ? 32.648 4.322 -41.507 1.00 86.50 347 ALA A CA 1
ATOM 2759 C C . ALA A 1 347 ? 32.800 3.819 -40.058 1.00 86.50 347 ALA A C 1
ATOM 2761 O O . ALA A 1 347 ? 31.814 3.721 -39.328 1.00 86.50 347 ALA A O 1
ATOM 2762 N N . LYS A 1 348 ? 34.031 3.566 -39.585 1.00 87.06 348 LYS A N 1
ATOM 2763 C CA . LYS A 1 348 ? 34.287 3.171 -38.184 1.00 87.06 348 LYS A CA 1
ATOM 2764 C C . LYS A 1 348 ? 33.912 4.260 -37.176 1.00 87.06 348 LYS A C 1
ATOM 2766 O O . LYS A 1 348 ? 33.471 3.925 -36.076 1.00 87.06 348 LYS A O 1
ATOM 2771 N N . VAL A 1 349 ? 34.112 5.535 -37.515 1.00 89.19 349 VAL A N 1
ATOM 2772 C CA . VAL A 1 349 ? 33.699 6.668 -36.669 1.00 89.19 349 VAL A CA 1
ATOM 2773 C C . VAL A 1 349 ? 32.174 6.750 -36.620 1.00 89.19 349 VAL A C 1
ATOM 2775 O O . VAL A 1 349 ? 31.609 6.728 -35.527 1.00 89.19 349 VAL A O 1
ATOM 2778 N N . ILE A 1 350 ? 31.511 6.698 -37.777 1.00 86.00 350 ILE A N 1
ATOM 2779 C CA . ILE A 1 350 ? 30.046 6.741 -37.876 1.00 86.00 350 ILE A CA 1
ATOM 2780 C C . ILE A 1 350 ? 29.399 5.557 -37.131 1.00 86.00 350 ILE A C 1
ATOM 2782 O O . ILE A 1 350 ? 28.401 5.718 -36.431 1.00 86.00 350 ILE A O 1
ATOM 2786 N N . LEU A 1 351 ? 29.997 4.361 -37.186 1.00 86.50 351 LEU A N 1
ATOM 2787 C CA . LEU A 1 351 ? 29.534 3.190 -36.429 1.00 86.50 351 LEU A CA 1
ATOM 2788 C C . LEU A 1 351 ? 29.611 3.380 -34.906 1.00 86.50 351 LEU A C 1
ATOM 2790 O O . LEU A 1 351 ? 28.779 2.831 -34.181 1.00 86.50 351 LEU A O 1
ATOM 2794 N N . LYS A 1 352 ? 30.598 4.128 -34.396 1.00 89.38 352 LYS A N 1
ATOM 2795 C CA . LYS A 1 352 ? 30.663 4.460 -32.963 1.00 89.38 352 LYS A CA 1
ATOM 2796 C C . LYS A 1 352 ? 29.543 5.421 -32.573 1.00 89.38 352 LYS A C 1
ATOM 2798 O O . LYS A 1 352 ? 28.919 5.210 -31.537 1.00 89.38 352 LYS A O 1
ATOM 2803 N N . GLU A 1 353 ? 29.268 6.420 -33.407 1.00 86.25 353 GLU A N 1
ATOM 2804 C CA . GLU A 1 353 ? 28.167 7.367 -33.201 1.00 86.25 353 GLU A CA 1
ATOM 2805 C C . GLU A 1 353 ? 26.804 6.658 -33.236 1.00 86.25 353 GLU A C 1
ATOM 2807 O O . GLU A 1 353 ? 25.972 6.874 -32.357 1.00 86.25 353 GLU A O 1
ATOM 2812 N N . LEU A 1 354 ? 26.606 5.713 -34.163 1.00 86.19 354 LEU A N 1
ATOM 2813 C CA . LEU A 1 354 ? 25.396 4.886 -34.221 1.00 86.19 354 LEU A CA 1
ATOM 2814 C C . LEU A 1 354 ? 25.120 4.120 -32.923 1.00 86.19 354 LEU A C 1
ATOM 2816 O O . LEU A 1 354 ? 23.982 4.102 -32.459 1.00 86.19 354 LEU A O 1
ATOM 2820 N N . ARG A 1 355 ? 26.148 3.521 -32.309 1.00 85.44 355 ARG A N 1
ATOM 2821 C CA . ARG A 1 355 ? 25.988 2.795 -31.036 1.00 85.44 355 ARG A CA 1
ATOM 2822 C C . ARG A 1 355 ? 25.514 3.712 -29.909 1.00 85.44 355 ARG A C 1
ATOM 2824 O O . ARG A 1 355 ? 24.630 3.335 -29.148 1.00 85.44 355 ARG A O 1
ATOM 2831 N N . GLN A 1 356 ? 26.050 4.930 -29.832 1.00 83.50 356 GLN A N 1
ATOM 2832 C CA . GLN A 1 356 ? 25.643 5.916 -28.822 1.00 83.50 356 GLN A CA 1
ATOM 2833 C C . GLN A 1 356 ? 24.180 6.362 -29.009 1.00 83.50 356 GLN A C 1
ATOM 2835 O O . GLN A 1 356 ? 23.443 6.563 -28.037 1.00 83.50 356 GLN A O 1
ATOM 2840 N N . LEU A 1 357 ? 23.717 6.472 -30.258 1.00 79.50 357 LEU A N 1
ATOM 2841 C CA . LEU A 1 357 ? 22.313 6.766 -30.562 1.00 79.50 357 LEU A CA 1
ATOM 2842 C C . LEU A 1 357 ? 21.380 5.604 -30.178 1.00 79.50 357 LEU A C 1
ATOM 2844 O O . LEU A 1 357 ? 20.280 5.834 -29.668 1.00 79.50 357 LEU A O 1
ATOM 2848 N N . GLU A 1 358 ? 21.817 4.356 -30.360 1.00 79.50 358 GLU A N 1
ATOM 2849 C CA . GLU A 1 358 ? 21.068 3.163 -29.941 1.00 79.50 358 GLU A CA 1
ATOM 2850 C C . GLU A 1 358 ? 20.950 3.059 -28.407 1.00 79.50 358 GLU A C 1
ATOM 2852 O O . GLU A 1 358 ? 19.866 2.773 -27.888 1.00 79.50 358 GLU A O 1
ATOM 2857 N N . GLU A 1 359 ? 22.007 3.397 -27.663 1.00 81.44 359 GLU A N 1
ATOM 2858 C CA . GLU A 1 359 ? 21.974 3.508 -26.194 1.00 81.44 359 GLU A CA 1
ATOM 2859 C C . GLU A 1 359 ? 20.983 4.584 -25.714 1.00 81.44 359 GLU A C 1
ATOM 2861 O O . GLU A 1 359 ? 20.242 4.380 -24.747 1.00 81.44 359 GLU A O 1
ATOM 2866 N N . THR A 1 360 ? 20.894 5.708 -26.432 1.00 79.25 360 THR A N 1
ATOM 2867 C CA . THR A 1 360 ? 19.930 6.784 -26.142 1.00 79.25 360 THR A CA 1
ATOM 2868 C C . THR A 1 360 ? 18.481 6.293 -26.280 1.00 79.25 360 THR A C 1
ATOM 2870 O O . THR A 1 360 ? 17.628 6.608 -25.445 1.00 79.25 360 THR A O 1
ATOM 2873 N N . SER A 1 361 ? 18.198 5.451 -27.279 1.00 73.56 361 SER A N 1
ATOM 2874 C CA . SER A 1 361 ? 16.898 4.786 -27.442 1.00 73.56 361 SER A CA 1
ATOM 2875 C C . SER A 1 361 ? 16.594 3.801 -26.300 1.00 73.56 361 SER A C 1
ATOM 2877 O O . SER A 1 361 ? 15.466 3.758 -25.804 1.00 73.56 361 SER A O 1
ATOM 2879 N N . ALA A 1 362 ? 17.585 3.026 -25.846 1.00 76.44 362 ALA A N 1
ATOM 2880 C CA . ALA A 1 362 ? 17.422 2.096 -24.724 1.00 76.44 362 ALA A CA 1
ATOM 2881 C C . ALA A 1 362 ? 17.137 2.824 -23.394 1.00 76.44 362 ALA A C 1
ATOM 2883 O O . ALA A 1 362 ? 16.305 2.381 -22.600 1.00 76.44 362 ALA A O 1
ATOM 2884 N N . SER A 1 363 ? 17.762 3.985 -23.180 1.00 76.75 363 SER A N 1
ATOM 2885 C CA . SER A 1 363 ? 17.507 4.843 -22.017 1.00 76.75 363 SER A CA 1
ATOM 2886 C C . SER A 1 363 ? 16.046 5.314 -21.947 1.00 76.75 363 SER A C 1
ATOM 2888 O O . SER A 1 363 ? 15.418 5.244 -20.887 1.00 76.75 363 SER A O 1
ATOM 2890 N N . ALA A 1 364 ? 15.450 5.692 -23.085 1.00 77.00 364 ALA A N 1
ATOM 2891 C CA . ALA A 1 364 ? 14.038 6.077 -23.146 1.00 77.00 364 ALA A CA 1
ATOM 2892 C C . ALA A 1 364 ? 13.092 4.930 -22.739 1.00 77.00 364 ALA A C 1
ATOM 2894 O O . ALA A 1 364 ? 12.113 5.157 -22.025 1.00 77.00 364 ALA A O 1
ATOM 2895 N N . ALA A 1 365 ? 13.406 3.685 -23.114 1.00 76.88 365 ALA A N 1
ATOM 2896 C CA . ALA A 1 365 ? 12.631 2.515 -22.694 1.00 76.88 365 ALA A CA 1
ATOM 2897 C C . ALA A 1 365 ? 12.664 2.308 -21.165 1.00 76.88 365 ALA A C 1
ATOM 2899 O O . ALA A 1 365 ? 11.625 2.044 -20.561 1.00 76.88 365 ALA A O 1
ATOM 2900 N N . SER A 1 366 ? 13.821 2.518 -20.526 1.00 78.44 366 SER A N 1
ATOM 2901 C CA . SER A 1 366 ? 13.957 2.428 -19.064 1.00 78.44 366 SER A CA 1
ATOM 2902 C C . SER A 1 366 ? 13.130 3.489 -18.323 1.00 78.44 366 SER A C 1
ATOM 2904 O O . SER A 1 366 ? 12.538 3.205 -17.279 1.00 78.44 366 SER A O 1
ATOM 2906 N N . VAL A 1 367 ? 13.037 4.715 -18.855 1.00 79.38 367 VAL A N 1
ATOM 2907 C CA . VAL A 1 367 ? 12.200 5.779 -18.265 1.00 79.38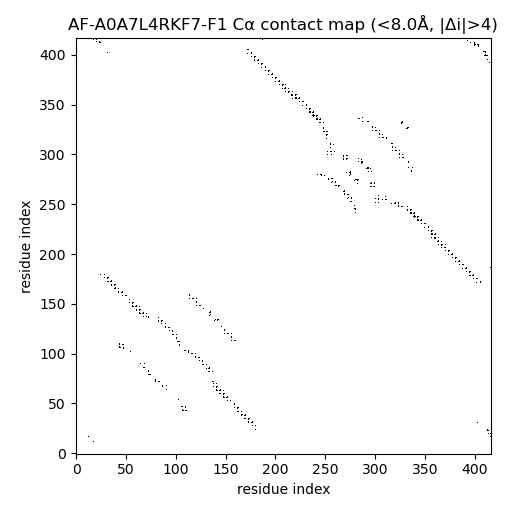 367 VAL A CA 1
ATOM 2908 C C . VAL A 1 367 ? 10.712 5.417 -18.334 1.00 79.38 367 VAL A C 1
ATOM 2910 O O . VAL A 1 367 ? 9.996 5.605 -17.348 1.00 79.38 367 VAL A O 1
ATOM 2913 N N . ARG A 1 368 ? 10.250 4.822 -19.442 1.00 75.75 368 ARG A N 1
ATOM 2914 C CA . ARG A 1 368 ? 8.865 4.332 -19.574 1.00 75.75 368 ARG A CA 1
ATOM 2915 C C . ARG A 1 368 ? 8.542 3.217 -18.583 1.00 75.75 368 ARG A C 1
ATOM 2917 O O . ARG A 1 368 ? 7.468 3.227 -17.991 1.00 75.75 368 ARG A O 1
ATOM 2924 N N . GLU A 1 369 ? 9.466 2.283 -18.370 1.00 83.88 369 GLU A N 1
ATOM 2925 C CA . GLU A 1 369 ? 9.295 1.209 -17.386 1.00 83.88 369 GLU A CA 1
ATOM 2926 C C . GLU A 1 369 ? 9.160 1.769 -15.961 1.00 83.88 369 GLU A C 1
ATOM 2928 O O . GLU A 1 369 ? 8.255 1.387 -15.215 1.00 83.88 369 GLU A O 1
ATOM 2933 N N . LYS A 1 370 ? 9.998 2.752 -15.601 1.00 80.06 370 LYS A N 1
ATOM 2934 C CA . LYS A 1 370 ? 9.891 3.464 -14.317 1.00 80.06 370 LYS A CA 1
ATOM 2935 C C . LYS A 1 370 ? 8.559 4.199 -14.178 1.00 80.06 370 LYS A C 1
ATOM 2937 O O . LYS A 1 370 ? 7.957 4.137 -13.108 1.00 80.06 370 LYS A O 1
ATOM 2942 N N . LEU A 1 371 ? 8.093 4.876 -15.232 1.00 81.81 371 LEU A N 1
ATOM 2943 C CA . LEU A 1 371 ? 6.790 5.543 -15.239 1.00 81.81 371 LEU A CA 1
ATOM 2944 C C . LEU A 1 371 ? 5.656 4.532 -15.013 1.00 81.81 371 LEU A C 1
ATOM 2946 O O . LEU A 1 371 ? 4.858 4.730 -14.100 1.00 81.81 371 LEU A O 1
ATOM 2950 N N . ALA A 1 372 ? 5.642 3.420 -15.752 1.00 81.06 372 ALA A N 1
ATOM 2951 C CA . ALA A 1 372 ? 4.625 2.377 -15.619 1.00 81.06 372 ALA A CA 1
ATOM 2952 C C . ALA A 1 372 ? 4.594 1.766 -14.205 1.00 81.06 372 ALA A C 1
ATOM 2954 O O . ALA A 1 372 ? 3.525 1.543 -13.637 1.00 81.06 372 ALA A O 1
ATOM 2955 N N . ALA A 1 373 ? 5.763 1.543 -13.596 1.00 82.19 373 ALA A N 1
ATOM 2956 C CA . ALA A 1 373 ? 5.860 1.037 -12.229 1.00 82.19 373 ALA A CA 1
ATOM 2957 C C . ALA A 1 373 ? 5.284 2.019 -11.191 1.00 82.19 373 ALA A C 1
ATOM 2959 O O . ALA A 1 373 ? 4.629 1.596 -10.237 1.00 82.19 373 ALA A O 1
ATOM 2960 N N . VAL A 1 374 ? 5.515 3.326 -11.361 1.00 78.44 374 VAL A N 1
ATOM 2961 C CA . VAL A 1 374 ? 4.975 4.357 -10.458 1.00 78.44 374 VAL A CA 1
ATOM 2962 C C . VAL A 1 374 ? 3.473 4.563 -10.685 1.00 78.44 374 VAL A C 1
ATOM 2964 O O . VAL A 1 374 ? 2.739 4.700 -9.710 1.00 78.44 374 VAL A O 1
ATOM 2967 N N . GLU A 1 375 ? 2.996 4.518 -11.931 1.00 80.44 375 GLU A N 1
ATOM 2968 C CA . GLU A 1 375 ? 1.561 4.570 -12.248 1.00 80.44 375 GLU A CA 1
ATOM 2969 C C . GLU A 1 375 ? 0.809 3.380 -11.642 1.00 80.44 375 GLU A C 1
ATOM 2971 O O . GLU A 1 375 ? -0.242 3.572 -11.031 1.00 80.44 375 GLU A O 1
ATOM 2976 N N . LYS A 1 376 ? 1.385 2.171 -11.705 1.00 87.50 376 LYS A N 1
ATOM 2977 C CA . LYS A 1 376 ? 0.827 0.994 -11.029 1.00 87.50 376 LYS A CA 1
ATOM 2978 C C . LYS A 1 376 ? 0.717 1.205 -9.517 1.00 87.50 376 LYS A C 1
ATOM 2980 O O . LYS A 1 376 ? -0.361 1.035 -8.964 1.00 87.50 376 LYS A O 1
ATOM 2985 N N . ARG A 1 377 ? 1.795 1.652 -8.858 1.00 82.25 377 ARG A N 1
ATOM 2986 C CA . ARG A 1 377 ? 1.772 1.949 -7.411 1.00 82.25 377 ARG A CA 1
ATOM 2987 C C . ARG A 1 377 ? 0.719 2.995 -7.040 1.00 82.25 377 ARG A C 1
ATOM 2989 O O . ARG A 1 377 ? 0.091 2.877 -5.996 1.00 82.25 377 ARG A O 1
ATOM 2996 N N . SER A 1 378 ? 0.512 4.006 -7.886 1.00 81.56 378 SER A N 1
ATOM 2997 C CA . SER A 1 378 ? -0.544 5.001 -7.669 1.00 81.56 378 SER A CA 1
ATOM 2998 C C . SER A 1 378 ? -1.947 4.402 -7.788 1.00 81.56 378 SER A C 1
ATOM 3000 O O . SER A 1 378 ? -2.834 4.830 -7.056 1.00 81.56 378 SER A O 1
ATOM 3002 N N . SER A 1 379 ? -2.155 3.437 -8.688 1.00 83.62 379 SER A N 1
ATOM 3003 C CA . SER A 1 379 ? -3.421 2.701 -8.799 1.00 83.62 379 SER A CA 1
ATOM 3004 C C . SER A 1 379 ? -3.680 1.848 -7.556 1.00 83.62 379 SER A C 1
ATOM 3006 O O . SER A 1 379 ? -4.770 1.902 -6.995 1.00 83.62 379 SER A O 1
ATOM 3008 N N . ASP A 1 380 ? -2.666 1.121 -7.080 1.00 82.44 380 ASP A N 1
ATOM 3009 C CA . ASP A 1 380 ? -2.769 0.295 -5.870 1.00 82.44 380 ASP A CA 1
ATOM 3010 C C . ASP A 1 380 ? -3.112 1.163 -4.636 1.00 82.44 380 ASP A C 1
ATOM 3012 O O . ASP A 1 380 ? -3.960 0.804 -3.816 1.00 82.44 380 ASP A O 1
ATOM 3016 N N . ALA A 1 381 ? -2.512 2.357 -4.530 1.00 76.81 381 ALA A N 1
ATOM 3017 C CA . ALA A 1 381 ? -2.827 3.329 -3.480 1.00 76.81 381 ALA A CA 1
ATOM 3018 C C . ALA A 1 381 ? -4.276 3.856 -3.564 1.00 76.81 381 ALA A C 1
ATOM 3020 O O . ALA A 1 381 ? -4.908 4.100 -2.534 1.00 76.81 381 ALA A O 1
ATOM 3021 N N . ASP A 1 382 ? -4.828 4.007 -4.772 1.00 75.94 382 ASP A N 1
ATOM 3022 C CA . ASP A 1 382 ? -6.223 4.414 -4.984 1.00 75.94 382 ASP A CA 1
ATOM 3023 C C . ASP A 1 382 ? -7.224 3.347 -4.544 1.00 75.94 382 ASP A C 1
ATOM 3025 O O . ASP A 1 382 ? -8.241 3.664 -3.912 1.00 75.94 382 ASP A O 1
ATOM 3029 N N . GLU A 1 383 ? -6.930 2.083 -4.833 1.00 84.50 383 GLU A N 1
ATOM 3030 C CA . GLU A 1 383 ? -7.727 0.955 -4.357 1.00 84.50 383 GLU A CA 1
ATOM 3031 C C . GLU A 1 383 ? -7.701 0.876 -2.828 1.00 84.50 383 GLU A C 1
ATOM 3033 O O . GLU A 1 383 ? -8.756 0.773 -2.195 1.00 84.50 383 GLU A O 1
ATOM 3038 N N . PHE A 1 384 ? -6.519 1.029 -2.224 1.00 79.88 384 PHE A N 1
ATOM 3039 C CA . PHE A 1 384 ? -6.359 1.042 -0.772 1.00 79.88 384 PHE A CA 1
ATOM 3040 C C . PHE A 1 384 ? -7.135 2.188 -0.104 1.00 79.88 384 PHE A C 1
ATOM 3042 O O . PHE A 1 384 ? -7.880 1.960 0.851 1.00 79.88 384 PHE A O 1
ATOM 3049 N N . LEU A 1 385 ? -7.050 3.411 -0.641 1.00 78.19 385 LEU A N 1
ATOM 3050 C CA . LEU A 1 385 ? -7.833 4.556 -0.159 1.00 78.19 385 LEU A CA 1
ATOM 3051 C C . LEU A 1 385 ? -9.340 4.325 -0.282 1.00 78.19 385 LEU A C 1
ATOM 3053 O O . LEU A 1 385 ? -10.105 4.707 0.605 1.00 78.19 385 LEU A O 1
ATOM 3057 N N . THR A 1 386 ? -9.777 3.703 -1.376 1.00 79.38 386 THR A N 1
ATOM 3058 C CA . THR A 1 386 ? -11.188 3.362 -1.580 1.00 79.38 386 THR A CA 1
ATOM 3059 C C . THR A 1 386 ? -11.661 2.356 -0.535 1.00 79.38 386 THR A C 1
ATOM 3061 O O . THR A 1 386 ? -12.764 2.503 -0.005 1.00 79.38 386 THR A O 1
ATOM 3064 N N . GLN A 1 387 ? -10.828 1.370 -0.195 1.00 83.50 387 GLN A N 1
ATOM 3065 C CA . GLN A 1 387 ? -11.139 0.398 0.846 1.00 83.50 387 GLN A CA 1
ATOM 3066 C C . GLN A 1 387 ? -11.212 1.052 2.231 1.00 83.50 387 GLN A C 1
ATOM 3068 O O . GLN A 1 387 ? -12.222 0.896 2.913 1.00 83.50 387 GLN A O 1
ATOM 3073 N N . LEU A 1 388 ? -10.224 1.873 2.604 1.00 81.19 388 LEU A N 1
ATOM 3074 C CA . LEU A 1 388 ? -10.239 2.606 3.877 1.00 81.19 388 LEU A CA 1
ATOM 3075 C C . LEU A 1 388 ? -11.483 3.491 4.028 1.00 81.19 388 LEU A C 1
ATOM 3077 O O . LEU A 1 388 ? -12.059 3.572 5.113 1.00 81.19 388 LEU A O 1
ATOM 3081 N N . LYS A 1 389 ? -11.936 4.129 2.941 1.00 79.81 389 LYS A N 1
ATOM 3082 C CA . LYS A 1 389 ? -13.174 4.922 2.939 1.00 79.81 389 LYS A CA 1
ATOM 3083 C C . LYS A 1 389 ? -14.412 4.078 3.229 1.00 79.81 389 LYS A C 1
ATOM 3085 O O . LYS A 1 389 ? -15.269 4.521 3.991 1.00 79.81 389 LYS A O 1
ATOM 3090 N N . ARG A 1 390 ? -14.506 2.875 2.654 1.00 84.75 390 ARG A N 1
ATOM 3091 C CA . ARG A 1 390 ? -15.611 1.941 2.933 1.00 84.75 390 ARG A CA 1
ATOM 3092 C C . ARG A 1 390 ? -15.590 1.476 4.384 1.00 84.75 390 ARG A C 1
ATOM 3094 O O . ARG A 1 390 ? -16.614 1.568 5.055 1.00 84.75 390 ARG A O 1
ATOM 3101 N N . ASP A 1 391 ? -14.427 1.048 4.871 1.00 82.56 391 ASP A N 1
ATOM 3102 C CA . ASP A 1 391 ? -14.261 0.562 6.244 1.00 82.56 391 ASP A CA 1
ATOM 3103 C C . ASP A 1 391 ? -14.626 1.655 7.258 1.00 82.56 391 ASP A C 1
ATOM 3105 O O . ASP A 1 391 ? -15.339 1.407 8.231 1.00 82.56 391 ASP A O 1
ATOM 3109 N N . PHE A 1 392 ? -14.211 2.896 6.994 1.00 83.88 392 PHE A N 1
ATOM 3110 C CA . PHE A 1 392 ? -14.583 4.047 7.809 1.00 83.88 392 PHE A CA 1
ATOM 3111 C C . PHE A 1 392 ? -16.091 4.302 7.807 1.00 83.88 392 PHE A C 1
ATOM 3113 O O . PHE A 1 392 ? -16.672 4.464 8.876 1.00 83.88 392 PHE A O 1
ATOM 3120 N N . GLN A 1 393 ? -16.745 4.316 6.639 1.00 83.25 393 GLN A N 1
ATOM 3121 C CA . GLN A 1 393 ? -18.197 4.517 6.550 1.00 83.25 393 GLN A CA 1
ATOM 3122 C C . GLN A 1 393 ? -18.970 3.443 7.320 1.00 83.25 393 GLN A C 1
ATOM 3124 O O . GLN A 1 393 ? -19.935 3.761 8.015 1.00 8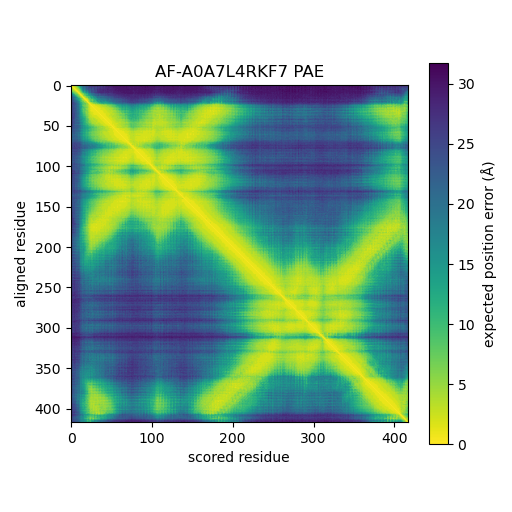3.25 393 GLN A O 1
ATOM 3129 N N . GLN A 1 394 ? -18.523 2.188 7.238 1.00 87.00 394 GLN A N 1
ATOM 3130 C CA . GLN A 1 394 ? -19.124 1.090 7.983 1.00 87.00 394 GLN A CA 1
ATOM 3131 C C . GLN A 1 394 ? -18.957 1.282 9.493 1.00 87.00 394 GLN A C 1
ATOM 3133 O O . GLN A 1 394 ? -19.951 1.288 10.217 1.00 87.00 394 GLN A O 1
ATOM 3138 N N . LEU A 1 395 ? -17.723 1.492 9.968 1.00 83.38 395 LEU A N 1
ATOM 3139 C CA . LEU A 1 395 ? -17.428 1.712 11.389 1.00 83.38 395 LEU A CA 1
ATOM 3140 C C . LEU A 1 395 ? -18.175 2.921 11.956 1.00 83.38 395 LEU A C 1
ATOM 3142 O O . LEU A 1 395 ? -18.582 2.912 13.118 1.00 83.38 395 LEU A O 1
ATOM 3146 N N . LYS A 1 396 ? -18.361 3.948 11.129 1.00 84.00 396 LYS A N 1
ATOM 3147 C CA . LYS A 1 396 ? -19.061 5.174 11.479 1.00 84.00 396 LYS A CA 1
ATOM 3148 C C . LYS A 1 396 ? -20.547 4.915 11.684 1.00 84.00 396 LYS A C 1
ATOM 3150 O O . LYS A 1 396 ? -21.053 5.220 12.757 1.00 84.00 396 LYS A O 1
ATOM 3155 N N . ALA A 1 397 ? -21.220 4.301 10.709 1.00 84.56 397 ALA A N 1
ATOM 3156 C CA . ALA A 1 397 ? -22.634 3.942 10.834 1.00 84.56 397 ALA A CA 1
ATOM 3157 C C . ALA A 1 397 ? -22.876 3.070 12.078 1.00 84.56 397 ALA A C 1
ATOM 3159 O O . ALA A 1 397 ? -23.803 3.285 12.853 1.00 84.56 397 ALA A O 1
ATOM 3160 N N . GLU A 1 398 ? -21.959 2.136 12.310 1.00 84.38 398 GLU A N 1
ATOM 3161 C CA . GLU A 1 398 ? -21.931 1.262 13.470 1.00 84.38 398 GLU A CA 1
ATOM 3162 C C . GLU A 1 398 ? -21.707 1.974 14.817 1.00 84.38 398 GLU A C 1
ATOM 3164 O O . GLU A 1 398 ? -22.100 1.438 15.860 1.00 84.38 398 GLU A O 1
ATOM 3169 N N . ALA A 1 399 ? -20.991 3.099 14.830 1.00 82.25 399 ALA A N 1
ATOM 3170 C CA . ALA A 1 399 ? -20.774 3.924 16.014 1.00 82.25 399 ALA A CA 1
ATOM 3171 C C . ALA A 1 399 ? -21.978 4.840 16.259 1.00 82.25 399 ALA A C 1
ATOM 3173 O O . ALA A 1 399 ? -22.454 4.902 17.390 1.00 82.25 399 ALA A O 1
ATOM 3174 N N . ASP A 1 400 ? -22.513 5.459 15.203 1.00 80.00 400 ASP A N 1
ATOM 3175 C CA . ASP A 1 400 ? -23.703 6.316 15.234 1.00 80.00 400 ASP A CA 1
ATOM 3176 C C . ASP A 1 400 ? -24.929 5.565 15.758 1.00 80.00 400 ASP A C 1
ATOM 3178 O O . ASP A 1 400 ? -25.643 6.069 16.625 1.00 80.00 400 ASP A O 1
ATOM 3182 N N . GLU A 1 401 ? -25.158 4.335 15.286 1.00 84.19 401 GLU A N 1
ATOM 3183 C CA . GLU A 1 401 ? -26.270 3.490 15.735 1.00 84.19 401 GLU A CA 1
ATOM 3184 C C . GLU A 1 401 ? -26.177 3.198 17.238 1.00 84.19 401 GLU A C 1
ATOM 3186 O O . GLU A 1 401 ? -27.139 3.394 17.984 1.00 84.19 401 GLU A O 1
ATOM 3191 N N . LYS A 1 402 ? -24.998 2.774 17.707 1.00 80.31 402 LYS A N 1
ATOM 3192 C CA . LYS A 1 402 ? -24.794 2.427 19.118 1.00 80.31 402 LYS A CA 1
ATOM 3193 C C . LYS A 1 402 ? -24.789 3.650 20.031 1.00 80.31 402 LYS A C 1
ATOM 3195 O O . LYS A 1 402 ? -25.329 3.579 21.130 1.00 80.31 402 LYS A O 1
ATOM 3200 N N . ALA A 1 403 ? -24.213 4.766 19.591 1.00 77.81 403 ALA A N 1
ATOM 3201 C CA . ALA A 1 403 ? -24.264 6.020 20.331 1.00 77.81 403 ALA A CA 1
ATOM 3202 C C . ALA A 1 403 ? -25.713 6.521 20.427 1.00 77.81 403 ALA A C 1
ATOM 3204 O O . ALA A 1 403 ? -26.189 6.816 21.519 1.00 77.81 403 ALA A O 1
ATOM 3205 N N . SER A 1 404 ? -26.465 6.501 19.325 1.00 79.12 404 SER A N 1
ATOM 3206 C CA . SER A 1 404 ? -27.879 6.894 19.337 1.00 79.12 404 SER A CA 1
ATOM 3207 C C . SER A 1 404 ? -28.717 6.014 20.273 1.00 79.12 404 SER A C 1
ATOM 3209 O O . SER A 1 404 ? -29.587 6.518 20.980 1.00 79.12 404 SER A O 1
ATOM 3211 N N . ALA A 1 405 ? -28.417 4.713 20.355 1.00 80.44 405 ALA A N 1
ATOM 3212 C CA . ALA A 1 405 ? -29.055 3.817 21.320 1.00 80.44 405 ALA A CA 1
ATOM 3213 C C . ALA A 1 405 ? -28.745 4.182 22.789 1.00 80.44 405 ALA A C 1
ATOM 3215 O O . ALA A 1 405 ? -29.608 4.020 23.650 1.00 80.44 405 ALA A O 1
ATOM 3216 N N . LEU A 1 406 ? -27.545 4.700 23.082 1.00 76.12 406 LEU A N 1
ATOM 3217 C CA . LEU A 1 406 ? -27.126 5.091 24.436 1.00 76.12 406 LEU A CA 1
ATOM 3218 C C . LEU A 1 406 ? -27.726 6.421 24.908 1.00 76.12 406 LEU A C 1
ATOM 3220 O O . LEU A 1 406 ? -28.011 6.579 26.101 1.00 76.12 406 LEU A O 1
ATOM 3224 N N . PHE A 1 407 ? -27.883 7.379 23.995 1.00 73.44 407 PHE A N 1
ATOM 3225 C CA . PHE A 1 407 ? -28.323 8.738 24.322 1.00 73.44 407 PHE A CA 1
ATOM 3226 C C . PHE A 1 407 ? -29.799 8.999 23.997 1.00 73.44 407 PHE A C 1
ATOM 3228 O O . PHE A 1 407 ? -30.356 9.978 24.481 1.00 73.44 407 PHE A O 1
ATOM 3235 N N . GLY A 1 408 ? -30.459 8.120 23.233 1.00 64.31 408 GLY A N 1
ATOM 3236 C CA . GLY A 1 408 ? -31.870 8.264 22.851 1.00 64.31 408 GLY A CA 1
ATOM 3237 C C . GLY A 1 408 ? -32.128 9.341 21.790 1.00 64.31 408 GLY A C 1
ATOM 3238 O O . GLY A 1 408 ? -33.259 9.494 21.332 1.00 64.31 408 GLY A O 1
ATOM 3239 N N . GLU A 1 409 ? -31.085 10.052 21.371 1.00 66.12 409 GLU A N 1
ATOM 3240 C CA . GLU A 1 409 ? -31.101 11.061 20.318 1.00 66.12 409 GLU A CA 1
ATOM 3241 C C . GLU A 1 409 ? -30.240 10.599 19.145 1.00 66.12 409 GLU A C 1
ATOM 3243 O O . GLU A 1 409 ? -29.297 9.825 19.307 1.00 66.12 409 GLU A O 1
ATOM 3248 N N . ARG A 1 410 ? -30.570 11.066 17.937 1.00 67.00 410 ARG A N 1
ATOM 3249 C CA . ARG A 1 410 ? -29.809 10.715 16.738 1.00 67.00 410 ARG A CA 1
ATOM 3250 C C . ARG A 1 410 ? -28.469 11.446 16.758 1.00 67.00 410 ARG A C 1
ATOM 3252 O O . ARG A 1 410 ? -28.409 12.630 16.437 1.00 67.00 410 ARG A O 1
ATOM 3259 N N . ILE A 1 411 ? -27.405 10.722 17.082 1.00 66.62 411 ILE A N 1
ATOM 3260 C CA . ILE A 1 411 ? -26.033 11.219 17.002 1.00 66.62 411 ILE A CA 1
ATOM 3261 C C . ILE A 1 411 ? -25.501 10.903 15.610 1.00 66.62 411 ILE A C 1
ATOM 3263 O O . ILE A 1 411 ? -25.609 9.775 15.132 1.00 66.62 411 ILE A O 1
ATOM 3267 N N . ILE A 1 412 ? -24.968 11.925 14.943 1.00 64.56 412 ILE A N 1
ATOM 3268 C CA . ILE A 1 412 ? -24.386 11.804 13.609 1.00 64.56 412 ILE A CA 1
ATOM 3269 C C . ILE A 1 412 ? -22.936 12.250 13.711 1.00 64.56 412 ILE A C 1
ATOM 3271 O O . ILE A 1 412 ? -22.646 13.447 13.759 1.00 64.56 412 ILE A O 1
ATOM 3275 N N . LEU A 1 413 ? -22.017 11.289 13.717 1.00 65.25 413 LEU A N 1
ATOM 3276 C CA . LEU A 1 413 ? -20.621 11.572 13.441 1.00 65.25 413 LEU A CA 1
ATOM 3277 C C . LEU A 1 413 ? -20.529 12.148 12.023 1.00 65.25 413 LEU A C 1
ATOM 3279 O O . LEU A 1 413 ? -21.251 11.757 11.105 1.00 65.25 413 LEU A O 1
ATOM 3283 N N . THR A 1 414 ? -19.675 13.137 11.811 1.00 62.00 414 THR A N 1
ATOM 3284 C CA . THR A 1 414 ? -19.511 13.746 10.485 1.00 62.00 414 THR A CA 1
ATOM 3285 C C . THR A 1 414 ? -18.588 12.901 9.606 1.00 62.00 414 THR A C 1
ATOM 3287 O O . THR A 1 414 ? -17.799 12.095 10.097 1.00 62.00 414 THR A O 1
ATOM 3290 N N . ASP A 1 415 ? -18.722 13.022 8.281 1.00 56.81 415 ASP A N 1
ATOM 3291 C CA . ASP A 1 415 ? -17.742 12.443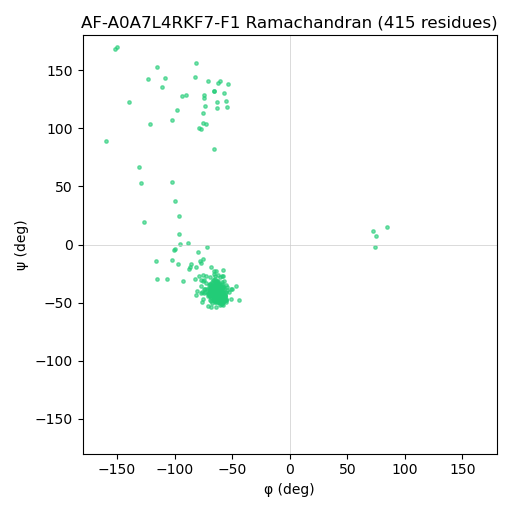 7.354 1.00 56.81 415 ASP A CA 1
ATOM 3292 C C . ASP A 1 415 ? -16.464 13.289 7.377 1.00 56.81 415 ASP A C 1
ATOM 3294 O O . ASP A 1 415 ? -16.511 14.508 7.196 1.00 56.81 415 ASP A O 1
ATOM 3298 N N . VAL A 1 416 ? -15.321 12.642 7.627 1.00 53.97 416 VAL A N 1
ATOM 3299 C CA . VAL A 1 416 ? -14.014 13.313 7.775 1.00 53.97 416 VAL A CA 1
ATOM 3300 C C . VAL A 1 416 ? -12.945 12.716 6.837 1.00 53.97 416 VAL A C 1
ATOM 3302 O O . VAL A 1 416 ? -11.753 12.910 7.065 1.00 53.97 416 VAL A O 1
ATOM 3305 N N . LEU A 1 417 ? -13.355 11.998 5.779 1.00 51.19 417 LEU A N 1
ATOM 3306 C CA . LEU A 1 417 ? -12.467 11.363 4.785 1.00 51.19 417 LEU A CA 1
ATOM 3307 C C . LEU A 1 417 ? -12.556 11.940 3.370 1.00 51.19 417 LEU A C 1
ATOM 3309 O O . LEU A 1 417 ? -13.653 12.387 2.973 1.00 51.19 417 LEU A O 1
#